Protein 4A0U (pdb70)

InterPro domains:
  IPR005604 Bacteriophage T7 tail fibre protein-like, N-terminal domain [PF03906] (1-131)
  IPR022246 Bacteriophage T7, Gp17, C-terminal [PF12604] (466-542)
  IPR048388 Tail fibre protein gp37, trimerization region [PF20744] (371-464)

Solvent-accessible surface area: 20803 Å² total; per-residue (Å²): 64,108,58,61,82,13,106,11,61,62,68,75,9,11,41,0,13,0,58,2,29,152,90,66,0,0,30,0,0,2,26,58,67,119,61,33,33,0,14,2,34,0,83,55,27,29,0,21,2,15,0,67,110,90,63,0,21,0,69,46,73,3,28,0,17,158,1,15,2,6,48,46,0,8,0,53,7,108,83,0,64,44,88,86,0,13,26,40,0,124,64,31,10,33,23,56,41,78,38,53,55,90,7,36,60,45,83,0,24,51,48,63,55,23,110,3,82,56,52,0,69,8,9,21,0,0,0,38,5,31,85,100,0,29,2,14,4,20,0,0,39,53,21,57,0,14,20,15,0,1,31,33,78,0,34,0,48,0,46,66,95,0,83,3,0,59,0,61,32,35,28,201,0,56,0,51,8,0,20,0,12,49,101,248,49,132,36,71,56,51,101,22,96,6,40,37,75,70,14,6,40,0,11,0,43,3,37,138,93,58,0,0,27,0,0,2,26,58,69,114,60,47,28,0,12,1,35,0,78,55,27,31,0,20,3,16,0,68,111,88,60,0,20,0,68,48,76,3,31,0,17,158,2,16,1,7,44,42,0,8,0,56,8,107,88,0,66,44,90,85,0,19,26,46,0,119,70,32,11,34,22,47,39,78,36,54,54,84,10,29,85,37,84,0,23,54,47,66,55,29,112,5,90,60,52,0,70,10,10,20,0,0,0,36,7,29,86,101,0,30,2,14,3,19,0,0,39,55,20,46,0,13,20,14,0,1,33,32,78,0,34,0,48,0,45,66,97,0,81,3,0,62,0,59,32,35,42,207,0,57,0,47,8,0,16,0,10,47,99,62,88,64,51,79,12,97,10,41,68,47,53,5,11,44,0,12,0,38,53,35,155,186,57,3,0,27,0,0,1,25,55,62,120,58,26,30,0,12,1,33,0,87,80,26,28,0,18,3,17,0,67,111,88,61,0,22,0,69,49,74,3,28,0,17,157,2,14,2,7,47,42,0,8,0,54,7,105,84,0,64,44,88,83,0,17,28,40,0,120,65,29,11,33,23,52,41,79,38,53,55,100,9,32,64,42,83,0,22,54,46,64,55,27,113,7,83,51,52,0,72,9,9,18,0,0,0,36,5,30,86,96,0,28,2,14,3,20,0,0,39,51,20,46,0,14,20,17,0,1,31,32,79,0,36,0,49,0,45,68,95,0,83,2,0,68,0,59,31,34,29,196,0,58,0,52,10,0,21,0,11,46,97

Radius of gyration: 32.68 Å; Cα contacts (8 Å, |Δi|>4): 1724; chains: 3; bounding box: 50×83×84 Å

Foldseek 3Di:
DDDDDDDDPPQAWDKAWDADPNRTAWIWARHGGNAHKTKTAGPVVRWIWIDHDPDIDIPAWDDDPNWIQGPVRWIADVVLVRDIPVVSDVVPDDDPQPDKDWQDFAWAAAFRKDFGNDQQAQWWKWWQWPPRDTFIDGHHWFAWDKDLDPQGIFIWTQDPRRGMIHGNHTHRTITGIMMTGDD/DDDDDDDDDDDDPQAWDWDFDDDPNHTAWIWARHGGNAHKTKTAGPVVRWIWIDHDPDIDTPAWDQDPNWIQGPVRWIADVVLVRDIPVVSDVVPDDDPQPDKDWFFFAWAAAFRKDFTDDQQAQWWKWWQWPDRDTDTDGHHWFDWDKDLHPQGIFIWTQDDRRGMIHGNHTHRTITGIMMTGDD/DDDPDDDDPPQAFDKDWDADVPRTAWIWARHHGNAHKTKTAGPVVRWIWIDHDPDIDIPAWDQDPNWIQGPVRWIADVVLVRDIVVVSPVVPDDDPQPDKDWFDFAWAAAFRKDFTNDQQAQWWKWWQWPDRDTFTDGHHWFAWDKDLDPQGIFIWTQDPRRGMIHGNHGHRTITGIMMTDDD

B-factor: mean 19.67, std 8.83, range [6.81, 65.44]

Organism: Escherichia phage T7 (NCBI:txid10760)

GO terms:
  GO:0098024 virus tail, fiber (C, IDA)
  GO:0019062 virion attachment to host cell (P, IDA)
  GO:0042802 identical protein binding (F, IPI)

Secondary structure (DSSP, 8-state):
-EEEEEEE-TT--EEEEEEETTEEEEEEEE-STT---EEEEETTTTEEEEE-SS-EEESSEEEETTEEE-TTS-EE-GGGTTSBHHHHHHHHB-B----EEEEEES---TT-EEE-SS--TT-EEEEE-GGG-EEEEE--SSEEEEE--TTSEEEEEEETTTTEEEEEEEES----EEEEE--/----EEEEEE--TTS-EEEEEEETTEEEEEEEE-STT---EEEEETTTTEEEEE-SSEEEESS-EEETTEEE-TTS-EE-GGGTTSBHHHHHHHHB-B----EEEEEES---TT-EEE-SS--TT-EEEEE-STT-EEEEE--SSEEEEE--TTSEEEEEEETTTTEEEEEEEES----EEEEE--/-EEEEEEE-TT--EEEEEEETTEEEEEEEE-STT---EEEEETTTTEEEEE-SSEEEESSEEEETTEEE-TTS-EE-GGGTTSBHHHHHHHHB-B----EEEEEES---TT-EEE-SS--TT-EEEEE-GGG-EEEEE--SSEEEEE--TTSEEEEEEETTTTEEEEEEEES----EEEEE--

Structure (mmCIF, N/CA/C/O backbone):
data_4A0U
#
_entry.id   4A0U
#
_cell.length_a   68.320
_cell.length_b   145.560
_cell.length_c   172.050
_cell.angle_alpha   90.00
_cell.angle_beta   90.00
_cell.angle_gamma   90.00
#
_symmetry.space_group_name_H-M   'C 2 2 21'
#
loop_
_entity.id
_entity.type
_entity.pdbx_description
1 polymer 'TAIL FIBER PROTEIN'
2 non-polymer 'CARBONATE ION'
3 water water
#
loop_
_atom_site.group_PDB
_atom_site.id
_atom_site.type_symbol
_atom_site.label_atom_id
_atom_site.label_alt_id
_atom_site.label_comp_id
_atom_site.label_asym_id
_atom_site.label_entity_id
_atom_site.label_seq_id
_atom_site.pdbx_PDB_ins_code
_atom_site.Cartn_x
_atom_site.Cartn_y
_atom_site.Cartn_z
_atom_site.occupancy
_atom_site.B_iso_or_equiv
_atom_site.auth_seq_id
_atom_site.auth_comp_id
_atom_site.auth_asym_id
_atom_site.auth_atom_id
_atom_site.pdbx_PDB_model_num
ATOM 1 N N . GLY A 1 46 ? -17.924 -0.762 54.889 1.00 36.55 371 GLY A N 1
ATOM 2 C CA . GLY A 1 46 ? -17.183 -0.962 53.581 1.00 36.15 371 GLY A CA 1
ATOM 3 C C . GLY A 1 46 ? -16.869 -2.444 53.355 1.00 35.94 371 GLY A C 1
ATOM 4 O O . GLY A 1 46 ? -16.343 -3.087 54.261 1.00 36.21 371 GLY A O 1
ATOM 5 N N . HIS A 1 47 ? -17.192 -2.992 52.168 1.00 34.83 372 HIS A N 1
ATOM 6 C CA . HIS A 1 47 ? -17.055 -4.437 51.903 1.00 34.21 372 HIS A CA 1
ATOM 7 C C . HIS A 1 47 ? -16.591 -4.773 50.488 1.00 32.81 372 HIS A C 1
ATOM 8 O O . HIS A 1 47 ? -16.908 -4.063 49.523 1.00 31.68 372 HIS A O 1
ATOM 15 N N . VAL A 1 48 ? -15.842 -5.873 50.404 1.00 31.17 373 VAL A N 1
ATOM 16 C CA . VAL A 1 48 ? -15.352 -6.435 49.150 1.00 30.58 373 VAL A CA 1
ATOM 17 C C . VAL A 1 48 ? -15.719 -7.929 49.100 1.00 29.56 373 VAL A C 1
ATOM 18 O O . VAL A 1 48 ? -15.464 -8.657 50.058 1.00 29.48 373 VAL A O 1
ATOM 22 N N . LEU A 1 49 ? -16.361 -8.368 48.019 1.00 28.67 374 LEU A N 1
ATOM 23 C CA . LEU A 1 49 ? -16.470 -9.795 47.714 1.00 27.88 374 LEU A CA 1
ATOM 24 C C . LEU A 1 49 ? -15.204 -10.185 46.906 1.00 27.51 374 LEU A C 1
ATOM 25 O O . LEU A 1 49 ? -14.999 -9.717 45.762 1.00 26.18 374 LEU A O 1
ATOM 30 N N . GLN A 1 50 ? -14.364 -11.021 47.520 1.00 26.56 375 GLN A N 1
ATOM 31 C CA . GLN A 1 50 ? -13.066 -11.416 46.979 1.00 26.32 375 GLN A CA 1
ATOM 32 C C . GLN A 1 50 ? -13.149 -12.690 46.167 1.00 25.32 375 GLN A C 1
ATOM 33 O O . GLN A 1 50 ? -13.575 -13.743 46.671 1.00 25.10 375 GLN A O 1
ATOM 39 N N . LEU A 1 51 ? -12.710 -12.602 44.921 1.00 23.36 376 LEU A N 1
ATOM 40 C CA . LEU A 1 51 ? -12.536 -13.777 44.092 1.00 22.69 376 LEU A CA 1
ATOM 41 C C . LEU A 1 51 ? -11.034 -14.016 43.975 1.00 21.97 376 LEU A C 1
ATOM 42 O O . LEU A 1 51 ? -10.260 -13.100 43.664 1.00 20.95 376 LEU A O 1
ATOM 47 N N . GLU A 1 52 ? -10.630 -15.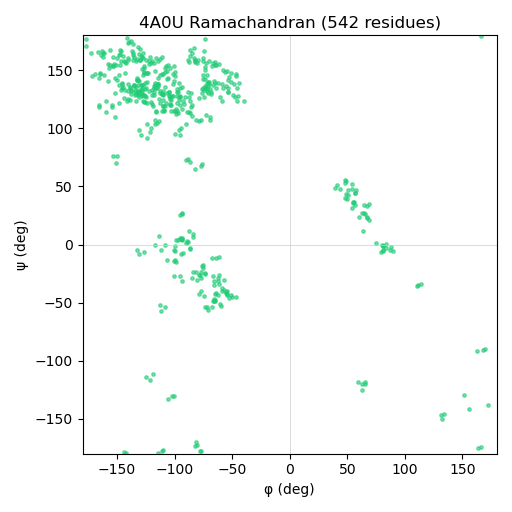248 44.229 1.00 22.06 377 GLU A N 1
ATOM 48 C CA . GLU A 1 52 ? -9.213 -15.611 44.203 1.00 22.59 377 GLU A CA 1
ATOM 49 C C . GLU A 1 52 ? -8.946 -16.818 43.328 1.00 21.46 377 GLU A C 1
ATOM 50 O O . GLU A 1 52 ? -9.633 -17.844 43.422 1.00 21.03 377 GLU A O 1
ATOM 56 N N . SER A 1 53 ? -7.932 -16.673 42.484 1.00 20.84 378 SER A N 1
ATOM 57 C CA . SER A 1 53 ? -7.452 -17.753 41.633 1.00 19.70 378 SER A CA 1
ATOM 58 C C . SER A 1 53 ? -5.917 -17.844 41.745 1.00 19.57 378 SER A C 1
ATOM 59 O O . SER A 1 53 ? -5.261 -16.968 42.297 1.00 18.38 378 SER A O 1
ATOM 62 N N . ALA A 1 54 ? -5.356 -18.907 41.187 1.00 20.09 379 ALA A N 1
ATOM 63 C CA . ALA A 1 54 ? -3.899 -19.004 41.015 1.00 20.77 379 ALA A CA 1
ATOM 64 C C . ALA A 1 54 ? -3.403 -17.923 40.039 1.00 20.91 379 ALA A C 1
ATOM 65 O O . ALA A 1 54 ? -4.173 -17.387 39.210 1.00 19.91 379 ALA A O 1
ATOM 67 N N . SER A 1 55 ? -2.119 -17.598 40.150 1.00 19.86 380 SER A N 1
ATOM 68 C CA . SER A 1 55 ? -1.467 -16.681 39.227 1.00 20.81 380 SER A CA 1
ATOM 69 C C . SER A 1 55 ? -1.819 -17.012 37.778 1.00 19.67 380 SER A C 1
ATOM 70 O O . SER A 1 55 ? -1.788 -18.179 37.387 1.00 20.13 380 SER A O 1
ATOM 73 N N . ASP A 1 56 ? -2.153 -15.990 36.992 1.00 19.36 381 ASP A N 1
ATOM 74 C CA . ASP A 1 56 ? -2.363 -16.147 35.539 1.00 19.56 381 ASP A CA 1
ATOM 75 C C . ASP A 1 56 ? -3.534 -17.063 35.110 1.00 18.75 381 ASP A C 1
ATOM 76 O O . ASP A 1 56 ? -3.623 -17.429 33.930 1.00 19.04 381 ASP A O 1
ATOM 81 N N . LYS A 1 57 ? -4.401 -17.441 36.041 1.00 18.20 382 LYS A N 1
ATOM 82 C CA . LYS A 1 57 ? -5.568 -18.291 35.723 1.00 19.39 382 LYS A CA 1
ATOM 83 C C . LYS A 1 57 ? -6.845 -17.440 35.628 1.00 18.54 382 LYS A C 1
ATOM 84 O O . LYS A 1 57 ? -6.955 -16.423 36.332 1.00 18.22 382 LYS A O 1
ATOM 90 N N . ALA A 1 58 ? -7.768 -17.847 34.746 1.00 17.63 383 ALA A N 1
ATOM 91 C CA . ALA A 1 58 ? -9.048 -17.160 34.548 1.00 17.08 383 ALA A CA 1
ATOM 92 C C . ALA A 1 58 ? -9.820 -17.058 35.867 1.00 17.07 383 ALA A C 1
ATOM 93 O O . ALA A 1 58 ? -9.708 -17.923 36.750 1.00 15.93 383 ALA A O 1
ATOM 95 N N . HIS A 1 59 ? -10.593 -15.985 36.009 1.00 16.49 384 HIS A N 1
ATOM 96 C CA . HIS A 1 59 ? -11.592 -15.920 37.069 1.00 15.33 384 HIS A CA 1
ATOM 97 C C . HIS A 1 59 ? -12.706 -14.969 36.663 1.00 14.92 384 HIS A C 1
ATOM 98 O O . HIS A 1 59 ? -12.481 -13.772 36.415 1.00 13.39 384 HIS A O 1
ATOM 105 N N . TYR A 1 60 ? -13.910 -15.518 36.562 1.00 14.49 385 TYR A N 1
ATOM 106 C CA . TYR A 1 60 ? -15.028 -14.710 36.105 1.00 14.28 385 TYR A CA 1
ATOM 107 C C . TYR A 1 60 ? -16.303 -15.168 36.779 1.00 14.47 385 TYR A C 1
ATOM 108 O O . TYR A 1 60 ? -16.343 -16.236 37.405 1.00 14.56 385 TYR A O 1
ATOM 117 N N . ILE A 1 61 ? -17.332 -14.342 36.643 1.00 14.43 386 ILE A N 1
ATOM 118 C CA . ILE A 1 61 ? -18.646 -14.664 37.133 1.00 14.42 386 ILE A CA 1
ATOM 119 C C . ILE A 1 61 ? -19.477 -15.062 35.919 1.00 14.93 386 ILE A C 1
ATOM 120 O O . ILE A 1 61 ? -19.574 -14.304 34.929 1.00 14.69 386 ILE A O 1
ATOM 125 N N . LEU A 1 62 ? -20.055 -16.256 35.972 1.00 13.68 387 LEU A N 1
ATOM 126 C CA . LEU A 1 62 ? -20.832 -16.735 34.838 1.00 14.58 387 LEU A CA 1
ATOM 127 C C . LEU A 1 62 ? -22.283 -16.951 35.280 1.00 13.84 387 LEU A C 1
ATOM 128 O O . LEU A 1 62 ? -22.521 -17.578 36.312 1.00 14.04 387 LEU A O 1
ATOM 133 N N . SER A 1 63 ? -23.229 -16.430 34.506 1.00 12.93 388 SER A N 1
ATOM 134 C CA . SER A 1 63 ? -24.650 -16.713 34.725 1.00 12.40 388 SER A CA 1
ATOM 135 C C . SER A 1 63 ? -25.174 -17.684 33.683 1.00 13.37 388 SER A C 1
ATOM 136 O O . SER A 1 63 ? -24.971 -17.500 32.477 1.00 12.50 388 SER A O 1
ATOM 139 N N . LYS A 1 64 ? -25.861 -18.713 34.165 1.00 13.97 389 LYS A N 1
ATOM 140 C CA . LYS A 1 64 ? -26.480 -19.715 33.313 1.00 14.82 389 LYS A CA 1
ATOM 141 C C . LYS A 1 64 ? -28.003 -19.703 33.586 1.00 15.21 389 LYS A C 1
ATOM 142 O O . LYS A 1 64 ? -28.422 -19.749 34.754 1.00 14.63 389 LYS A O 1
ATOM 148 N N . ASP A 1 65 ? -28.818 -19.609 32.530 1.00 14.39 390 ASP A N 1
ATOM 149 C CA . ASP A 1 65 ? -30.263 -19.751 32.702 1.00 14.70 390 ASP A CA 1
ATOM 150 C C . ASP A 1 65 ? -30.680 -21.081 32.120 1.00 14.46 390 ASP A C 1
ATOM 151 O O . ASP A 1 65 ? -30.445 -21.332 30.942 1.00 13.88 390 ASP A O 1
ATOM 156 N N . GLY A 1 66 ? -31.250 -21.963 32.952 1.00 14.56 391 GLY A N 1
ATOM 157 C CA . GLY A 1 66 ? -31.586 -23.305 32.502 1.00 14.50 391 GLY A CA 1
ATOM 158 C C . GLY A 1 66 ? -30.279 -24.008 32.176 1.00 15.61 391 GLY A C 1
ATOM 159 O O . GLY A 1 66 ? -29.387 -24.126 33.033 1.00 16.17 391 GLY A O 1
ATOM 160 N N . ASN A 1 67 ? -30.135 -24.437 30.923 1.00 15.79 392 ASN A N 1
ATOM 161 C CA . ASN A 1 67 ? -28.933 -25.174 30.482 1.00 16.08 392 ASN A CA 1
ATOM 162 C C . ASN A 1 67 ? -27.953 -24.257 29.750 1.00 16.17 392 ASN A C 1
ATOM 163 O O . ASN A 1 67 ? -26.866 -24.688 29.347 1.00 16.94 392 ASN A O 1
ATOM 168 N N . ARG A 1 68 ? -28.347 -22.989 29.616 1.00 16.50 393 ARG A N 1
ATOM 169 C CA . ARG A 1 68 ? -27.725 -22.030 28.679 1.00 15.92 393 ARG A CA 1
ATOM 170 C C . ARG A 1 68 ? -26.808 -21.023 29.389 1.00 15.52 393 ARG A C 1
ATOM 171 O O . ARG A 1 68 ? -27.242 -20.269 30.271 1.00 13.91 393 ARG A O 1
ATOM 179 N N . ASN A 1 69 ? -25.533 -21.013 29.001 1.00 14.82 394 ASN A N 1
ATOM 180 C CA . ASN A 1 69 ? -24.647 -19.935 29.424 1.00 14.13 394 ASN A CA 1
ATOM 181 C C . ASN A 1 69 ? -25.205 -18.617 28.901 1.00 14.10 394 ASN A C 1
ATOM 182 O O . ASN A 1 69 ? -25.480 -18.478 27.704 1.00 13.39 394 ASN A O 1
ATOM 187 N N . ASN A 1 70 ? -25.390 -17.647 29.791 1.00 12.86 395 ASN A N 1
ATOM 188 C CA . ASN A 1 70 ? -26.135 -16.478 29.408 1.00 12.88 395 ASN A CA 1
ATOM 189 C C . ASN A 1 70 ? -25.270 -15.215 29.354 1.00 13.04 395 ASN A C 1
ATOM 190 O O . ASN A 1 70 ? -25.290 -14.509 28.356 1.00 12.66 395 ASN A O 1
ATOM 195 N N . TRP A 1 71 ? -24.525 -14.921 30.423 1.00 14.00 396 TRP A N 1
ATOM 196 C CA . TRP A 1 71 ? -23.566 -13.810 30.415 1.00 13.31 396 TRP A CA 1
ATOM 197 C C . TRP A 1 71 ? -22.421 -14.147 31.346 1.00 13.87 396 TRP A C 1
ATOM 198 O O . TRP A 1 71 ? -22.538 -15.015 32.244 1.00 13.88 396 TRP A O 1
ATOM 209 N N . TYR A 1 72 ? -21.306 -13.453 31.159 1.00 13.38 397 TYR A N 1
ATOM 210 C CA . TYR A 1 72 ? -20.259 -13.506 32.149 1.00 13.52 397 TYR A CA 1
ATOM 211 C C . TYR A 1 72 ? -19.558 -12.160 32.284 1.00 14.24 397 TYR A C 1
ATOM 212 O O . TYR A 1 72 ? -19.605 -11.309 31.377 1.00 13.26 397 TYR A O 1
ATOM 221 N N . ILE A 1 73 ? -18.925 -11.961 33.430 1.00 14.11 398 ILE A N 1
ATOM 222 C CA . ILE A 1 73 ? -18.048 -10.812 33.591 1.00 14.44 398 ILE A CA 1
ATOM 223 C C . ILE A 1 73 ? -16.745 -11.229 34.272 1.00 14.05 398 ILE A C 1
ATOM 224 O O . ILE A 1 73 ? -16.735 -12.009 35.221 1.00 14.63 398 ILE A O 1
ATOM 229 N N . GLY A 1 74 ? -15.646 -10.714 33.758 1.00 14.19 399 GLY A N 1
ATOM 230 C CA . GLY A 1 74 ? -14.368 -10.848 34.430 1.00 14.38 399 GLY A CA 1
ATOM 231 C C . GLY A 1 74 ? -13.304 -11.317 33.466 1.00 14.38 399 GLY A C 1
ATOM 232 O O . GLY A 1 74 ? -13.336 -10.988 32.271 1.00 14.58 399 GLY A O 1
ATOM 233 N N . ARG A 1 75 ? -12.371 -12.105 33.984 1.00 14.72 400 ARG A N 1
ATOM 234 C CA . ARG A 1 75 ? -11.151 -12.460 33.248 1.00 14.71 400 ARG A CA 1
ATOM 235 C C . ARG A 1 75 ? -11.422 -13.847 32.688 1.00 15.25 400 ARG A C 1
ATOM 236 O O . ARG A 1 75 ? -11.262 -14.855 33.382 1.00 15.50 400 ARG A O 1
ATOM 244 N N . GLY A 1 76 ? -11.881 -13.891 31.433 1.00 15.70 401 GLY A N 1
ATOM 245 C CA . GLY A 1 76 ? -12.454 -15.106 30.855 1.00 16.51 401 GLY A CA 1
ATOM 246 C C . GLY A 1 76 ? -11.464 -16.196 30.457 1.00 17.78 401 GLY A C 1
ATOM 247 O O . GLY A 1 76 ? -11.867 -17.346 30.350 1.00 17.61 401 GLY A O 1
ATOM 248 N N . SER A 1 77 ? -10.180 -15.842 30.269 1.00 17.53 402 SER A N 1
ATOM 249 C CA . SER A 1 77 ? -9.140 -16.800 29.837 1.00 18.61 402 SER A CA 1
ATOM 250 C C . SER A 1 77 ? -7.889 -16.809 30.726 1.00 18.72 402 SER A C 1
ATOM 251 O O . SER A 1 77 ? -7.529 -15.762 31.301 1.00 18.19 402 SER A O 1
ATOM 254 N N . ASP A 1 78 ? -7.208 -17.970 30.794 1.00 18.74 403 ASP A N 1
ATOM 255 C CA . ASP A 1 78 ? -5.865 -18.070 31.416 1.00 20.11 403 ASP A CA 1
ATOM 256 C C . ASP A 1 78 ? -4.826 -17.273 30.631 1.00 20.33 403 ASP A C 1
ATOM 257 O O . ASP A 1 78 ? -4.995 -17.059 29.428 1.00 20.42 403 ASP A O 1
ATOM 262 N N . ASN A 1 79 ? -3.750 -16.844 31.310 1.00 20.77 404 ASN A N 1
ATOM 263 C CA . ASN A 1 79 ? -2.637 -16.131 30.667 1.00 20.92 404 ASN A CA 1
ATOM 264 C C . ASN A 1 79 ? -3.118 -15.005 29.779 1.00 20.66 404 ASN A C 1
ATOM 265 O O . ASN A 1 79 ? -2.594 -14.768 28.676 1.00 20.49 404 ASN A O 1
ATOM 270 N N . ASN A 1 80 ? -4.127 -14.304 30.272 1.00 19.14 405 ASN A N 1
ATOM 271 C CA . ASN A 1 80 ? -4.722 -13.224 29.525 1.00 17.98 405 ASN A CA 1
ATOM 272 C C . ASN A 1 80 ? -5.454 -12.333 30.528 1.00 17.26 405 ASN A C 1
ATOM 273 O O . ASN A 1 80 ? -6.365 -12.797 31.235 1.00 16.26 405 ASN A O 1
ATOM 278 N N . ASN A 1 81 ? -5.094 -11.050 30.540 1.00 15.91 406 ASN A N 1
ATOM 279 C CA . ASN A 1 81 ? -5.661 -10.126 31.506 1.00 16.03 406 ASN A CA 1
ATOM 280 C C . ASN A 1 81 ? -6.801 -9.265 30.990 1.00 15.36 406 ASN A C 1
ATOM 281 O O . ASN A 1 81 ? -7.283 -8.389 31.712 1.00 15.19 406 ASN A O 1
ATOM 286 N N . ASP A 1 82 ? -7.213 -9.500 29.745 1.00 14.69 407 ASP A N 1
ATOM 287 C CA . ASP A 1 82 ? -8.449 -8.893 29.250 1.00 14.71 407 ASP A CA 1
ATOM 288 C C . ASP A 1 82 ? -9.609 -9.249 30.157 1.00 14.77 407 ASP A C 1
ATOM 289 O O . ASP A 1 82 ? -9.734 -10.394 30.610 1.00 15.15 407 ASP A O 1
ATOM 294 N N . CYS A 1 83 ? -10.426 -8.237 30.444 1.00 14.91 408 CYS A N 1
ATOM 295 C CA . CYS A 1 83 ? -11.600 -8.381 31.267 1.00 15.05 408 CYS A CA 1
ATOM 296 C C . CYS A 1 83 ? -12.789 -8.072 30.378 1.00 14.27 408 CYS A C 1
ATOM 297 O O . CYS A 1 83 ? -12.780 -7.081 29.660 1.00 14.06 408 CYS A O 1
ATOM 300 N N . THR A 1 84 ? -13.818 -8.905 30.460 1.00 13.19 409 THR A N 1
ATOM 301 C CA . THR A 1 84 ? -14.880 -8.893 29.481 1.00 13.36 409 THR A CA 1
ATOM 302 C C . THR A 1 84 ? -16.228 -8.895 30.203 1.00 12.84 409 THR A C 1
ATOM 303 O O . THR A 1 84 ? -16.399 -9.562 31.228 1.00 12.82 409 THR A O 1
ATOM 307 N N . PHE A 1 85 ? -17.175 -8.140 29.661 1.00 13.02 410 PHE A N 1
ATOM 308 C CA . PHE A 1 85 ? -18.572 -8.274 30.053 1.00 12.66 410 PHE A CA 1
ATOM 309 C C . PHE A 1 85 ? -19.275 -8.742 28.789 1.00 12.53 410 PHE A C 1
ATOM 310 O O . PHE A 1 85 ? -19.333 -8.013 27.792 1.00 13.16 410 PHE A O 1
ATOM 318 N N . HIS A 1 86 ? -19.803 -9.959 28.821 1.00 11.47 411 HIS A N 1
ATOM 319 C CA . HIS A 1 86 ? -20.209 -10.623 27.564 1.00 11.29 411 HIS A CA 1
ATOM 320 C C . HIS A 1 86 ? -21.611 -11.206 27.705 1.00 11.83 411 HIS A C 1
ATOM 321 O O . HIS A 1 86 ? -21.893 -11.887 28.702 1.00 10.48 411 HIS A O 1
ATOM 328 N N . SER A 1 87 ? -22.488 -10.881 26.751 1.00 11.92 412 SER A N 1
ATOM 329 C CA . SER A 1 87 ? -23.710 -11.654 26.572 1.00 13.16 412 SER A CA 1
ATOM 330 C C . SER A 1 87 ? -23.494 -12.819 25.593 1.00 13.86 412 SER A C 1
ATOM 331 O O . SER A 1 87 ? -23.247 -12.590 24.389 1.00 13.96 412 SER A O 1
ATOM 334 N N . TYR A 1 88 ? -23.579 -14.060 26.089 1.00 13.86 413 TYR A N 1
ATOM 335 C CA . TYR A 1 88 ? -23.520 -15.227 25.222 1.00 14.71 413 TYR A CA 1
ATOM 336 C C . TYR A 1 88 ? -24.730 -15.260 24.290 1.00 15.01 413 TYR A C 1
ATOM 337 O O . TYR A 1 88 ? -24.615 -15.564 23.092 1.00 15.12 413 TYR A O 1
ATOM 346 N N . VAL A 1 89 ? -25.907 -14.949 24.824 1.00 15.72 414 VAL A N 1
ATOM 347 C CA . VAL A 1 89 ? -27.125 -15.013 23.983 1.00 15.47 414 VAL A CA 1
ATOM 348 C C . VAL A 1 89 ? -27.129 -13.987 22.832 1.00 15.57 414 VAL A C 1
ATOM 349 O O . VAL A 1 89 ? -27.417 -14.335 21.681 1.00 15.10 414 VAL A O 1
ATOM 353 N N . HIS A 1 90 ? -26.812 -12.741 23.153 1.00 14.63 415 HIS A N 1
ATOM 354 C CA . HIS A 1 90 ? -26.806 -11.679 22.166 1.00 14.47 415 HIS A CA 1
ATOM 355 C C . HIS A 1 90 ? -25.521 -11.725 21.311 1.00 14.36 415 HIS A C 1
ATOM 356 O O . HIS A 1 90 ? -25.500 -11.242 20.167 1.00 14.26 415 HIS A O 1
ATOM 363 N N . GLY A 1 91 ? -24.456 -12.271 21.889 1.00 13.42 416 GLY A N 1
ATOM 364 C CA . GLY A 1 91 ? -23.130 -12.243 21.275 1.00 14.16 416 GLY A CA 1
ATOM 365 C C . GLY A 1 91 ? -22.622 -10.813 21.269 1.00 14.54 416 GLY A C 1
ATOM 366 O O . GLY A 1 91 ? -21.979 -10.385 20.315 1.00 15.90 416 GLY A O 1
ATOM 367 N N . THR A 1 92 ? -22.962 -10.050 22.307 1.00 13.55 417 THR A N 1
ATOM 368 C CA . THR A 1 92 ? -22.609 -8.639 22.390 1.00 13.15 417 THR A CA 1
ATOM 369 C C . THR A 1 92 ? -21.659 -8.476 23.584 1.00 13.66 417 THR A C 1
ATOM 370 O O . THR A 1 92 ? -21.925 -9.019 24.662 1.00 12.62 417 THR A O 1
ATOM 374 N N . THR A 1 93 ? -20.570 -7.727 23.393 1.00 13.18 418 THR A N 1
ATOM 375 C CA . THR A 1 93 ? -19.420 -7.821 24.280 1.00 13.72 418 THR A CA 1
ATOM 376 C C . THR A 1 93 ? -18.728 -6.475 24.497 1.00 14.63 418 THR A C 1
ATOM 377 O O . THR A 1 93 ? -18.493 -5.754 23.527 1.00 15.16 418 THR A O 1
ATOM 381 N N . LEU A 1 94 ? -18.383 -6.171 25.757 1.00 13.95 419 LEU A N 1
ATOM 382 C CA . LEU A 1 94 ? -17.439 -5.110 26.100 1.00 14.17 419 LEU A CA 1
ATOM 383 C C . LEU A 1 94 ? -16.161 -5.752 26.631 1.00 14.27 419 LEU A C 1
ATOM 384 O O . LEU A 1 94 ? -16.230 -6.628 27.507 1.00 14.88 419 LEU A O 1
ATOM 389 N N . THR A 1 95 ? -14.994 -5.327 26.135 1.00 13.73 420 THR A N 1
ATOM 390 C CA . THR A 1 95 ? -13.732 -5.866 26.643 1.00 12.98 420 THR A CA 1
ATOM 391 C C . THR A 1 95 ? -12.791 -4.730 27.018 1.00 13.78 420 THR A C 1
ATOM 392 O O . THR A 1 95 ? -12.602 -3.795 26.228 1.00 12.72 420 THR A O 1
ATOM 396 N N . LEU A 1 96 ? -12.179 -4.838 28.199 1.00 13.39 421 LEU A N 1
ATOM 397 C CA . LEU A 1 96 ? -11.105 -3.927 28.605 1.00 13.58 421 LEU A CA 1
ATOM 398 C C . LEU A 1 96 ? -9.801 -4.597 28.220 1.00 14.03 421 LEU A C 1
ATOM 399 O O . LEU A 1 96 ? -9.489 -5.701 28.703 1.00 14.02 421 LEU A O 1
ATOM 404 N N . LYS A 1 97 ? -9.075 -3.950 27.316 1.00 14.42 422 LYS A N 1
ATOM 405 C CA . LYS A 1 97 ? -7.823 -4.504 26.807 1.00 15.09 422 LYS A CA 1
ATOM 406 C C . LYS A 1 97 ? -6.682 -3.615 27.245 1.00 14.29 422 LYS A C 1
ATOM 407 O O . LYS A 1 97 ? -6.894 -2.633 27.958 1.00 13.46 422 LYS A O 1
ATOM 413 N N . GLN A 1 98 ? -5.465 -3.978 26.841 1.00 15.39 423 GLN A N 1
ATOM 414 C CA . GLN A 1 98 ? -4.297 -3.262 27.314 1.00 16.66 423 GLN A CA 1
ATOM 415 C C . GLN A 1 98 ? -4.331 -1.785 26.919 1.00 16.07 423 GLN A C 1
ATOM 416 O O . GLN A 1 98 ? -4.136 -0.913 27.764 1.00 16.65 423 GLN A O 1
ATOM 422 N N . ASP A 1 99 ? -4.560 -1.485 25.643 1.00 16.38 424 ASP A N 1
ATOM 423 C CA . ASP A 1 99 ? -4.442 -0.081 25.211 1.00 16.58 424 ASP A CA 1
ATOM 424 C C . ASP A 1 99 ? -5.749 0.523 24.777 1.00 16.08 424 ASP A C 1
ATOM 425 O O . ASP A 1 99 ? -5.765 1.623 24.266 1.00 16.45 424 ASP A O 1
ATOM 430 N N . TYR A 1 100 ? -6.853 -0.190 24.963 1.00 15.99 425 TYR A N 1
ATOM 431 C CA . TYR A 1 100 ? -8.165 0.364 24.601 1.00 15.45 425 TYR A CA 1
ATOM 432 C C . TYR A 1 100 ? -9.286 -0.478 25.188 1.00 14.69 425 TYR A C 1
ATOM 433 O O . TYR A 1 100 ? -9.045 -1.600 25.622 1.00 15.48 425 TYR A O 1
ATOM 442 N N . ALA A 1 101 ? -10.496 0.072 25.187 1.00 14.19 426 ALA A N 1
ATOM 443 C CA . ALA A 1 101 ? -11.714 -0.683 25.500 1.00 14.34 426 ALA A CA 1
ATOM 444 C C . ALA A 1 101 ? -12.477 -0.863 24.184 1.00 14.27 426 ALA A C 1
ATOM 445 O O . ALA A 1 101 ? -12.351 -0.035 23.273 1.00 14.85 426 ALA A O 1
ATOM 447 N N . VAL A 1 102 ? -13.261 -1.929 24.066 1.00 13.91 427 VAL A N 1
ATOM 448 C CA . VAL A 1 102 ? -13.909 -2.245 22.787 1.00 13.97 427 VAL A CA 1
ATOM 449 C C . VAL A 1 102 ? -15.310 -2.878 22.997 1.00 15.10 427 VAL A C 1
ATOM 450 O O . VAL A 1 102 ? -15.500 -3.735 23.887 1.00 15.07 427 VAL A O 1
ATOM 454 N N . VAL A 1 103 ? -16.274 -2.448 22.186 1.00 13.47 428 VAL A N 1
ATOM 455 C CA . VAL A 1 103 ? -17.521 -3.189 22.020 1.00 12.98 428 VAL A CA 1
ATOM 456 C C . VAL A 1 103 ? -17.518 -3.787 20.605 1.00 13.83 428 VAL A C 1
ATOM 457 O O . VAL A 1 103 ? -16.943 -3.209 19.658 1.00 13.11 428 VAL A O 1
ATOM 461 N N . ASN A 1 104 ? -18.119 -4.960 20.459 1.00 13.98 429 ASN A N 1
ATOM 462 C CA . ASN A 1 104 ? -18.010 -5.683 19.204 1.00 14.79 429 ASN A CA 1
ATOM 463 C C . ASN A 1 104 ? -19.130 -5.320 18.226 1.00 14.90 429 ASN A C 1
ATOM 464 O O . ASN A 1 104 ? -19.182 -5.854 17.124 1.00 15.03 429 ASN A O 1
ATOM 469 N N . LYS A 1 105 ? -20.011 -4.400 18.626 1.00 15.23 430 LYS A N 1
ATOM 470 C CA . LYS A 1 105 ? -21.149 -3.990 17.810 1.00 15.64 430 LYS A CA 1
ATOM 471 C C . LYS A 1 105 ? -21.312 -2.487 17.823 1.00 14.90 430 LYS A C 1
ATOM 472 O O . LYS A 1 105 ? -20.656 -1.822 18.615 1.00 15.25 430 LYS A O 1
ATOM 478 N N . HIS A 1 106 ? -22.217 -1.959 16.990 1.00 14.79 431 HIS A N 1
ATOM 479 C CA . HIS A 1 106 ? -22.581 -0.536 17.056 1.00 14.78 431 HIS A CA 1
ATOM 480 C C . HIS A 1 106 ? -22.842 -0.105 18.508 1.00 14.47 431 HIS A C 1
ATOM 481 O O . HIS A 1 106 ? -23.360 -0.879 19.341 1.00 14.49 431 HIS A O 1
ATOM 488 N N . PHE A 1 107 ? -22.506 1.141 18.795 1.00 13.29 432 PHE A N 1
ATOM 489 C CA . PHE A 1 107 ? -22.527 1.632 20.151 1.00 13.00 432 PHE A CA 1
ATOM 490 C C . PHE A 1 107 ? -23.413 2.848 20.206 1.00 12.87 432 PHE A C 1
ATOM 491 O O . PHE A 1 107 ? -23.177 3.827 19.477 1.00 13.29 432 PHE A O 1
ATOM 499 N N . HIS A 1 108 ? -24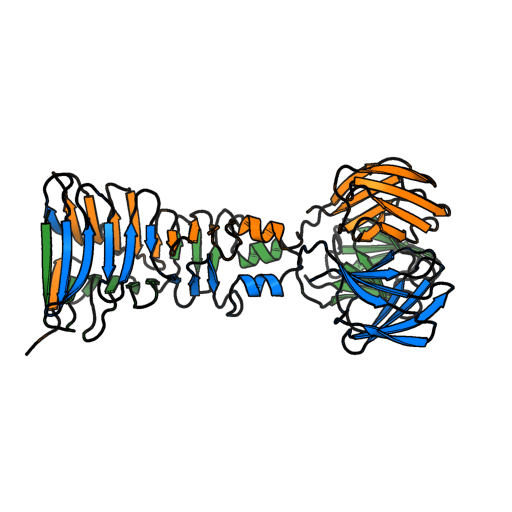.453 2.798 21.037 1.00 12.82 433 HIS A N 1
ATOM 500 C CA . HIS A 1 108 ? -25.355 3.935 21.164 1.00 13.50 433 HIS A CA 1
ATOM 501 C C . HIS A 1 108 ? -25.039 4.754 22.378 1.00 13.77 433 HIS A C 1
ATOM 502 O O . HIS A 1 108 ? -24.654 4.219 23.425 1.00 14.59 433 HIS A O 1
ATOM 509 N N . VAL A 1 109 ? -25.225 6.061 22.230 1.00 14.14 434 VAL A N 1
ATOM 510 C CA . VAL A 1 109 ? -25.006 7.027 23.302 1.00 13.61 434 VAL A CA 1
ATOM 511 C C . VAL A 1 109 ? -26.353 7.743 23.380 1.00 14.64 434 VAL A C 1
ATOM 512 O O . VAL A 1 109 ? -26.665 8.564 22.513 1.00 14.80 434 VAL A O 1
ATOM 516 N N . GLY A 1 110 ? -27.153 7.409 24.402 1.00 15.49 435 GLY A N 1
ATOM 517 C CA . GLY A 1 110 ? -28.588 7.744 24.390 1.00 16.64 435 GLY A CA 1
ATOM 518 C C . GLY A 1 110 ? -29.172 7.062 23.162 1.00 17.44 435 GLY A C 1
ATOM 519 O O . GLY A 1 110 ? -29.062 5.842 23.023 1.00 19.24 435 GLY A O 1
ATOM 520 N N . GLN A 1 111 ? -29.715 7.856 22.236 1.00 17.43 436 GLN A N 1
ATOM 521 C CA . GLN A 1 111 ? -30.215 7.382 20.930 1.00 17.71 436 GLN A CA 1
ATOM 522 C C . GLN A 1 111 ? -29.206 7.613 19.790 1.00 17.22 436 GLN A C 1
ATOM 523 O O . GLN A 1 111 ? -29.373 7.027 18.712 1.00 16.30 436 GLN A O 1
ATOM 529 N N . ALA A 1 112 ? -28.189 8.459 20.017 1.00 15.51 437 ALA A N 1
ATOM 530 C CA . ALA A 1 112 ? -27.089 8.606 19.039 1.00 15.50 437 ALA A CA 1
ATOM 531 C C . ALA A 1 112 ? -26.408 7.263 18.785 1.00 16.25 437 ALA A C 1
ATOM 532 O O . ALA A 1 112 ? -26.391 6.384 19.669 1.00 15.32 437 ALA A O 1
ATOM 534 N N . VAL A 1 113 ? -25.873 7.096 17.564 1.00 15.97 438 VAL A N 1
ATOM 535 C CA . VAL A 1 113 ? -25.202 5.849 17.188 1.00 15.84 438 VAL A CA 1
ATOM 536 C C . VAL A 1 113 ? -23.787 6.124 16.674 1.00 15.81 438 VAL A C 1
ATOM 537 O O . VAL A 1 113 ? -23.597 6.982 15.808 1.00 16.17 438 VAL A O 1
ATOM 541 N N . VAL A 1 114 ? -22.802 5.434 17.248 1.00 14.98 439 VAL A N 1
ATOM 542 C CA . VAL A 1 114 ? -21.468 5.317 16.652 1.00 14.74 439 VAL A CA 1
ATOM 543 C C . VAL A 1 114 ? -21.426 3.908 16.046 1.00 14.80 439 VAL A C 1
ATOM 544 O O . VAL A 1 114 ? -21.530 2.912 16.770 1.00 14.45 439 VAL A O 1
ATOM 548 N N . ALA A 1 115 ? -21.316 3.847 14.718 1.00 14.01 440 ALA A N 1
ATOM 549 C CA . ALA A 1 115 ? -21.397 2.603 13.977 1.00 13.99 440 ALA A CA 1
ATOM 550 C C . ALA A 1 115 ? -20.014 1.983 13.870 1.00 14.08 440 ALA A C 1
ATOM 551 O O . ALA A 1 115 ? -18.988 2.690 13.969 1.00 14.50 440 ALA A O 1
ATOM 553 N N . THR A 1 116 ? -19.981 0.682 13.624 1.00 13.39 441 THR A N 1
ATOM 554 C CA . THR A 1 116 ? -18.738 -0.063 13.441 1.00 13.89 441 THR A CA 1
ATOM 555 C C . THR A 1 116 ? -17.923 0.364 12.205 1.00 14.48 441 THR A C 1
ATOM 556 O O . THR A 1 116 ? -16.755 -0.018 12.066 1.00 14.68 441 THR A O 1
ATOM 560 N N . ASP A 1 117 ? -18.529 1.168 11.330 1.00 14.95 442 ASP A N 1
ATOM 561 C CA . ASP A 1 117 ? -17.786 1.784 10.221 1.00 15.29 442 ASP A CA 1
ATOM 562 C C . ASP A 1 117 ? -17.255 3.189 10.517 1.00 15.02 442 ASP A C 1
ATOM 563 O O . ASP A 1 117 ? -16.698 3.840 9.618 1.00 14.64 442 ASP A O 1
ATOM 568 N N . GLY A 1 118 ? -17.451 3.672 11.749 1.00 14.62 443 GLY A N 1
ATOM 569 C CA . GLY A 1 118 ? -16.968 4.992 12.136 1.00 14.84 443 GLY A CA 1
ATOM 570 C C . GLY A 1 118 ? -17.971 6.103 11.876 1.00 16.08 443 GLY A C 1
ATOM 571 O O . GLY A 1 118 ? -17.746 7.274 12.258 1.00 16.33 443 GLY A O 1
ATOM 572 N N . ASN A 1 119 ? -19.089 5.766 11.228 1.00 15.95 444 ASN A N 1
ATOM 573 C CA . ASN A 1 119 ? -20.159 6.775 11.021 1.00 16.23 444 ASN A CA 1
ATOM 574 C C . ASN A 1 119 ? -20.894 7.065 12.319 1.00 16.36 444 ASN A C 1
ATOM 575 O O . ASN A 1 119 ? -20.915 6.218 13.234 1.00 16.58 444 ASN A O 1
ATOM 580 N N . ILE A 1 120 ? -21.506 8.246 12.397 1.00 15.91 445 ILE A N 1
ATOM 581 C CA . ILE A 1 120 ? -22.212 8.680 13.597 1.00 16.40 445 ILE A CA 1
ATOM 582 C C . ILE A 1 120 ? -23.573 9.213 13.182 1.00 16.58 445 ILE A C 1
ATOM 583 O O . ILE A 1 120 ? -23.677 9.930 12.171 1.00 15.70 445 ILE A O 1
ATOM 588 N N . GLN A 1 121 ? -24.607 8.848 13.940 1.00 15.78 446 GLN A N 1
ATOM 589 C CA . GLN A 1 121 ? -25.931 9.370 13.681 1.00 16.91 446 GLN A CA 1
ATOM 590 C C . GLN A 1 121 ? -26.457 10.031 14.928 1.00 17.37 446 GLN A C 1
ATOM 591 O O . GLN A 1 121 ? -26.273 9.513 16.036 1.00 16.93 446 GLN A O 1
ATOM 597 N N . GLY A 1 122 ? -27.130 11.159 14.757 1.00 17.59 447 GLY A N 1
ATOM 598 C CA . GLY A 1 122 ? -27.715 11.834 15.908 1.00 17.92 447 GLY A CA 1
ATOM 599 C C . GLY A 1 122 ? -28.504 13.060 15.527 1.00 17.58 447 GLY A C 1
ATOM 600 O O . GLY A 1 122 ? -28.448 13.514 14.371 1.00 17.41 447 GLY A O 1
ATOM 601 N N . THR A 1 123 ? -29.218 13.609 16.508 1.00 17.66 448 THR A N 1
ATOM 602 C CA . THR A 1 123 ? -30.059 14.781 16.261 1.00 18.62 448 THR A CA 1
ATOM 603 C C . THR A 1 123 ? -29.227 16.024 15.910 1.00 19.05 448 THR A C 1
ATOM 604 O O . THR A 1 123 ? -29.703 16.903 15.184 1.00 18.85 448 THR A O 1
ATOM 608 N N . LYS A 1 124 ? -27.975 16.092 16.389 1.00 18.53 449 LYS A N 1
ATOM 609 C CA . LYS A 1 124 ? -27.127 17.224 16.061 1.00 17.88 449 LYS A CA 1
ATOM 610 C C . LYS A 1 124 ? -26.894 17.277 14.541 1.00 17.76 449 LYS A C 1
ATOM 611 O O . LYS A 1 124 ? -26.723 18.360 13.973 1.00 17.96 449 LYS A O 1
ATOM 617 N N . TRP A 1 125 ? -26.879 16.111 13.897 1.00 16.81 450 TRP A N 1
ATOM 618 C CA . TRP A 1 125 ? -26.672 16.038 12.453 1.00 17.26 450 TRP A CA 1
ATOM 619 C C . TRP A 1 125 ? -28.027 16.017 11.704 1.00 17.02 450 TRP A C 1
ATOM 620 O O . TRP A 1 125 ? -28.137 15.493 10.593 1.00 17.48 450 TRP A O 1
ATOM 631 N N . GLY A 1 126 ? -29.036 16.599 12.340 1.00 17.73 451 GLY A N 1
ATOM 632 C CA . GLY A 1 126 ? -30.392 16.625 11.796 1.00 18.98 451 GLY A CA 1
ATOM 633 C C . GLY A 1 126 ? -31.013 15.249 11.687 1.00 19.28 451 GLY A C 1
ATOM 634 O O . GLY A 1 126 ? -31.870 15.025 10.837 1.00 19.86 451 GLY A O 1
ATOM 635 N N . GLY A 1 127 ? -30.592 14.307 12.532 1.00 19.48 452 GLY A N 1
ATOM 636 C CA . GLY A 1 127 ? -31.028 12.905 12.364 1.00 19.24 452 GLY A CA 1
ATOM 637 C C . GLY A 1 127 ? -30.346 12.164 11.216 1.00 19.58 452 GLY A C 1
ATOM 638 O O . GLY A 1 127 ? -30.623 11.004 10.974 1.00 19.51 452 GLY A O 1
ATOM 639 N N . LYS A 1 128 ? -29.427 12.805 10.506 1.00 19.45 453 LYS A N 1
ATOM 640 C CA . LYS A 1 128 ? -28.735 12.094 9.427 1.00 19.30 453 LYS A CA 1
ATOM 641 C C . LYS A 1 128 ? -27.544 11.371 10.004 1.00 18.40 453 LYS A C 1
ATOM 642 O O . LYS A 1 128 ? -27.171 11.604 11.161 1.00 18.88 453 LYS A O 1
ATOM 648 N N . TRP A 1 129 ? -26.970 10.481 9.194 1.00 16.73 454 TRP A N 1
ATOM 649 C CA . TRP A 1 129 ? -25.607 10.014 9.390 1.00 16.18 454 TRP A CA 1
ATOM 650 C C . TRP A 1 129 ? -24.645 11.166 9.066 1.00 15.99 454 TRP A C 1
ATOM 651 O O . TRP A 1 129 ? -24.887 11.966 8.134 1.00 15.42 454 TRP A O 1
ATOM 662 N N . LEU A 1 130 ? -23.599 11.288 9.881 1.00 15.19 455 LEU A N 1
ATOM 663 C CA . LEU A 1 130 ? -22.596 12.325 9.706 1.00 14.50 455 LEU A CA 1
ATOM 664 C C . LEU A 1 130 ? -22.118 12.437 8.237 1.00 14.20 455 LEU A C 1
ATOM 665 O O . LEU A 1 130 ? -21.991 13.545 7.717 1.00 15.12 455 LEU A O 1
ATOM 670 N N . ASP A 1 131 ? -21.828 11.316 7.570 1.00 14.16 456 ASP A N 1
ATOM 671 C CA . ASP A 1 131 ? -21.266 11.398 6.217 1.00 13.47 456 ASP A CA 1
ATOM 672 C C . ASP A 1 131 ? -22.227 12.170 5.284 1.00 13.64 456 ASP A C 1
ATOM 673 O O . ASP A 1 131 ? -21.780 12.942 4.412 1.00 12.85 456 ASP A O 1
ATOM 678 N N . ALA A 1 132 ? -23.536 11.962 5.466 1.00 13.80 457 ALA A N 1
ATOM 679 C CA . ALA A 1 132 ? -24.532 12.656 4.639 1.00 13.99 457 ALA A CA 1
ATOM 680 C C . ALA A 1 132 ? -24.709 14.097 5.102 1.00 14.06 457 ALA A C 1
ATOM 681 O O . ALA A 1 132 ? -24.866 15.013 4.278 1.00 14.42 457 ALA A O 1
ATOM 683 N N . TYR A 1 133 ? -24.714 14.321 6.416 1.00 13.51 458 TYR A N 1
ATOM 684 C CA . TYR A 1 133 ? -24.731 15.701 6.926 1.00 13.27 458 TYR A CA 1
ATOM 685 C C . TYR A 1 133 ? -23.552 16.525 6.333 1.00 13.42 458 TYR A C 1
ATOM 686 O O . TYR A 1 133 ? -23.734 17.681 5.946 1.00 13.59 458 TYR A O 1
ATOM 695 N N . LEU A 1 134 ? -22.358 15.931 6.287 1.00 12.54 459 LEU A N 1
ATOM 696 C CA . LEU A 1 134 ? -21.160 16.630 5.763 1.00 13.69 459 LEU A CA 1
ATOM 697 C C . LEU A 1 134 ? -21.302 16.947 4.278 1.00 14.41 459 LEU A C 1
ATOM 698 O O . LEU A 1 134 ? -21.047 18.072 3.852 1.00 13.78 459 LEU A O 1
ATOM 703 N N . ARG A 1 135 ? -21.695 15.931 3.506 1.00 14.90 460 ARG A N 1
ATOM 704 C CA . ARG A 1 135 ? -21.931 16.082 2.069 1.00 16.94 460 ARG A CA 1
ATOM 705 C C . ARG A 1 135 ? -22.921 17.206 1.744 1.00 16.72 460 ARG A C 1
ATOM 706 O O . ARG A 1 135 ? -22.712 17.973 0.788 1.00 16.71 460 ARG A O 1
ATOM 714 N N . ASP A 1 136 ? -23.992 17.278 2.534 1.00 16.78 461 ASP A N 1
ATOM 715 C CA . ASP A 1 136 ? -25.050 18.274 2.352 1.00 17.22 461 ASP A CA 1
ATOM 716 C C . ASP A 1 136 ? -24.684 19.677 2.846 1.00 16.39 461 ASP A C 1
ATOM 717 O O . ASP A 1 136 ? -25.206 20.661 2.337 1.00 16.33 461 ASP A O 1
ATOM 722 N N . SER A 1 137 ? -23.812 19.755 3.846 1.00 15.65 462 SER A N 1
ATOM 723 C CA . SER A 1 137 ? -23.565 21.014 4.540 1.00 15.54 462 SER A CA 1
ATOM 724 C C . SER A 1 137 ? -22.362 21.786 4.010 1.00 15.10 462 SER A C 1
ATOM 725 O O . SER A 1 137 ? -22.311 22.992 4.160 1.00 15.26 462 SER A O 1
ATOM 728 N N . PHE A 1 138 ? -21.384 21.086 3.435 1.00 14.90 463 PHE A N 1
ATOM 729 C CA . PHE A 1 138 ? -20.107 21.711 3.059 1.00 13.71 463 PHE A CA 1
ATOM 730 C C . PHE A 1 138 ? -19.766 21.523 1.593 1.00 13.42 463 PHE A C 1
ATOM 731 O O . PHE A 1 138 ? -20.115 20.516 0.980 1.00 13.18 463 PHE A O 1
ATOM 739 N N . VAL A 1 139 ? -19.086 22.518 1.048 1.00 12.58 464 VAL A N 1
ATOM 740 C CA . VAL A 1 139 ? -18.686 22.511 -0.350 1.00 12.94 464 VAL A CA 1
ATOM 741 C C . VAL A 1 139 ? -17.629 21.436 -0.577 1.00 13.26 464 VAL A C 1
ATOM 742 O O . VAL A 1 139 ? -16.651 21.343 0.181 1.00 14.15 464 VAL A O 1
ATOM 746 N N . ALA A 1 140 ? -17.862 20.608 -1.595 1.00 12.71 465 ALA A N 1
ATOM 747 C CA . ALA A 1 140 ? -16.990 19.500 -1.925 1.00 13.25 465 ALA A CA 1
ATOM 748 C C . ALA A 1 140 ? -15.721 20.026 -2.553 1.00 13.52 465 ALA A C 1
ATOM 749 O O . ALA A 1 140 ? -15.772 20.904 -3.421 1.00 13.59 465 ALA A O 1
ATOM 751 N N . LYS A 1 141 ? -14.585 19.499 -2.112 1.00 13.89 466 LYS A N 1
ATOM 752 C CA . LYS A 1 141 ? -13.299 19.790 -2.753 1.00 14.62 466 LYS A CA 1
ATOM 753 C C . LYS A 1 141 ? -13.065 18.731 -3.852 1.00 14.83 466 LYS A C 1
ATOM 754 O O . LYS A 1 141 ? -12.229 17.825 -3.706 1.00 15.10 466 LYS A O 1
ATOM 760 N N . SER A 1 142 ? -13.817 18.852 -4.945 1.00 14.27 467 SER A N 1
ATOM 761 C CA . SER A 1 142 ? -13.861 17.802 -5.975 1.00 14.54 467 SER A CA 1
ATOM 762 C C . SER A 1 142 ? -12.722 17.931 -6.986 1.00 14.87 467 SER A C 1
ATOM 763 O O . SER A 1 142 ? -12.293 16.931 -7.584 1.00 15.81 467 SER A O 1
ATOM 766 N N . LYS A 1 143 ? -12.261 19.161 -7.195 1.00 14.11 468 LYS A N 1
ATOM 767 C CA . LYS A 1 143 ? -11.280 19.479 -8.226 1.00 14.26 468 LYS A CA 1
ATOM 768 C C . LYS A 1 143 ? -11.591 18.782 -9.550 1.00 13.90 468 LYS A C 1
ATOM 769 O O . LYS A 1 143 ? -10.729 18.178 -10.184 1.00 13.76 468 LYS A O 1
ATOM 775 N N . ALA A 1 144 ? -12.842 18.884 -9.969 1.00 13.54 469 ALA A N 1
ATOM 776 C CA . ALA A 1 144 ? -13.263 18.275 -11.239 1.00 14.55 469 ALA A CA 1
ATOM 777 C C . ALA A 1 144 ? -14.463 19.066 -11.755 1.00 14.91 469 ALA A C 1
ATOM 778 O O . ALA A 1 144 ? -15.172 19.713 -10.970 1.00 13.91 469 ALA A O 1
ATOM 780 N N . TRP A 1 145 ? -14.649 19.045 -13.072 1.00 14.74 470 TRP A N 1
ATOM 781 C CA . TRP A 1 145 ? -15.747 19.770 -13.670 1.00 15.51 470 TRP A CA 1
ATOM 782 C C . TRP A 1 145 ? -16.460 18.907 -14.742 1.00 16.06 470 TRP A C 1
ATOM 783 O O . TRP A 1 145 ? -15.931 17.872 -15.189 1.00 14.85 470 TRP A O 1
ATOM 794 N N . THR A 1 146 ? -17.662 19.339 -15.131 1.00 15.85 471 THR A N 1
ATOM 795 C CA . THR A 1 146 ? -18.513 18.563 -16.024 1.00 16.17 471 THR A CA 1
ATOM 796 C C . THR A 1 146 ? -19.176 19.535 -16.988 1.00 15.76 471 THR A C 1
ATOM 797 O O . THR A 1 146 ? -19.617 20.623 -16.574 1.00 14.65 471 THR A O 1
ATOM 801 N N . GLN A 1 147 ? -19.252 19.164 -18.270 1.00 15.35 472 GLN A N 1
ATOM 802 C CA . GLN A 1 147 ? -19.978 20.014 -19.220 1.00 15.37 472 GLN A CA 1
ATOM 803 C C . GLN A 1 147 ? -21.490 19.877 -19.019 1.00 15.53 472 GLN A C 1
ATOM 804 O O . GLN A 1 147 ? -22.033 18.761 -19.033 1.00 15.77 472 GLN A O 1
ATOM 810 N N . VAL A 1 148 ? -22.177 21.000 -18.846 1.00 15.01 473 VAL A N 1
ATOM 811 C CA . VAL A 1 148 ? -23.634 20.968 -18.660 1.00 15.32 473 VAL A CA 1
ATOM 812 C C . VAL A 1 148 ? -24.440 21.320 -19.913 1.00 15.80 473 VAL A C 1
ATOM 813 O O . VAL A 1 148 ? -25.657 21.102 -19.957 1.00 16.41 473 VAL A O 1
ATOM 817 N N . TRP A 1 149 ? -23.756 21.883 -20.905 1.00 16.82 474 TRP A N 1
ATOM 818 C CA . TRP A 1 149 ? -24.348 22.259 -22.205 1.00 16.51 474 TRP A CA 1
ATOM 819 C C . TRP A 1 149 ? -23.208 22.676 -23.115 1.00 16.98 474 TRP A C 1
ATOM 820 O O . TRP A 1 149 ? -22.182 23.219 -22.658 1.00 16.67 474 TRP A O 1
ATOM 831 N N . SER A 1 150 ? -23.352 22.371 -24.403 1.00 16.76 475 SER A N 1
ATOM 832 C CA . SER A 1 150 ? -22.593 23.033 -25.442 1.00 16.59 475 SER A CA 1
ATOM 833 C C . SER A 1 150 ? -23.485 23.169 -26.672 1.00 17.18 475 SER A C 1
ATOM 834 O O . SER A 1 150 ? -24.518 22.488 -26.782 1.00 17.61 475 SER A O 1
ATOM 837 N N . GLY A 1 151 ? -23.082 24.056 -27.566 1.00 17.58 476 GLY A N 1
ATOM 838 C CA . GLY A 1 151 ? -23.833 24.397 -28.772 1.00 18.38 476 GLY A CA 1
ATOM 839 C C . GLY A 1 151 ? -23.498 25.830 -29.136 1.00 18.83 476 GLY A C 1
ATOM 840 O O . GLY A 1 151 ? -22.331 26.194 -29.190 1.00 17.98 476 GLY A O 1
ATOM 841 N N . SER A 1 152 ? -24.528 26.650 -29.364 1.00 19.62 477 SER A N 1
ATOM 842 C CA . SER A 1 152 ? -24.329 28.085 -29.555 1.00 20.48 477 SER A CA 1
ATOM 843 C C . SER A 1 152 ? -25.581 28.820 -29.093 1.00 20.89 477 SER A C 1
ATOM 844 O O . SER A 1 152 ? -26.702 28.444 -29.447 1.00 21.51 477 SER A O 1
ATOM 847 N N . ALA A 1 153 ? -25.408 29.844 -28.265 1.00 20.21 478 ALA A N 1
ATOM 848 C CA . ALA A 1 153 ? -26.557 30.564 -27.771 1.00 20.21 478 ALA A CA 1
ATOM 849 C C . ALA A 1 153 ? -26.341 32.054 -27.998 1.00 20.51 478 ALA A C 1
ATOM 850 O O . ALA A 1 153 ? -25.684 32.748 -27.194 1.00 20.15 478 ALA A O 1
ATOM 852 N N . GLY A 1 154 ? -26.867 32.522 -29.133 1.00 20.47 479 GLY A N 1
ATOM 853 C CA . GLY A 1 154 ? -26.808 33.925 -29.532 1.00 20.49 479 GLY A CA 1
ATOM 854 C C . GLY A 1 154 ? -27.765 34.769 -28.696 1.00 20.74 479 GLY A C 1
ATOM 855 O O . GLY A 1 154 ? -28.501 34.252 -27.843 1.00 20.15 479 GLY A O 1
ATOM 856 N N . GLY A 1 155 ? -27.740 36.081 -28.933 1.00 21.33 480 GLY A N 1
ATOM 857 C CA . GLY A 1 155 ? -28.570 37.014 -28.164 1.00 21.79 480 GLY A CA 1
ATOM 858 C C . GLY A 1 155 ? -30.019 36.597 -28.192 1.00 21.95 480 GLY A C 1
ATOM 859 O O . GLY A 1 155 ? -30.528 36.226 -29.242 1.00 22.22 480 GLY A O 1
ATOM 860 N N . GLY A 1 156 ? -30.661 36.632 -27.026 1.00 21.88 481 GLY A N 1
ATOM 861 C CA . GLY A 1 156 ? -32.050 36.236 -26.849 1.00 21.94 481 GLY A CA 1
ATOM 862 C C . GLY A 1 156 ? -32.285 34.737 -26.756 1.00 22.13 481 GLY A C 1
ATOM 863 O O . GLY A 1 156 ? -33.401 34.312 -26.475 1.00 21.85 481 GLY A O 1
ATOM 864 N N . VAL A 1 157 ? -31.243 33.923 -26.966 1.00 21.80 482 VAL A N 1
ATOM 865 C CA . VAL A 1 157 ? -31.406 32.460 -26.989 1.00 20.94 482 VAL A CA 1
ATOM 866 C C . VAL A 1 157 ? -31.280 31.830 -25.596 1.00 20.84 482 VAL A C 1
ATOM 867 O O . VAL A 1 157 ? -30.304 32.058 -24.883 1.00 20.83 482 VAL A O 1
ATOM 871 N N . SER A 1 158 ? -32.277 31.048 -25.222 1.00 19.64 483 SER A N 1
ATOM 872 C CA . SER A 1 158 ? -32.251 30.325 -23.974 1.00 20.53 483 SER A CA 1
ATOM 873 C C . SER A 1 158 ? -32.010 28.838 -24.232 1.00 20.37 483 SER A C 1
ATOM 874 O O . SER A 1 158 ? -32.494 28.283 -25.225 1.00 20.06 483 SER A O 1
ATOM 877 N N . VAL A 1 159 ? -31.231 28.199 -23.356 1.00 20.10 484 VAL A N 1
ATOM 878 C CA . VAL A 1 159 ? -30.931 26.773 -23.490 1.00 19.24 484 VAL A CA 1
ATOM 879 C C . VAL A 1 159 ? -31.216 26.042 -22.186 1.00 19.50 484 VAL A C 1
ATOM 880 O O . VAL A 1 159 ? -31.333 26.668 -21.106 1.00 18.80 484 VAL A O 1
ATOM 884 N N . THR A 1 160 ? -31.352 24.729 -22.284 1.00 18.47 485 THR A N 1
ATOM 885 C CA . THR A 1 160 ? -31.472 23.888 -21.100 1.00 19.32 485 THR A CA 1
ATOM 886 C C . THR A 1 160 ? -30.099 23.355 -20.738 1.00 19.10 485 THR A C 1
ATOM 887 O O . THR A 1 160 ? -29.361 22.922 -21.611 1.00 19.25 485 THR A O 1
ATOM 891 N N . VAL A 1 161 ? -29.767 23.414 -19.451 1.00 19.07 486 VAL A N 1
ATOM 892 C CA . VAL A 1 161 ? -28.497 22.860 -18.957 1.00 18.86 486 VAL A CA 1
ATOM 893 C C . VAL A 1 161 ? -28.825 21.668 -18.066 1.00 19.10 486 VAL A C 1
ATOM 894 O O . VAL A 1 161 ? -29.966 21.549 -17.572 1.00 18.47 486 VAL A O 1
ATOM 898 N N . SER A 1 162 ? -27.842 20.783 -17.865 1.00 18.70 487 SER A N 1
ATOM 899 C CA . SER A 1 162 ? -28.134 19.478 -17.298 1.00 19.26 487 SER A CA 1
ATOM 900 C C . SER A 1 162 ? -28.141 19.413 -15.773 1.00 18.97 487 SER A C 1
ATOM 901 O O . SER A 1 162 ? -28.411 18.350 -15.205 1.00 19.76 487 SER A O 1
ATOM 904 N N . GLN A 1 163 ? -27.827 20.524 -15.107 1.00 18.14 488 GLN A N 1
ATOM 905 C CA . GLN A 1 163 ? -27.815 20.571 -13.643 1.00 17.55 488 GLN A CA 1
ATOM 906 C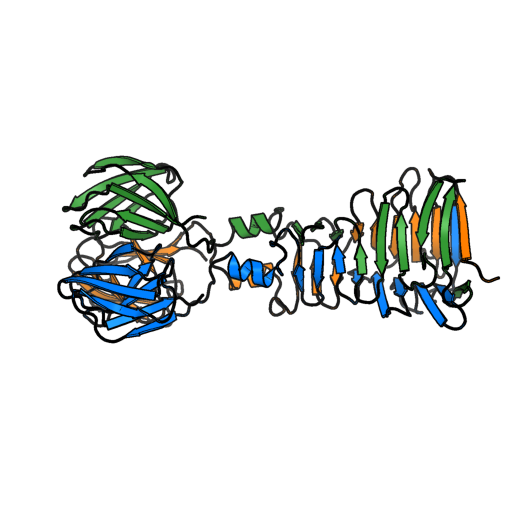 C . GLN A 1 163 ? -28.388 21.905 -13.203 1.00 17.10 488 GLN A C 1
ATOM 907 O O . GLN A 1 163 ? -28.402 22.851 -13.990 1.00 17.85 488 GLN A O 1
ATOM 913 N N . ASP A 1 164 ? -28.822 21.979 -11.952 1.00 16.34 489 ASP A N 1
ATOM 914 C CA . ASP A 1 164 ? -29.250 23.232 -11.324 1.00 16.12 489 ASP A CA 1
ATOM 915 C C . ASP A 1 164 ? -27.989 24.105 -11.130 1.00 16.11 489 ASP A C 1
ATOM 916 O O . ASP A 1 164 ? -27.136 23.810 -10.264 1.00 15.46 489 ASP A O 1
ATOM 921 N N . LEU A 1 165 ? -27.864 25.152 -11.951 1.00 15.28 490 LEU A N 1
ATOM 922 C CA . LEU A 1 165 ? -26.678 26.025 -11.935 1.00 14.81 490 LEU A CA 1
ATOM 923 C C . LEU A 1 165 ? -26.685 27.144 -10.891 1.00 14.58 490 LEU A C 1
ATOM 924 O O . LEU A 1 165 ? -25.833 28.027 -10.932 1.00 14.92 490 LEU A O 1
ATOM 929 N N . ARG A 1 166 ? -27.643 27.129 -9.977 1.00 13.92 491 ARG A N 1
ATOM 930 C CA . ARG A 1 166 ? -27.701 28.135 -8.926 1.00 14.34 491 ARG A CA 1
ATOM 931 C C . ARG A 1 166 ? -26.658 27.859 -7.853 1.00 14.04 491 ARG A C 1
ATOM 932 O O . ARG A 1 166 ? -26.488 26.723 -7.396 1.00 14.05 491 ARG A O 1
ATOM 940 N N . PHE A 1 167 ? -25.954 28.916 -7.463 1.00 13.51 492 PHE A N 1
ATOM 941 C CA . PHE A 1 167 ? -24.851 28.805 -6.502 1.00 12.63 492 PHE A CA 1
ATOM 942 C C . PHE A 1 167 ? -23.888 27.689 -6.882 1.00 11.42 492 PHE A C 1
ATOM 943 O O . PHE A 1 167 ? -23.634 26.769 -6.095 1.00 11.20 492 PHE A O 1
ATOM 951 N N . ARG A 1 168 ? -23.404 27.788 -8.112 1.00 11.52 493 ARG A N 1
ATOM 952 C CA . ARG A 1 168 ? -22.410 26.890 -8.660 1.00 11.49 493 ARG A CA 1
ATOM 953 C C . ARG A 1 168 ? -21.222 27.673 -9.213 1.00 11.51 493 ARG A C 1
ATOM 954 O O . ARG A 1 168 ? -21.362 28.830 -9.600 1.00 11.98 493 ARG A O 1
ATOM 962 N N . ASN A 1 169 ? -20.056 27.023 -9.238 1.00 11.36 494 ASN A N 1
ATOM 963 C CA . ASN A 1 169 ? -18.901 27.527 -9.992 1.00 11.96 494 ASN A CA 1
ATOM 964 C C . ASN A 1 169 ? -19.011 27.037 -11.434 1.00 12.10 494 ASN A C 1
ATOM 965 O O . ASN A 1 169 ? -19.020 25.824 -11.699 1.00 11.51 494 ASN A O 1
ATOM 970 N N . ILE A 1 170 ? -19.112 27.985 -12.359 1.00 12.62 495 ILE A N 1
ATOM 971 C CA . ILE A 1 170 ? -19.220 27.658 -13.770 1.00 12.32 495 ILE A CA 1
ATOM 972 C C . ILE A 1 170 ? -18.138 28.346 -14.557 1.00 12.65 495 ILE A C 1
ATOM 973 O O . ILE A 1 170 ? -17.552 29.330 -14.095 1.00 12.77 495 ILE A O 1
ATOM 978 N N . TRP A 1 171 ? -17.860 27.810 -15.737 1.00 11.51 496 TRP A N 1
ATOM 979 C CA . TRP A 1 171 ? -16.966 28.451 -16.681 1.00 12.58 496 TRP A CA 1
ATOM 980 C C . TRP A 1 171 ? -17.703 28.434 -18.014 1.00 13.36 496 TRP A C 1
ATOM 981 O O . TRP A 1 171 ? -18.253 27.405 -18.419 1.00 13.58 496 TRP A O 1
ATOM 992 N N . ILE A 1 172 ? -17.722 29.597 -18.673 1.00 13.50 497 ILE A N 1
ATOM 993 C CA . ILE A 1 172 ? -18.433 29.769 -19.929 1.00 13.41 497 ILE A CA 1
ATOM 994 C C . ILE A 1 172 ? -17.410 30.025 -21.018 1.00 14.18 497 ILE A C 1
ATOM 995 O O . ILE A 1 172 ? -16.566 30.934 -20.888 1.00 14.37 497 ILE A O 1
ATOM 1000 N N . LYS A 1 173 ? -17.452 29.220 -22.086 1.00 13.92 498 LYS A N 1
ATOM 1001 C CA . LYS A 1 173 ? -16.577 29.473 -23.240 1.00 14.68 498 LYS A CA 1
ATOM 1002 C C . LYS A 1 173 ? -17.343 30.285 -24.283 1.00 15.86 498 LYS A C 1
ATOM 1003 O O . LYS A 1 173 ? -18.461 29.919 -24.686 1.00 16.01 498 LYS A O 1
ATOM 1009 N N . CYS A 1 174 ? -16.738 31.389 -24.711 1.00 16.42 499 CYS A N 1
ATOM 1010 C CA . CYS A 1 174 ? -17.321 32.255 -25.728 1.00 16.89 499 CYS A CA 1
ATOM 1011 C C . CYS A 1 174 ? -16.263 32.376 -26.816 1.00 17.16 499 CYS A C 1
ATOM 1012 O O . CYS A 1 174 ? -15.933 31.370 -27.439 1.00 18.27 499 CYS A O 1
ATOM 1015 N N . ALA A 1 175 ? -15.703 33.566 -27.031 1.00 17.78 500 ALA A N 1
ATOM 1016 C CA . ALA A 1 175 ? -14.729 33.700 -28.110 1.00 18.11 500 ALA A CA 1
ATOM 1017 C C . ALA A 1 175 ? -13.334 33.250 -27.698 1.00 18.76 500 ALA A C 1
ATOM 1018 O O . ALA A 1 175 ? -13.018 33.178 -26.498 1.00 18.32 500 ALA A O 1
ATOM 1020 N N . ASN A 1 176 ? -12.505 32.923 -28.702 1.00 19.11 501 ASN A N 1
ATOM 1021 C CA . ASN A 1 176 ? -11.054 32.734 -28.527 1.00 19.46 501 ASN A CA 1
ATOM 1022 C C . ASN A 1 176 ? -10.689 31.531 -27.674 1.00 19.60 501 ASN A C 1
ATOM 1023 O O . ASN A 1 176 ? -9.589 31.476 -27.077 1.00 19.68 501 ASN A O 1
ATOM 1028 N N . ASN A 1 177 ? -11.623 30.574 -27.615 1.00 18.99 502 ASN A N 1
ATOM 1029 C CA . ASN A 1 177 ? -11.357 29.236 -27.070 1.00 20.04 502 ASN A CA 1
ATOM 1030 C C . ASN A 1 177 ? -10.813 29.261 -25.625 1.00 19.29 502 ASN A C 1
ATOM 1031 O O . ASN A 1 177 ? -9.948 28.452 -25.253 1.00 19.59 502 ASN A O 1
ATOM 1036 N N . SER A 1 178 ? -11.330 30.211 -24.840 1.00 18.08 503 SER A N 1
ATOM 1037 C CA . SER A 1 178 ? -10.949 30.412 -23.445 1.00 17.31 503 SER A CA 1
ATOM 1038 C C . SER A 1 178 ? -12.149 30.200 -22.490 1.00 16.79 503 SER A C 1
ATOM 1039 O O . SER A 1 178 ? -13.336 30.362 -22.886 1.00 16.25 503 SER A O 1
ATOM 1042 N N . TRP A 1 179 ? -11.832 29.877 -21.234 1.00 14.89 504 TRP A N 1
ATOM 1043 C CA . TRP A 1 179 ? -12.861 29.732 -20.211 1.00 13.79 504 TRP A CA 1
ATOM 1044 C C . TRP A 1 179 ? -12.994 31.005 -19.362 1.00 13.45 504 TRP A C 1
ATOM 1045 O O . TRP A 1 179 ? -11.998 31.536 -18.858 1.00 12.84 504 TRP A O 1
ATOM 1056 N N . ASN A 1 180 ? -14.236 31.466 -19.184 1.00 12.79 505 ASN A N 1
ATOM 1057 C CA . ASN A 1 180 ? -14.555 32.633 -18.372 1.00 12.28 505 ASN A CA 1
ATOM 1058 C C . ASN A 1 180 ? -15.256 32.148 -17.107 1.00 12.52 505 ASN A C 1
ATOM 1059 O O . ASN A 1 180 ? -16.370 31.580 -17.181 1.00 12.75 505 ASN A O 1
ATOM 1064 N N . PHE A 1 181 ? -14.616 32.364 -15.958 1.00 11.80 506 PHE A N 1
ATOM 1065 C CA . PHE A 1 181 ? -15.184 31.951 -14.690 1.00 11.73 506 PHE A CA 1
ATOM 1066 C C . PHE A 1 181 ? -16.365 32.843 -14.211 1.00 11.52 506 PHE A C 1
ATOM 1067 O O . PHE A 1 181 ? -16.356 34.090 -14.350 1.00 11.29 506 PHE A O 1
ATOM 1075 N N . PHE A 1 182 ? -17.357 32.201 -13.610 1.00 11.15 507 PHE A N 1
ATOM 1076 C CA . PHE A 1 182 ? -18.407 32.924 -12.904 1.00 10.76 507 PHE A CA 1
ATOM 1077 C C . PHE A 1 182 ? -18.939 32.036 -11.820 1.00 11.40 507 PHE A C 1
ATOM 1078 O O . PHE A 1 182 ? -19.051 30.824 -12.015 1.00 11.36 507 PHE A O 1
ATOM 1086 N N . ARG A 1 183 ? -19.273 32.623 -10.671 1.00 11.24 508 ARG A N 1
ATOM 1087 C CA . ARG A 1 183 ? -20.057 3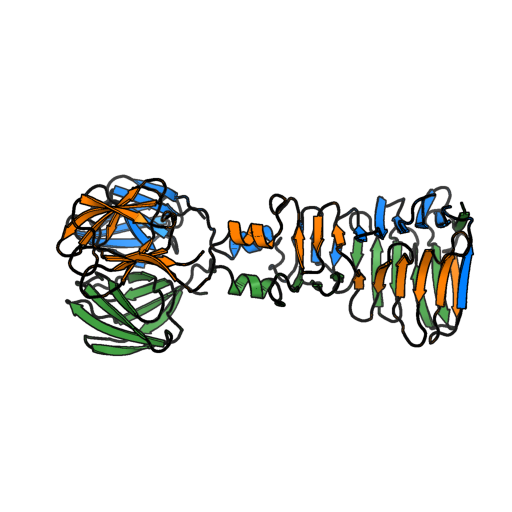1.894 -9.688 1.00 11.20 508 ARG A CA 1
ATOM 1088 C C . ARG A 1 183 ? -21.435 32.522 -9.653 1.00 11.40 508 ARG A C 1
ATOM 1089 O O . ARG A 1 183 ? -21.572 33.741 -9.422 1.00 11.43 508 ARG A O 1
ATOM 1097 N N . THR A 1 184 ? -22.451 31.696 -9.878 1.00 11.13 509 THR A N 1
ATOM 1098 C CA . THR A 1 184 ? -23.824 32.167 -9.879 1.00 11.26 509 THR A CA 1
ATOM 1099 C C . THR A 1 184 ? -24.415 32.245 -8.464 1.00 11.32 509 THR A C 1
ATOM 1100 O O . THR A 1 184 ? -23.922 31.607 -7.546 1.00 12.16 509 THR A O 1
ATOM 1104 N N . GLY A 1 185 ? -25.482 33.025 -8.311 1.00 11.21 510 GLY A N 1
ATOM 1105 C CA . GLY A 1 185 ? -26.304 33.016 -7.102 1.00 12.46 510 GLY A CA 1
ATOM 1106 C C . GLY A 1 185 ? -27.592 32.274 -7.511 1.00 12.94 510 GLY A C 1
ATOM 1107 O O . GLY A 1 185 ? -27.516 31.226 -8.147 1.00 12.71 510 GLY A O 1
ATOM 1108 N N . PRO A 1 186 ? -28.777 32.821 -7.174 1.00 13.70 511 PRO A N 1
ATOM 1109 C CA . PRO A 1 186 ? -30.035 32.156 -7.545 1.00 13.84 511 PRO A CA 1
ATOM 1110 C C . PRO A 1 186 ? -30.429 32.468 -9.002 1.00 13.98 511 PRO A C 1
ATOM 1111 O O . PRO A 1 186 ? -29.617 33.040 -9.772 1.00 12.34 511 PRO A O 1
ATOM 1115 N N . ASP A 1 187 ? -31.650 32.099 -9.400 1.00 14.52 512 ASP A N 1
ATOM 1116 C CA . ASP A 1 187 ? -32.132 32.516 -10.729 1.00 15.11 512 ASP A CA 1
ATOM 1117 C C . ASP A 1 187 ? -31.965 34.028 -10.772 1.00 15.01 512 ASP A C 1
ATOM 1118 O O . ASP A 1 187 ? -32.182 34.702 -9.772 1.00 15.42 512 ASP A O 1
ATOM 1123 N N . GLY A 1 188 ? -31.566 34.574 -11.901 1.00 14.73 513 GLY A N 1
ATOM 1124 C CA . GLY A 1 188 ? -31.324 35.999 -11.927 1.00 15.22 513 GLY A CA 1
ATOM 1125 C C . GLY A 1 188 ? -30.517 36.397 -13.134 1.00 15.49 513 GLY A C 1
ATOM 1126 O O . GLY A 1 188 ? -30.219 35.559 -14.019 1.00 15.35 513 GLY A O 1
ATOM 1127 N N . ILE A 1 189 ? -30.178 37.686 -13.166 1.00 15.62 514 ILE A N 1
ATOM 1128 C CA . ILE A 1 189 ? -29.495 38.295 -14.310 1.00 14.82 514 ILE A CA 1
ATOM 1129 C C . ILE A 1 189 ? -28.063 38.616 -13.872 1.00 14.81 514 ILE A C 1
ATOM 1130 O O . ILE A 1 189 ? -27.828 39.226 -12.815 1.00 14.27 514 ILE A O 1
ATOM 1135 N N . TYR A 1 190 ? -27.123 38.150 -14.690 1.00 14.55 515 TYR A N 1
ATOM 1136 C CA . TYR A 1 190 ? -25.691 38.235 -14.389 1.00 14.12 515 TYR A CA 1
ATOM 1137 C C . TYR A 1 190 ? -24.945 38.813 -15.577 1.00 14.38 515 TYR A C 1
ATOM 1138 O O . TYR A 1 190 ? -25.430 38.761 -16.724 1.00 13.92 515 TYR A O 1
ATOM 1147 N N . PHE A 1 191 ? -23.757 39.354 -15.307 1.00 14.31 516 PHE A N 1
ATOM 1148 C CA . PHE A 1 191 ? -22.954 39.947 -16.363 1.00 14.18 516 PHE A CA 1
ATOM 1149 C C . PHE A 1 191 ? -21.515 39.463 -16.225 1.00 14.27 516 PHE A C 1
ATOM 1150 O O . PHE A 1 191 ? -20.971 39.441 -15.099 1.00 13.74 516 PHE A O 1
ATOM 1158 N N . ILE A 1 192 ? -20.908 39.087 -17.357 1.00 14.22 517 ILE A N 1
ATOM 1159 C CA . ILE A 1 192 ? -19.464 38.759 -17.400 1.00 14.02 517 ILE A CA 1
ATOM 1160 C C . ILE A 1 192 ? -18.781 39.431 -18.600 1.00 14.69 517 ILE A C 1
ATOM 1161 O O . ILE A 1 192 ? -19.251 39.309 -19.739 1.00 14.15 517 ILE A O 1
ATOM 1166 N N . ALA A 1 193 ? -17.666 40.126 -18.353 1.00 14.36 518 ALA A N 1
ATOM 1167 C CA . ALA A 1 193 ? -16.863 40.649 -19.462 1.00 15.00 518 ALA A CA 1
ATOM 1168 C C . ALA A 1 193 ? -16.014 39.510 -20.103 1.00 15.11 518 ALA A C 1
ATOM 1169 O O . ALA A 1 193 ? -14.768 39.478 -20.037 1.00 15.22 518 ALA A O 1
ATOM 1171 N N . SER A 1 194 ? -16.729 38.583 -20.727 1.00 15.16 519 SER A N 1
ATOM 1172 C CA . SER A 1 194 ? -16.155 37.370 -21.300 1.00 15.86 519 SER A CA 1
ATOM 1173 C C . SER A 1 194 ? -15.364 37.647 -22.596 1.00 16.61 519 SER A C 1
ATOM 1174 O O . SER A 1 194 ? -15.669 38.591 -23.355 1.00 15.42 519 SER A O 1
ATOM 1177 N N . ASP A 1 195 ? -14.361 36.808 -22.820 1.00 16.38 520 ASP A N 1
ATOM 1178 C CA . ASP A 1 195 ? -13.481 36.895 -23.959 1.00 17.30 520 ASP A CA 1
ATOM 1179 C C . ASP A 1 195 ? -14.306 37.147 -25.239 1.00 18.64 520 ASP A C 1
ATOM 1180 O O . ASP A 1 195 ? -15.281 36.427 -25.517 1.00 18.27 520 ASP A O 1
ATOM 1185 N N . GLY A 1 196 ? -13.910 38.190 -25.977 1.00 19.01 521 GLY A N 1
ATOM 1186 C CA . GLY A 1 196 ? -14.632 38.652 -27.141 1.00 19.46 521 GLY A CA 1
ATOM 1187 C C . GLY A 1 196 ? -15.287 40.003 -26.877 1.00 19.76 521 GLY A C 1
ATOM 1188 O O . GLY A 1 196 ? -15.376 40.818 -27.777 1.00 20.13 521 GLY A O 1
ATOM 1189 N N . GLY A 1 197 ? -15.769 40.240 -25.658 1.00 18.72 522 GLY A N 1
ATOM 1190 C CA . GLY A 1 197 ? -16.419 41.505 -25.351 1.00 18.40 522 GLY A CA 1
ATOM 1191 C C . GLY A 1 197 ? -17.122 41.376 -24.021 1.00 18.25 522 GLY A C 1
ATOM 1192 O O . GLY A 1 197 ? -16.525 41.619 -22.956 1.00 17.32 522 GLY A O 1
ATOM 1193 N N . TRP A 1 198 ? -18.389 40.970 -24.077 1.00 17.44 523 TRP A N 1
ATOM 1194 C CA . TRP A 1 198 ? -19.142 40.721 -22.858 1.00 17.15 523 TRP A CA 1
ATOM 1195 C C . TRP A 1 198 ? -20.397 39.917 -23.140 1.00 16.89 523 TRP A C 1
ATOM 1196 O O . TRP A 1 198 ? -20.843 39.796 -24.297 1.00 16.79 523 TRP A O 1
ATOM 1207 N N . LEU A 1 199 ? -20.931 39.367 -22.062 1.00 15.85 524 LEU A N 1
ATOM 1208 C CA . LEU A 1 199 ? -22.145 38.579 -22.072 1.00 16.42 524 LEU A CA 1
ATOM 1209 C C . LEU A 1 199 ? -22.995 38.933 -20.854 1.00 16.75 524 LEU A C 1
ATOM 1210 O O . LEU A 1 199 ? -22.527 38.867 -19.699 1.00 16.39 524 LEU A O 1
ATOM 1215 N N . ARG A 1 200 ? -24.240 39.320 -21.107 1.00 16.40 525 ARG A N 1
ATOM 1216 C CA . ARG A 1 200 ? -25.223 39.439 -20.037 1.00 16.10 525 ARG A CA 1
ATOM 1217 C C . ARG A 1 200 ? -26.135 38.206 -20.124 1.00 16.42 525 ARG A C 1
ATOM 1218 O O . ARG A 1 200 ? -26.759 37.950 -21.158 1.00 16.68 525 ARG A O 1
ATOM 1226 N N . PHE A 1 201 ? -26.182 37.416 -19.066 1.00 15.18 526 PHE A N 1
ATOM 1227 C CA . PHE A 1 201 ? -26.881 36.158 -19.158 1.00 15.30 526 PHE A CA 1
ATOM 1228 C C . PHE A 1 201 ? -27.861 36.015 -18.017 1.00 15.72 526 PHE A C 1
ATOM 1229 O O . PHE A 1 201 ? -27.773 36.736 -17.014 1.00 16.17 526 PHE A O 1
ATOM 1237 N N . GLN A 1 202 ? -28.810 35.099 -18.185 1.00 16.05 527 GLN A N 1
ATOM 1238 C CA . GLN A 1 202 ? -29.804 34.850 -17.162 1.00 16.28 527 GLN A CA 1
ATOM 1239 C C . GLN A 1 202 ? -29.822 33.379 -16.772 1.00 15.97 527 GLN A C 1
ATOM 1240 O O . GLN A 1 202 ? -29.810 32.488 -17.624 1.00 14.97 527 GLN A O 1
ATOM 1246 N N . ILE A 1 203 ? -29.863 33.149 -15.466 1.00 15.78 528 ILE A N 1
ATOM 1247 C CA . ILE A 1 203 ? -30.105 31.812 -14.951 1.00 15.87 528 ILE A CA 1
ATOM 1248 C C . ILE A 1 203 ? -31.580 31.812 -14.623 1.00 15.98 528 ILE A C 1
ATOM 1249 O O . ILE A 1 203 ? -32.043 32.715 -13.925 1.00 16.23 528 ILE A O 1
ATOM 1254 N N . HIS A 1 204 ? -32.320 30.829 -15.133 1.00 16.26 529 HIS A N 1
ATOM 1255 C CA . HIS A 1 204 ? -33.765 30.763 -14.866 1.00 17.46 529 HIS A CA 1
ATOM 1256 C C . HIS A 1 204 ? -34.242 29.332 -14.723 1.00 17.95 529 HIS A C 1
ATOM 1257 O O . HIS A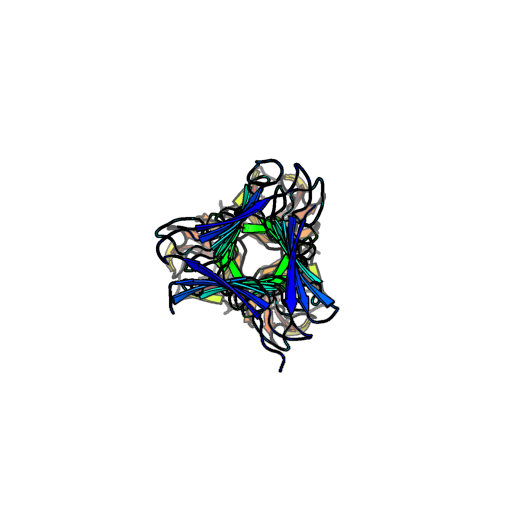 1 204 ? -33.437 28.394 -14.759 1.00 17.58 529 HIS A O 1
ATOM 1264 N N . SER A 1 205 ? -35.550 29.172 -14.511 1.00 18.23 530 SER A N 1
ATOM 1265 C CA . SER A 1 205 ? -36.171 27.834 -14.382 1.00 18.53 530 SER A CA 1
ATOM 1266 C C . SER A 1 205 ? -35.490 26.987 -13.308 1.00 18.54 530 SER A C 1
ATOM 1267 O O . SER A 1 205 ? -35.163 25.822 -13.549 1.00 17.36 530 SER A O 1
ATOM 1270 N N . ASN A 1 206 ? -35.280 27.590 -12.128 1.00 18.79 531 ASN A N 1
ATOM 1271 C CA . ASN A 1 206 ? -34.676 26.880 -11.001 1.00 18.82 531 ASN A CA 1
ATOM 1272 C C . ASN A 1 206 ? -33.331 26.303 -11.381 1.00 17.84 531 ASN A C 1
ATOM 1273 O O . ASN A 1 206 ? -33.009 25.136 -11.074 1.00 17.23 531 ASN A O 1
ATOM 1278 N N . GLY A 1 207 ? -32.563 27.149 -12.063 1.00 16.86 532 GLY A N 1
ATOM 1279 C CA . GLY A 1 207 ? -31.175 26.865 -12.375 1.00 17.53 532 GLY A CA 1
ATOM 1280 C C . GLY A 1 207 ? -30.985 26.005 -13.611 1.00 17.25 532 GLY A C 1
ATOM 1281 O O . GLY A 1 207 ? -29.860 25.697 -13.949 1.00 15.75 532 GLY A O 1
ATOM 1282 N N . LEU A 1 208 ? -32.086 25.624 -14.277 1.00 17.83 533 LEU A N 1
ATOM 1283 C CA . LEU A 1 208 ? -32.032 24.644 -15.403 1.00 18.34 533 LEU A CA 1
ATOM 1284 C C . LEU A 1 208 ? -32.087 25.334 -16.764 1.00 18.55 533 LEU A C 1
ATOM 1285 O O . LEU A 1 208 ? -31.946 24.694 -17.815 1.00 19.74 533 LEU A O 1
ATOM 1290 N N . GLY A 1 209 ? -32.268 26.647 -16.744 1.00 18.33 534 GLY A N 1
ATOM 1291 C CA . GLY A 1 209 ? -32.255 27.452 -17.968 1.00 17.93 534 GLY A CA 1
ATOM 1292 C C . GLY A 1 209 ? -31.103 28.447 -17.930 1.00 17.97 534 GLY A C 1
ATOM 1293 O O . GLY A 1 209 ? -30.816 29.088 -16.887 1.00 17.35 534 GLY A O 1
ATOM 1294 N N . PHE A 1 210 ? -30.438 28.566 -19.068 1.00 17.43 535 PHE A N 1
ATOM 1295 C CA . PHE A 1 210 ? -29.362 29.534 -19.251 1.00 18.18 535 PHE A CA 1
ATOM 1296 C C . PHE A 1 210 ? -29.693 30.309 -20.497 1.00 17.65 535 PHE A C 1
ATOM 1297 O O . PHE A 1 210 ? -29.868 29.734 -21.570 1.00 17.96 535 PHE A O 1
ATOM 1305 N N . LYS A 1 211 ? -29.776 31.624 -20.364 1.00 17.87 536 LYS A N 1
ATOM 1306 C CA . LYS A 1 211 ? -30.154 32.462 -21.503 1.00 17.10 536 LYS A CA 1
ATOM 1307 C C . LYS A 1 211 ? -29.135 33.544 -21.740 1.00 17.68 536 LYS A C 1
ATOM 1308 O O . LYS A 1 211 ? -28.704 34.224 -20.790 1.00 17.38 536 LYS A O 1
ATOM 1314 N N . ASN A 1 212 ? -28.754 33.714 -23.001 1.00 17.54 537 ASN A N 1
ATOM 1315 C CA . ASN A 1 212 ? -27.964 34.868 -23.421 1.00 18.22 537 ASN A CA 1
ATOM 1316 C C . ASN A 1 212 ? -28.948 36.028 -23.603 1.00 19.55 537 ASN A C 1
ATOM 1317 O O . ASN A 1 212 ? -29.751 36.016 -24.551 1.00 19.54 537 ASN A O 1
ATOM 1322 N N . ILE A 1 213 ? -28.932 36.995 -22.676 1.00 19.61 538 ILE A N 1
ATOM 1323 C CA . ILE A 1 213 ? -29.806 38.168 -22.793 1.00 19.76 538 ILE A CA 1
ATOM 1324 C C . ILE A 1 213 ? -29.258 39.039 -23.920 1.00 20.13 538 ILE A C 1
ATOM 1325 O O . ILE A 1 213 ? -29.986 39.379 -24.862 1.00 20.25 538 ILE A O 1
ATOM 1330 N N . ALA A 1 214 ? -27.974 39.387 -23.825 1.00 19.33 539 ALA A N 1
ATOM 1331 C CA . ALA A 1 214 ? -27.284 40.147 -24.873 1.00 19.56 539 ALA A CA 1
ATOM 1332 C C . ALA A 1 214 ? -25.793 39.861 -24.735 1.00 20.30 539 ALA A C 1
ATOM 1333 O O . ALA A 1 214 ? -25.305 39.546 -23.641 1.00 19.55 539 ALA A O 1
ATOM 1335 N N . ASP A 1 215 ? -25.070 39.939 -25.842 1.00 19.85 540 ASP A N 1
ATOM 1336 C CA . ASP A 1 215 ? -23.627 39.863 -25.782 1.00 20.41 540 ASP A CA 1
ATOM 1337 C C . ASP A 1 215 ? -23.026 40.841 -26.771 1.00 20.96 540 ASP A C 1
ATOM 1338 O O . ASP A 1 215 ? -23.685 41.263 -27.721 1.00 21.79 540 ASP A O 1
ATOM 1343 N N . SER A 1 216 ? -21.784 41.210 -26.546 1.00 21.06 541 SER A N 1
ATOM 1344 C CA . SER A 1 216 ? -21.012 41.858 -27.587 1.00 21.81 541 SER A CA 1
ATOM 1345 C C . SER A 1 216 ? -19.859 40.946 -28.004 1.00 22.07 541 SER A C 1
ATOM 1346 O O . SER A 1 216 ? -18.870 40.777 -27.260 1.00 21.30 541 SER A O 1
ATOM 1349 N N . ARG A 1 217 ? -19.995 40.356 -29.190 1.00 21.40 542 ARG A N 1
ATOM 1350 C CA . ARG A 1 217 ? -18.933 39.555 -29.792 1.00 22.33 542 ARG A CA 1
ATOM 1351 C C . ARG A 1 217 ? -18.462 38.434 -28.850 1.00 21.00 542 ARG A C 1
ATOM 1352 O O . ARG A 1 217 ? -17.275 38.104 -28.799 1.00 20.90 542 ARG A O 1
ATOM 1360 N N . SER A 1 218 ? -19.398 37.857 -28.109 1.00 20.38 543 SER A N 1
ATOM 1361 C CA . SER A 1 218 ? -19.044 36.897 -27.068 1.00 19.48 543 SER A CA 1
ATOM 1362 C C . SER A 1 218 ? -20.220 35.951 -26.871 1.00 19.15 543 SER A C 1
ATOM 1363 O O . SER A 1 218 ? -20.985 36.070 -25.895 1.00 18.65 543 SER A O 1
ATOM 1366 N N . VAL A 1 219 ? -20.352 35.013 -27.820 1.00 18.55 544 VAL A N 1
ATOM 1367 C CA . VAL A 1 219 ? -21.443 34.055 -27.852 1.00 18.73 544 VAL A CA 1
ATOM 1368 C C . VAL A 1 219 ? -21.049 32.772 -27.111 1.00 17.92 544 VAL A C 1
ATOM 1369 O O . VAL A 1 219 ? -20.068 32.105 -27.462 1.00 18.21 544 VAL A O 1
ATOM 1373 N N . PRO A 1 220 ? -21.814 32.420 -26.078 1.00 17.90 545 PRO A N 1
ATOM 1374 C CA . PRO A 1 220 ? -21.461 31.215 -25.363 1.00 17.62 545 PRO A CA 1
ATOM 1375 C C . PRO A 1 220 ? -21.648 29.973 -26.231 1.00 18.00 545 PRO A C 1
ATOM 1376 O O . PRO A 1 220 ? -22.644 29.843 -26.952 1.00 17.90 545 PRO A O 1
ATOM 1380 N N . ASN A 1 221 ? -20.679 29.071 -26.160 1.00 17.32 546 ASN A N 1
ATOM 1381 C CA . ASN A 1 221 ? -20.754 27.811 -26.889 1.00 17.56 546 ASN A CA 1
ATOM 1382 C C . ASN A 1 221 ? -20.544 26.565 -26.011 1.00 17.43 546 ASN A C 1
ATOM 1383 O O . ASN A 1 221 ? -20.743 25.419 -26.476 1.00 16.75 546 ASN A O 1
ATOM 1388 N N . ALA A 1 222 ? -20.192 26.786 -24.736 1.00 16.37 547 ALA A N 1
ATOM 1389 C CA . ALA A 1 222 ? -20.044 25.673 -23.778 1.00 15.69 547 ALA A CA 1
ATOM 1390 C C . ALA A 1 222 ? -20.005 26.200 -22.351 1.00 16.00 547 ALA A C 1
ATOM 1391 O O . ALA A 1 222 ? -19.489 27.312 -22.093 1.00 15.73 547 ALA A O 1
ATOM 1393 N N . ILE A 1 223 ? -20.543 25.388 -21.443 1.00 15.23 548 ILE A N 1
ATOM 1394 C CA . ILE A 1 223 ? -20.563 25.706 -20.019 1.00 15.21 548 ILE A CA 1
ATOM 1395 C C . ILE A 1 223 ? -20.104 24.471 -19.200 1.00 15.53 548 ILE A C 1
ATOM 1396 O O . ILE A 1 223 ? -20.696 23.382 -19.318 1.00 15.30 548 ILE A O 1
ATOM 1401 N N . MET A 1 224 ? -19.053 24.658 -18.383 1.00 14.74 549 MET A N 1
ATOM 1402 C CA . MET A 1 224 ? -18.677 23.640 -17.397 1.00 13.97 549 MET A CA 1
ATOM 1403 C C . MET A 1 224 ? -19.192 24.054 -16.039 1.00 13.87 549 MET A C 1
ATOM 1404 O O . MET A 1 224 ? -19.353 25.254 -15.755 1.00 13.96 549 MET A O 1
ATOM 1409 N N . VAL A 1 225 ? -19.423 23.066 -15.189 1.00 12.84 550 VAL A N 1
ATOM 1410 C CA . VAL A 1 225 ? -19.731 23.337 -13.793 1.00 12.37 550 VAL A CA 1
ATOM 1411 C C . VAL A 1 225 ? -18.784 22.510 -12.917 1.00 12.94 550 VAL A C 1
ATOM 1412 O O . VAL A 1 225 ? -18.379 21.384 -13.314 1.00 11.86 550 VAL A O 1
ATOM 1416 N N . GLU A 1 226 ? -18.394 23.061 -11.763 1.00 12.40 551 GLU A N 1
ATOM 1417 C CA . GLU A 1 226 ? -17.548 22.319 -10.847 1.00 12.62 551 GLU A CA 1
ATOM 1418 C C . GLU A 1 226 ? -18.374 21.222 -10.168 1.00 13.35 551 GLU A C 1
ATOM 1419 O O . GLU A 1 226 ? -19.505 21.481 -9.695 1.00 13.61 551 GLU A O 1
ATOM 1425 N N . ASN A 1 227 ? -17.808 20.010 -10.087 1.00 13.74 552 ASN A N 1
ATOM 1426 C CA . ASN A 1 227 ? -18.543 18.878 -9.511 1.00 14.56 552 ASN A CA 1
ATOM 1427 C C . ASN A 1 227 ? -18.833 19.118 -8.044 1.00 14.98 552 ASN A C 1
ATOM 1428 O O . ASN A 1 227 ? -17.960 19.620 -7.331 1.00 13.55 552 ASN A O 1
ATOM 1433 N N . GLU A 1 228 ? -20.055 18.751 -7.622 1.00 14.96 553 GLU A N 1
ATOM 1434 C CA . GLU A 1 228 ? -20.444 18.715 -6.223 1.00 15.80 553 GLU A CA 1
ATOM 1435 C C . GLU A 1 228 ? -20.267 17.325 -5.595 1.00 17.13 553 GLU A C 1
ATOM 1436 O O . GLU A 1 228 ? -20.600 17.103 -4.414 1.00 16.91 553 GLU A O 1
ATOM 1443 N N . LYS B 1 43 ? -43.135 -22.312 39.743 1.00 31.46 368 LYS B N 1
ATOM 1444 C CA . LYS B 1 43 ? -42.387 -21.874 40.985 1.00 31.99 368 LYS B CA 1
ATOM 1445 C C . LYS B 1 43 ? -41.103 -21.044 40.721 1.00 30.08 368 LYS B C 1
ATOM 1446 O O . LYS B 1 43 ? -40.536 -20.488 41.682 1.00 29.80 368 LYS B O 1
ATOM 1452 N N . ALA B 1 44 ? -40.638 -20.978 39.457 1.00 27.37 369 ALA B N 1
ATOM 1453 C CA . ALA B 1 44 ? -39.315 -20.361 39.158 1.00 24.17 369 ALA B CA 1
ATOM 1454 C C . ALA B 1 44 ? -39.350 -18.853 39.350 1.00 21.45 369 ALA B C 1
ATOM 1455 O O . ALA B 1 44 ? -40.303 -18.199 38.961 1.00 20.82 369 ALA B O 1
ATOM 1457 N N . MET B 1 45 ? -38.294 -18.314 39.951 1.00 18.95 370 MET B N 1
ATOM 1458 C CA . MET B 1 45 ? -38.204 -16.903 40.251 1.00 17.06 370 MET B CA 1
ATOM 1459 C C . MET B 1 45 ? -36.975 -16.275 39.594 1.00 16.26 370 MET B C 1
ATOM 1460 O O . MET B 1 45 ? -36.018 -16.981 39.260 1.00 16.67 370 MET B O 1
ATOM 1465 N N . GLY B 1 46 ? -37.012 -14.958 39.412 1.00 15.33 371 GLY B N 1
ATOM 1466 C CA . GLY B 1 46 ? -35.782 -14.160 39.239 1.00 14.44 371 GLY B CA 1
ATOM 1467 C C . GLY B 1 46 ? -34.831 -14.451 40.405 1.00 14.44 371 GLY B C 1
ATOM 1468 O O . GLY B 1 46 ? -35.283 -14.667 41.556 1.00 14.09 371 GLY B O 1
ATOM 1469 N N . HIS B 1 47 ? -33.522 -14.476 40.133 1.00 13.91 372 HIS B N 1
ATOM 1470 C CA . HIS B 1 47 ? -32.529 -14.681 41.186 1.00 13.42 372 HIS B CA 1
ATOM 1471 C C . HIS B 1 47 ? -31.662 -13.436 41.361 1.00 14.26 372 HIS B C 1
ATOM 1472 O O . HIS B 1 47 ? -31.321 -12.777 40.381 1.00 13.13 372 HIS B O 1
ATOM 1479 N N . VAL B 1 48 ? -31.297 -13.128 42.617 1.00 14.45 373 VAL B N 1
ATOM 1480 C CA . VAL B 1 48 ? -30.432 -12.000 42.923 1.00 14.71 373 VAL B CA 1
ATOM 1481 C C . VAL B 1 48 ? -29.392 -12.444 43.897 1.00 14.69 373 VAL B C 1
ATOM 1482 O O . VAL B 1 48 ? -29.720 -13.035 44.928 1.00 13.17 373 VAL B O 1
ATOM 1486 N N . LEU B 1 49 ? -28.136 -12.160 43.569 1.00 14.32 374 LEU B N 1
ATOM 1487 C CA . LEU B 1 49 ? -27.061 -12.283 44.521 1.00 14.53 374 LEU B CA 1
ATOM 1488 C C . LEU B 1 49 ? -27.000 -10.915 45.185 1.00 14.77 374 LEU B C 1
ATOM 1489 O O . LEU B 1 49 ? -26.565 -9.923 44.571 1.00 14.47 374 LEU B O 1
ATOM 1494 N N . GLN B 1 50 ? -27.526 -10.833 46.409 1.00 15.01 375 GLN B N 1
ATOM 1495 C CA . GLN B 1 50 ? -27.604 -9.536 47.084 1.00 16.28 375 GLN B CA 1
ATOM 1496 C C . GLN B 1 50 ? -26.340 -9.317 47.901 1.00 16.84 375 GLN B C 1
ATOM 1497 O O . GLN B 1 50 ? -25.957 -10.172 48.699 1.00 16.36 375 GLN B O 1
ATOM 1503 N N . LEU B 1 51 ? -25.694 -8.181 47.675 1.00 16.60 376 LEU B N 1
ATOM 1504 C CA . LEU B 1 51 ? -24.558 -7.763 48.483 1.00 18.65 376 LEU B CA 1
ATOM 1505 C C . LEU B 1 51 ? -24.985 -6.556 49.319 1.00 18.95 376 LEU B C 1
ATOM 1506 O O . LEU B 1 51 ? -25.387 -5.510 48.793 1.00 18.23 376 LEU B O 1
ATOM 1511 N N . GLU B 1 52 ? -24.924 -6.731 50.631 1.00 19.80 377 GLU B N 1
ATOM 1512 C CA . GLU B 1 52 ? -25.463 -5.749 51.563 1.00 21.64 377 GLU B CA 1
ATOM 1513 C C . GLU B 1 52 ? -24.286 -4.967 52.176 1.00 22.44 377 GLU B C 1
ATOM 1514 O O . GLU B 1 52 ? -23.376 -5.572 52.739 1.00 20.71 377 GLU B O 1
ATOM 1520 N N . SER B 1 53 ? -24.327 -3.633 52.071 1.00 24.05 378 SER B N 1
ATOM 1521 C CA . SER B 1 53 ? -23.252 -2.775 52.594 1.00 26.35 378 SER B CA 1
ATOM 1522 C C . SER B 1 53 ? -23.683 -1.327 52.697 1.00 27.00 378 SER B C 1
ATOM 1523 O O . SER B 1 53 ? -24.493 -0.854 51.881 1.00 27.04 378 SER B O 1
ATOM 1526 N N . ALA B 1 54 ? -23.144 -0.638 53.716 1.00 27.43 379 ALA B N 1
ATOM 1527 C CA . ALA B 1 54 ? -23.301 0.813 53.879 1.00 28.12 379 ALA B CA 1
ATOM 1528 C C . ALA B 1 54 ? -23.216 1.530 52.536 1.00 28.73 379 ALA B C 1
ATOM 1529 O O . ALA B 1 54 ? -22.221 1.391 51.815 1.00 28.87 379 ALA B O 1
ATOM 1531 N N . SER B 1 55 ? -24.262 2.292 52.204 1.00 30.18 380 SER B N 1
ATOM 1532 C CA . SER B 1 55 ? -24.348 3.025 50.920 1.00 31.52 380 SER B CA 1
ATOM 1533 C C . SER B 1 55 ? -23.242 4.057 50.720 1.00 31.49 380 SER B C 1
ATOM 1534 O O . SER B 1 55 ? -22.890 4.392 49.577 1.00 32.13 380 SER B O 1
ATOM 1537 N N . ASP B 1 56 ? -22.708 4.569 51.825 1.00 30.87 381 ASP B N 1
ATOM 1538 C CA . ASP B 1 56 ? -21.745 5.659 51.774 1.00 30.46 381 ASP B CA 1
ATOM 1539 C C . ASP B 1 56 ? -20.306 5.133 51.843 1.00 29.46 381 ASP B C 1
ATOM 1540 O O . ASP B 1 56 ? -19.343 5.914 51.890 1.00 29.55 381 ASP B O 1
ATOM 1545 N N . LYS B 1 57 ? -20.169 3.808 51.853 1.00 28.08 382 LYS B N 1
ATOM 1546 C CA . LYS B 1 57 ? -18.853 3.163 51.765 1.00 27.49 382 LYS B CA 1
ATOM 1547 C C . LYS B 1 57 ? -18.682 2.290 50.507 1.00 26.06 382 LYS B C 1
ATOM 1548 O O . LYS B 1 57 ? -19.642 1.717 50.000 1.00 25.53 382 LYS B O 1
ATOM 1554 N N . ALA B 1 58 ? -17.445 2.206 50.020 1.00 25.25 383 ALA B N 1
ATOM 1555 C CA . ALA B 1 58 ? -17.087 1.317 48.895 1.00 23.93 383 ALA B CA 1
ATOM 1556 C C . ALA B 1 58 ? -17.701 -0.080 49.030 1.00 22.91 383 ALA B C 1
ATOM 1557 O O . ALA B 1 58 ? -17.727 -0.696 50.117 1.00 23.66 383 ALA B O 1
ATOM 1559 N N . HIS B 1 59 ? -18.176 -0.593 47.915 1.00 21.07 384 HIS B N 1
ATOM 1560 C CA . HIS B 1 59 ? -18.747 -1.922 47.886 1.00 19.55 384 HIS B CA 1
ATOM 1561 C C . HIS B 1 59 ? -18.581 -2.532 46.495 1.00 18.47 384 HIS B C 1
ATOM 1562 O O . HIS B 1 59 ? -19.238 -2.081 45.535 1.00 16.73 384 HIS B O 1
ATOM 1569 N N . TYR B 1 60 ? -17.715 -3.538 46.393 1.00 17.18 385 TYR B N 1
ATOM 1570 C CA . TYR B 1 60 ? -17.313 -4.046 45.073 1.00 17.37 385 TYR B CA 1
ATOM 1571 C C . TYR B 1 60 ? -16.815 -5.493 45.099 1.00 16.47 385 TYR B C 1
ATOM 1572 O O . TYR B 1 60 ? -16.564 -6.059 46.158 1.00 17.46 385 TYR B O 1
ATOM 1581 N N . ILE B 1 61 ? -16.692 -6.082 43.923 1.00 15.16 386 ILE B N 1
ATOM 1582 C CA . ILE B 1 61 ? -16.207 -7.444 43.768 1.00 14.89 386 ILE B CA 1
ATOM 1583 C C . ILE B 1 61 ? -14.776 -7.301 43.272 1.00 14.93 386 ILE B C 1
ATOM 1584 O O . ILE B 1 61 ? -14.527 -6.594 42.303 1.00 15.28 386 ILE B O 1
ATOM 1589 N N . LEU B 1 62 ? -13.841 -7.952 43.939 1.00 15.23 387 LEU B N 1
ATOM 1590 C CA . LEU B 1 62 ? -12.425 -7.874 43.575 1.00 14.95 387 LEU B CA 1
ATOM 1591 C C . LEU B 1 62 ? -11.932 -9.246 43.177 1.00 14.72 387 LEU B C 1
ATOM 1592 O O . LEU B 1 62 ? -12.081 -10.207 43.938 1.00 15.26 387 LEU B O 1
ATOM 1597 N N . SER B 1 63 ? -11.301 -9.323 42.009 1.00 14.37 388 SER B N 1
ATOM 1598 C CA . SER B 1 63 ? -10.617 -10.544 41.566 1.00 14.16 388 SER B CA 1
ATOM 1599 C C . SER B 1 63 ? -9.082 -10.397 41.706 1.00 15.05 388 SER B C 1
ATOM 1600 O O . SER B 1 63 ? -8.494 -9.414 41.227 1.00 14.26 388 SER B O 1
ATOM 1603 N N . LYS B 1 64 ? -8.470 -11.361 42.392 1.00 14.97 389 LYS B N 1
ATOM 1604 C CA . LYS B 1 64 ? -7.009 -11.426 42.508 1.00 17.60 389 LYS B CA 1
ATOM 1605 C C . LYS B 1 64 ? -6.517 -12.729 41.907 1.00 17.01 389 LYS B C 1
ATOM 1606 O O . LYS B 1 64 ? -7.091 -13.796 42.188 1.00 17.64 389 LYS B O 1
ATOM 1612 N N . ASP B 1 65 ? -5.474 -12.645 41.077 1.00 16.90 390 ASP B N 1
ATOM 1613 C CA . ASP B 1 65 ? -4.812 -13.848 40.559 1.00 16.55 390 ASP B CA 1
ATOM 1614 C C . ASP B 1 65 ? -3.452 -13.919 41.258 1.00 16.68 390 ASP B C 1
ATOM 1615 O O . ASP B 1 65 ? -2.642 -12.992 41.145 1.00 17.05 390 ASP B O 1
ATOM 1620 N N A GLY B 1 66 ? -3.174 -14.980 42.004 0.50 16.87 391 GLY B N 1
ATOM 1621 N N B GLY B 1 66 ? -3.269 -15.023 41.976 0.50 17.01 391 GLY B N 1
ATOM 1622 C CA A GLY B 1 66 ? -1.865 -15.087 42.695 0.50 16.61 391 GLY B CA 1
ATOM 1623 C CA B GLY B 1 66 ? -2.262 -15.131 43.023 0.50 16.98 391 GLY B CA 1
ATOM 1624 C C A GLY B 1 66 ? -1.482 -13.859 43.524 0.50 15.98 391 GLY B C 1
ATOM 1625 C C B GLY B 1 66 ? -2.660 -14.133 44.095 0.50 16.47 391 GLY B C 1
ATOM 1626 O O A GLY B 1 66 ? -0.369 -13.335 43.410 0.50 15.96 391 GLY B O 1
ATOM 1627 O O B GLY B 1 66 ? -3.773 -14.181 44.636 0.50 15.86 391 GLY B O 1
ATOM 1628 N N A ASN B 1 67 ? -2.424 -13.380 44.333 0.50 15.92 392 ASN B N 1
ATOM 1629 N N B ASN B 1 67 ? -1.757 -13.208 44.371 0.50 16.03 392 ASN B N 1
ATOM 1630 C CA A ASN B 1 67 ? -2.206 -12.228 45.221 0.50 15.86 392 ASN B CA 1
ATOM 1631 C CA B ASN B 1 67 ? -2.034 -12.115 45.285 0.50 15.89 392 ASN B CA 1
ATOM 1632 C C A ASN B 1 67 ? -2.165 -10.861 44.541 0.50 15.61 392 ASN B C 1
ATOM 1633 C C B ASN B 1 67 ? -2.127 -10.794 44.541 0.50 15.62 392 ASN B C 1
ATOM 1634 O O A ASN B 1 67 ? -2.073 -9.820 45.209 0.50 15.84 392 ASN B O 1
ATOM 1635 O O B ASN B 1 67 ? -2.096 -9.717 45.159 0.50 15.77 392 ASN B O 1
ATOM 1644 N N . ARG B 1 68 ? -2.246 -10.864 43.218 1.00 15.30 393 ARG B N 1
ATOM 1645 C CA . ARG B 1 68 ? -2.229 -9.624 42.425 1.00 15.41 393 ARG B CA 1
ATOM 1646 C C . ARG B 1 68 ? -3.647 -9.134 42.143 1.00 15.09 393 ARG B C 1
ATOM 1647 O O . ARG B 1 68 ? -4.453 -9.883 41.563 1.00 14.57 393 ARG B O 1
ATOM 1655 N N . ASN B 1 69 ? -3.943 -7.891 42.525 1.00 14.92 394 ASN B N 1
ATOM 1656 C CA . ASN B 1 69 ? -5.232 -7.291 42.170 1.00 15.44 394 ASN B CA 1
ATOM 1657 C C . ASN B 1 69 ? -5.359 -7.287 40.657 1.00 15.62 394 ASN B C 1
ATOM 1658 O O . ASN B 1 69 ? -4.488 -6.749 39.936 1.00 15.59 394 ASN B O 1
ATOM 1663 N N . ASN B 1 70 ? -6.429 -7.903 40.161 1.00 14.87 395 ASN B N 1
ATOM 1664 C CA . ASN B 1 70 ? -6.531 -8.126 38.716 1.00 14.53 395 ASN B CA 1
ATOM 1665 C C . ASN B 1 70 ? -7.643 -7.291 38.069 1.00 14.02 395 ASN B C 1
ATOM 1666 O O . ASN B 1 70 ? -7.383 -6.527 37.134 1.00 14.38 395 ASN B O 1
ATOM 1671 N N . TRP B 1 71 ? -8.872 -7.452 38.555 1.00 13.40 396 TRP B N 1
ATOM 1672 C CA . TRP B 1 71 ? -9.986 -6.601 38.119 1.00 13.98 396 TRP B CA 1
ATOM 1673 C C . TRP B 1 71 ? -10.971 -6.419 39.260 1.00 14.20 396 TRP B C 1
ATOM 1674 O O . TRP B 1 71 ? -10.947 -7.174 40.260 1.00 14.81 396 TRP B O 1
ATOM 1685 N N . TYR B 1 72 ? -11.828 -5.411 39.121 1.00 14.20 397 TYR B N 1
ATOM 1686 C CA . TYR B 1 72 ? -12.935 -5.266 40.049 1.00 14.57 397 TYR B CA 1
ATOM 1687 C C . TYR B 1 72 ? -14.148 -4.690 39.349 1.00 14.57 397 TYR B C 1
ATOM 1688 O O . TYR B 1 72 ? -14.033 -4.091 38.266 1.00 13.86 397 TYR B O 1
ATOM 1697 N N . ILE B 1 73 ? -15.307 -4.934 39.935 1.00 13.92 398 ILE B N 1
ATOM 1698 C CA . ILE B 1 73 ? -16.527 -4.264 39.493 1.00 14.66 398 ILE B CA 1
ATOM 1699 C C . ILE B 1 73 ? -17.322 -3.783 40.702 1.00 14.21 398 ILE B C 1
ATOM 1700 O O . ILE B 1 73 ? -17.432 -4.504 41.715 1.00 13.44 398 ILE B O 1
ATOM 1705 N N . GLY B 1 74 ? -17.844 -2.561 40.602 1.00 14.24 399 GLY B N 1
ATOM 1706 C CA . GLY B 1 74 ? -18.721 -2.030 41.623 1.00 14.48 399 GLY B CA 1
ATOM 1707 C C . GLY B 1 74 ? -18.352 -0.628 42.058 1.00 15.60 399 GLY B C 1
ATOM 1708 O O . GLY B 1 74 ? -17.831 0.189 41.270 1.00 14.71 399 GLY B O 1
ATOM 1709 N N . ARG B 1 75 ? -18.651 -0.338 43.318 1.00 16.03 400 ARG B N 1
ATOM 1710 C CA . ARG B 1 75 ? -18.506 1.011 43.852 1.00 17.65 400 ARG B CA 1
ATOM 1711 C C . ARG B 1 75 ? -17.140 1.043 44.547 1.00 18.69 400 ARG B C 1
ATOM 1712 O O . ARG B 1 75 ? -16.995 0.561 45.696 1.00 18.57 400 ARG B O 1
ATOM 1720 N N . GLY B 1 76 ? -16.142 1.574 43.841 1.00 20.06 401 GLY B N 1
ATOM 1721 C CA . GLY B 1 76 ? -14.735 1.481 44.267 1.00 21.58 401 GLY B CA 1
ATOM 1722 C C . GLY B 1 76 ? -14.267 2.340 45.442 1.00 23.64 401 GLY B C 1
ATOM 1723 O O . GLY B 1 76 ? -13.294 1.966 46.108 1.00 24.14 401 GLY B O 1
ATOM 1724 N N . SER B 1 77 ? -14.946 3.472 45.698 1.00 24.78 402 SER B N 1
ATOM 1725 C CA . SER B 1 77 ? -14.556 4.435 46.744 1.00 25.70 402 SER B CA 1
ATOM 1726 C C . SER B 1 77 ? -15.705 4.745 47.690 1.00 26.24 402 SER B C 1
ATOM 1727 O O . SER B 1 77 ? -16.880 4.754 47.270 1.00 25.54 402 SER B O 1
ATOM 1730 N N . ASP B 1 78 ? -15.358 5.031 48.954 1.00 27.21 403 ASP B N 1
ATOM 1731 C CA . ASP B 1 78 ? -16.293 5.598 49.957 1.00 27.45 403 ASP B CA 1
ATOM 1732 C C . ASP B 1 78 ? -16.800 6.950 49.496 1.00 27.02 403 ASP B C 1
ATOM 1733 O O . ASP B 1 78 ? -16.112 7.650 48.725 1.00 26.30 403 ASP B O 1
ATOM 1738 N N . ASN B 1 79 ? -17.978 7.332 49.993 1.00 26.78 404 ASN B N 1
ATOM 1739 C CA . ASN B 1 79 ? -18.528 8.677 49.758 1.00 27.62 404 ASN B CA 1
ATOM 1740 C C . ASN B 1 79 ? -18.471 9.074 48.274 1.00 26.90 404 ASN B C 1
ATOM 1741 O O . ASN B 1 79 ? -18.084 10.193 47.911 1.00 27.20 404 ASN B O 1
ATOM 1746 N N . ASN B 1 80 ? -18.834 8.123 47.416 1.00 25.26 405 ASN B N 1
ATOM 1747 C CA . ASN B 1 80 ? -18.693 8.292 45.984 1.00 23.21 405 ASN B CA 1
ATOM 1748 C C . ASN B 1 80 ? -19.537 7.185 45.386 1.00 21.32 405 ASN B C 1
ATOM 1749 O O . ASN B 1 80 ? -19.307 5.998 45.665 1.00 20.21 405 ASN B O 1
ATOM 1754 N N . ASN B 1 81 ? -20.537 7.569 44.601 1.00 19.85 406 ASN B N 1
ATOM 1755 C CA . ASN B 1 81 ? -21.454 6.584 43.994 1.00 19.07 406 ASN B CA 1
ATOM 1756 C C . ASN B 1 81 ? -21.086 6.103 42.590 1.00 18.14 406 ASN B C 1
ATOM 1757 O O . ASN B 1 81 ? -21.829 5.315 41.973 1.00 17.48 406 ASN B O 1
ATOM 1762 N N . ASP B 1 82 ? -19.925 6.539 42.103 1.00 16.62 407 ASP B N 1
ATOM 1763 C CA . ASP B 1 82 ? -19.415 6.037 40.830 1.00 16.02 407 ASP B CA 1
ATOM 1764 C C . ASP B 1 82 ? -19.241 4.519 40.870 1.00 15.60 407 ASP B C 1
ATOM 1765 O O . ASP B 1 82 ? -18.774 3.958 41.859 1.00 15.27 407 ASP B O 1
ATOM 1770 N N . CYS B 1 83 ? -19.626 3.870 39.775 1.00 15.39 408 CYS B N 1
ATOM 1771 C CA . CYS B 1 83 ? -19.517 2.424 39.642 1.00 15.48 408 CYS B CA 1
ATOM 1772 C C . CYS B 1 83 ? -18.589 2.139 38.491 1.00 15.31 408 CYS B C 1
ATOM 1773 O O . CYS B 1 83 ? -18.723 2.754 37.412 1.00 14.64 408 CYS B O 1
ATOM 1776 N N . THR B 1 84 ? -17.671 1.205 38.726 1.00 14.07 409 THR B N 1
ATOM 1777 C CA . THR B 1 84 ? -16.516 1.009 37.883 1.00 13.90 409 THR B CA 1
ATOM 1778 C C . THR B 1 84 ? -16.320 -0.446 37.522 1.00 13.58 409 THR B C 1
ATOM 1779 O O . THR B 1 84 ? -16.508 -1.325 38.357 1.00 13.38 409 THR B O 1
ATOM 1783 N N . PHE B 1 85 ? -15.915 -0.673 36.272 1.00 12.13 410 PHE B N 1
ATOM 1784 C CA . PHE B 1 85 ? -15.404 -1.956 35.833 1.00 12.45 410 PHE B CA 1
ATOM 1785 C C . PHE B 1 85 ? -13.939 -1.688 35.438 1.00 12.10 410 PHE B C 1
ATOM 1786 O O . PHE B 1 85 ? -13.702 -0.947 34.484 1.00 12.68 410 PHE B O 1
ATOM 1794 N N . HIS B 1 86 ? -12.979 -2.261 36.169 1.00 12.75 411 HIS B N 1
ATOM 1795 C CA . HIS B 1 86 ? -11.575 -1.847 36.074 1.00 14.24 411 HIS B CA 1
ATOM 1796 C C . HIS B 1 86 ? -10.639 -3.036 35.981 1.00 14.77 411 HIS B C 1
ATOM 1797 O O . HIS B 1 86 ? -10.750 -3.972 36.768 1.00 14.48 411 HIS B O 1
ATOM 1804 N N . SER B 1 87 ? -9.701 -2.980 35.032 1.00 14.34 412 SER B N 1
ATOM 1805 C CA . SER B 1 87 ? -8.589 -3.924 35.004 1.00 14.07 412 SER B CA 1
ATOM 1806 C C . SER B 1 87 ? -7.398 -3.235 35.642 1.00 14.53 412 SER B C 1
ATOM 1807 O O . SER B 1 87 ? -6.928 -2.231 35.118 1.00 14.67 412 SER B O 1
ATOM 1810 N N . TYR B 1 88 ? -6.948 -3.746 36.788 1.00 15.21 413 TYR B N 1
ATOM 1811 C CA . TYR B 1 88 ? -5.720 -3.263 37.442 1.00 16.13 413 TYR B CA 1
ATOM 1812 C C . TYR B 1 88 ? -4.501 -3.536 36.573 1.00 16.88 413 TYR B C 1
ATOM 1813 O O . TYR B 1 88 ? -3.607 -2.710 36.478 1.00 16.94 413 TYR B O 1
ATOM 1822 N N . VAL B 1 89 ? -4.460 -4.716 35.961 1.00 16.94 414 VAL B N 1
ATOM 1823 C CA . VAL B 1 89 ? -3.299 -5.086 35.182 1.00 17.00 414 VAL B CA 1
ATOM 1824 C C . VAL B 1 89 ? -3.148 -4.178 33.936 1.00 17.65 414 VAL B C 1
ATOM 1825 O O . VAL B 1 89 ? -2.036 -3.669 33.663 1.00 17.30 414 VAL B O 1
ATOM 1829 N N . HIS B 1 90 ? -4.248 -3.978 33.203 1.00 15.90 415 HIS B N 1
ATOM 1830 C CA . HIS B 1 90 ? -4.219 -3.174 31.981 1.00 15.85 415 HIS B CA 1
ATOM 1831 C C . HIS B 1 90 ? -4.288 -1.683 32.278 1.00 15.76 415 HIS B C 1
ATOM 1832 O O . HIS B 1 90 ? -3.869 -0.866 31.442 1.00 16.03 415 HIS B O 1
ATOM 1839 N N . GLY B 1 91 ? -4.833 -1.335 33.444 1.00 15.43 416 GLY B N 1
ATOM 1840 C CA . GLY B 1 91 ? -5.093 0.061 33.797 1.00 14.83 416 GLY B CA 1
ATOM 1841 C C . GLY B 1 91 ? -6.182 0.621 32.883 1.00 15.19 416 GLY B C 1
ATOM 1842 O O . GLY B 1 91 ? -6.182 1.830 32.557 1.00 15.64 416 GLY B O 1
ATOM 1843 N N . THR B 1 92 ? -7.123 -0.237 32.481 1.00 14.26 417 THR B N 1
ATOM 1844 C CA . THR B 1 92 ? -8.169 0.167 31.526 1.00 14.09 417 THR B CA 1
ATOM 1845 C C . THR B 1 92 ? -9.517 0.054 32.241 1.00 14.34 417 THR B C 1
ATOM 1846 O O . THR B 1 92 ? -9.756 -0.921 32.959 1.00 14.31 417 THR B O 1
ATOM 1850 N N . THR B 1 93 ? -10.370 1.063 32.058 1.00 14.32 418 THR B N 1
ATOM 1851 C CA . THR B 1 93 ? -11.449 1.325 33.004 1.00 14.34 418 THR B CA 1
ATOM 1852 C C . THR B 1 93 ? -12.704 1.864 32.337 1.00 14.44 418 THR B C 1
ATOM 1853 O O . THR B 1 93 ? -12.624 2.781 31.510 1.00 14.33 418 THR B O 1
ATOM 1857 N N . LEU B 1 94 ? -13.854 1.288 32.710 1.00 14.00 419 LEU B N 1
ATOM 1858 C CA . LEU B 1 94 ? -15.162 1.897 32.426 1.00 13.36 419 LEU B CA 1
ATOM 1859 C C . LEU B 1 94 ? -15.802 2.375 33.730 1.00 14.10 419 LEU B C 1
ATOM 1860 O O . LEU B 1 94 ? -15.881 1.613 34.706 1.00 13.96 419 LEU B O 1
ATOM 1865 N N . THR B 1 95 ? -16.252 3.635 33.755 1.00 14.39 420 THR B N 1
ATOM 1866 C CA . THR B 1 95 ? -16.927 4.169 34.942 1.00 13.96 420 THR B CA 1
ATOM 1867 C C . THR B 1 95 ? -18.251 4.793 34.608 1.00 14.17 420 THR B C 1
ATOM 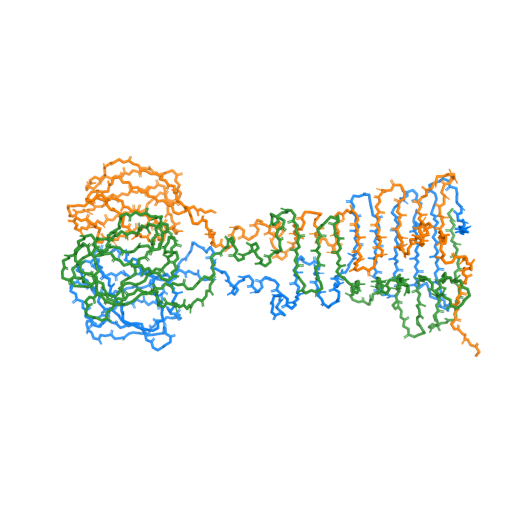1868 O O . THR B 1 95 ? -18.391 5.509 33.600 1.00 13.67 420 THR B O 1
ATOM 1872 N N . LEU B 1 96 ? -19.222 4.498 35.462 1.00 13.91 421 LEU B N 1
ATOM 1873 C CA . LEU B 1 96 ? -20.531 5.121 35.415 1.00 14.81 421 LEU B CA 1
ATOM 1874 C C . LEU B 1 96 ? -20.535 6.252 36.424 1.00 15.94 421 LEU B C 1
ATOM 1875 O O . LEU B 1 96 ? -20.441 6.022 37.645 1.00 16.50 421 LEU B O 1
ATOM 1880 N N . LYS B 1 97 ? -20.627 7.473 35.919 1.00 16.77 422 LYS B N 1
ATOM 1881 C CA . LYS B 1 97 ? -20.661 8.636 36.793 1.00 17.16 422 LYS B CA 1
ATOM 1882 C C . LYS B 1 97 ? -22.054 9.252 36.765 1.00 17.57 422 LYS B C 1
ATOM 1883 O O . LYS B 1 97 ? -22.991 8.716 36.123 1.00 16.75 422 LYS B O 1
ATOM 1889 N N . GLN B 1 98 ? -22.213 10.363 37.475 1.00 18.21 423 GLN B N 1
ATOM 1890 C CA . GLN B 1 98 ? -23.537 10.965 37.610 1.00 18.76 423 GLN B CA 1
ATOM 1891 C C . GLN B 1 98 ? -24.158 11.356 36.257 1.00 18.49 423 GLN B C 1
ATOM 1892 O O . GLN B 1 98 ? -25.297 10.967 35.951 1.00 17.64 423 GLN B O 1
ATOM 1898 N N . ASP B 1 99 ? -23.406 12.128 35.464 1.00 17.96 424 ASP B N 1
ATOM 1899 C CA . ASP B 1 99 ? -23.929 12.673 34.204 1.00 18.09 424 ASP B CA 1
ATOM 1900 C C . ASP B 1 99 ? -23.358 12.061 32.934 1.00 17.28 424 ASP B C 1
ATOM 1901 O O . ASP B 1 99 ? -23.749 12.463 31.830 1.00 16.99 424 ASP B O 1
ATOM 1906 N N . TYR B 1 100 ? -22.443 11.109 33.074 1.00 15.84 425 TYR B N 1
ATOM 1907 C CA . TYR B 1 100 ? -21.902 10.461 31.883 1.00 16.01 425 TYR B CA 1
ATOM 1908 C C . TYR B 1 100 ? -21.253 9.141 32.227 1.00 15.12 425 TYR B C 1
ATOM 1909 O O . TYR B 1 100 ? -21.026 8.859 33.411 1.00 15.23 425 TYR B O 1
ATOM 1918 N N . ALA B 1 101 ? -21.003 8.311 31.203 1.00 15.14 426 ALA B N 1
ATOM 1919 C CA . ALA B 1 101 ? -20.153 7.132 31.385 1.00 14.32 426 ALA B CA 1
ATOM 1920 C C . ALA B 1 101 ? -18.837 7.421 30.671 1.00 14.69 426 ALA B C 1
ATOM 1921 O O . ALA B 1 101 ? -18.792 8.201 29.695 1.00 14.21 426 ALA B O 1
ATOM 1923 N N . VAL B 1 102 ? -17.764 6.794 31.124 1.00 14.62 427 VAL B N 1
ATOM 1924 C CA . VAL B 1 102 ? -16.455 7.203 30.625 1.00 15.17 427 VAL B CA 1
ATOM 1925 C C . VAL B 1 102 ? -15.562 5.979 30.538 1.00 15.22 427 VAL B C 1
ATOM 1926 O O . VAL B 1 102 ? -15.565 5.141 31.461 1.00 15.20 427 VAL B O 1
ATOM 1930 N N . VAL B 1 103 ? -14.840 5.852 29.420 1.00 14.56 428 VAL B N 1
ATOM 1931 C CA . VAL B 1 103 ? -13.661 4.963 29.382 1.00 13.73 428 VAL B CA 1
ATOM 1932 C C . VAL B 1 103 ? -12.373 5.807 29.380 1.00 14.03 428 VAL B C 1
ATOM 1933 O O . VAL B 1 103 ? -12.345 6.935 28.847 1.00 13.71 428 VAL B O 1
ATOM 1937 N N . ASN B 1 104 ? -11.312 5.268 29.960 1.00 14.30 429 ASN B N 1
ATOM 1938 C CA . ASN B 1 104 ? -10.097 6.066 30.155 1.00 15.54 429 ASN B CA 1
ATOM 1939 C C . ASN B 1 104 ? -9.046 5.919 29.030 1.00 16.52 429 ASN B C 1
ATOM 1940 O O . ASN B 1 104 ? -7.934 6.477 29.120 1.00 17.36 429 ASN B O 1
ATOM 1945 N N . LYS B 1 105 ? -9.386 5.173 27.980 1.00 15.70 430 LYS B N 1
ATOM 1946 C CA . LYS B 1 105 ? -8.474 4.957 26.843 1.00 15.85 430 LYS B CA 1
ATOM 1947 C C . LYS B 1 105 ? -9.333 4.995 25.571 1.00 15.41 430 LYS B C 1
ATOM 1948 O O . LYS B 1 105 ? -10.579 5.067 25.680 1.00 14.88 430 LYS B O 1
ATOM 1954 N N . HIS B 1 106 ? -8.681 4.959 24.401 1.00 14.30 431 HIS B N 1
ATOM 1955 C CA . HIS B 1 106 ? -9.366 4.883 23.093 1.00 14.57 431 HIS B CA 1
ATOM 1956 C C . HIS B 1 106 ? -10.449 3.799 23.147 1.00 14.94 431 HIS B C 1
ATOM 1957 O O . HIS B 1 106 ? -10.262 2.749 23.766 1.00 14.90 431 HIS B O 1
ATOM 1964 N N . PHE B 1 107 ? -11.547 4.049 22.458 1.00 14.20 432 PHE B N 1
ATOM 1965 C CA . PHE B 1 107 ? -12.694 3.154 22.480 1.00 14.07 432 PHE B CA 1
ATOM 1966 C C . PHE B 1 107 ? -12.990 2.632 21.075 1.00 14.16 432 PHE B C 1
ATOM 1967 O O . PHE B 1 107 ? -13.266 3.415 20.165 1.00 15.35 432 PHE B O 1
ATOM 1975 N N . HIS B 1 108 ? -12.949 1.323 20.894 1.00 14.10 433 HIS B N 1
ATOM 1976 C CA . HIS B 1 108 ? -13.229 0.750 19.585 1.00 14.12 433 HIS B CA 1
ATOM 1977 C C . HIS B 1 108 ? -14.688 0.315 19.495 1.00 14.52 433 HIS B C 1
ATOM 1978 O O . HIS B 1 108 ? -15.247 -0.227 20.471 1.00 14.55 433 HIS B O 1
ATOM 1985 N N . VAL B 1 109 ? -15.307 0.577 18.340 1.00 13.75 434 VAL B N 1
ATOM 1986 C CA . VAL B 1 109 ? -16.641 0.079 18.040 1.00 13.66 434 VAL B CA 1
ATOM 1987 C C . VAL B 1 109 ? -16.429 -0.819 16.836 1.00 14.35 434 VAL B C 1
ATOM 1988 O O . VAL B 1 109 ? -16.238 -0.329 15.728 1.00 14.36 434 VAL B O 1
ATOM 1992 N N . GLY B 1 110 ? -16.445 -2.130 17.057 1.00 15.23 435 GLY B N 1
ATOM 1993 C CA . GLY B 1 110 ? -16.022 -3.104 16.065 1.00 16.22 435 GLY B CA 1
ATOM 1994 C C . GLY B 1 110 ? -14.541 -2.827 15.891 1.00 17.11 435 GLY B C 1
ATOM 1995 O O . GLY B 1 110 ? -13.789 -2.865 16.869 1.00 18.45 435 GLY B O 1
ATOM 1996 N N . GLN B 1 111 ? -14.152 -2.454 14.672 1.00 17.00 436 GLN B N 1
ATOM 1997 C CA . GLN B 1 111 ? -12.790 -2.013 14.362 1.00 17.03 436 GLN B CA 1
ATOM 1998 C C . GLN B 1 111 ? -12.689 -0.496 14.301 1.00 16.49 436 GLN B C 1
ATOM 1999 O O . GLN B 1 111 ? -11.574 0.038 14.254 1.00 15.75 436 GLN B O 1
ATOM 2005 N N . ALA B 1 112 ? -13.818 0.214 14.262 1.00 14.57 437 ALA B N 1
ATOM 2006 C CA . ALA B 1 112 ? -13.734 1.690 14.265 1.00 14.73 437 ALA B CA 1
ATOM 2007 C C . ALA B 1 112 ? -13.128 2.140 15.584 1.00 14.88 437 ALA B C 1
ATOM 2008 O O . ALA B 1 112 ? -13.198 1.403 16.586 1.00 14.63 437 ALA B O 1
ATOM 2010 N N . VAL B 1 113 ? -12.504 3.313 15.586 1.00 14.08 438 VAL B N 1
ATOM 2011 C CA . VAL B 1 113 ? -11.870 3.810 16.807 1.00 14.40 438 VAL B CA 1
ATOM 2012 C C . VAL B 1 113 ? -12.364 5.226 17.112 1.00 14.58 438 VAL B C 1
ATOM 2013 O O . VAL B 1 113 ? -12.345 6.102 16.247 1.00 15.06 438 VAL B O 1
ATOM 2017 N N . VAL B 1 114 ? -12.825 5.434 18.342 1.00 14.40 439 VAL B N 1
ATOM 2018 C CA . VAL B 1 114 ? -13.017 6.788 18.864 1.00 14.96 439 VAL B CA 1
ATOM 2019 C C . VAL B 1 114 ? -11.804 7.046 19.755 1.00 15.22 439 VAL B C 1
ATOM 2020 O O . VAL B 1 114 ? -11.649 6.392 20.793 1.00 14.21 439 VAL B O 1
ATOM 2024 N N . ALA B 1 115 ? -10.966 8.018 19.366 1.00 15.45 440 ALA B N 1
ATOM 2025 C CA . ALA B 1 115 ? -9.740 8.300 20.113 1.00 15.18 440 ALA B CA 1
ATOM 2026 C C . ALA B 1 115 ? -9.991 9.302 21.251 1.00 15.40 440 ALA B C 1
ATOM 2027 O O . ALA B 1 115 ? -10.942 10.122 21.206 1.00 15.27 440 ALA B O 1
ATOM 2029 N N . THR B 1 116 ? -9.119 9.270 22.259 1.00 15.38 441 THR B N 1
ATOM 2030 C CA . THR B 1 116 ? -9.218 10.220 23.405 1.00 15.19 441 THR B CA 1
ATOM 2031 C C . THR B 1 116 ? -9.071 11.702 23.006 1.00 15.67 441 THR B C 1
ATOM 2032 O O . THR B 1 116 ? -9.317 12.603 23.822 1.00 15.60 441 THR B O 1
ATOM 2036 N N . ASP B 1 117 ? -8.659 11.967 21.761 1.00 15.48 442 ASP B N 1
ATOM 2037 C CA . ASP B 1 117 ? -8.636 13.346 21.281 1.00 15.94 442 ASP B CA 1
ATOM 2038 C C . ASP B 1 117 ? -9.922 13.726 20.490 1.00 15.60 442 ASP B C 1
ATOM 2039 O O . ASP B 1 117 ? -10.017 14.832 19.957 1.00 15.92 442 ASP B O 1
ATOM 2044 N N . GLY B 1 118 ? -10.906 12.831 20.447 1.00 14.74 443 GLY B N 1
ATOM 2045 C CA . GLY B 1 118 ? -12.163 13.097 19.737 1.00 14.31 443 GLY B CA 1
ATOM 2046 C C . GLY B 1 118 ? -12.120 12.729 18.247 1.00 15.00 443 GLY B C 1
ATOM 2047 O O . GLY B 1 118 ? -13.140 12.847 17.529 1.00 14.49 443 GLY B O 1
ATOM 2048 N N . ASN B 1 119 ? -10.946 12.309 17.766 1.00 15.13 444 ASN B N 1
ATOM 2049 C CA . ASN B 1 119 ? -10.833 11.840 16.377 1.00 15.81 444 ASN B CA 1
ATOM 2050 C C . ASN B 1 119 ? -11.557 10.510 16.216 1.00 15.69 444 ASN B C 1
ATOM 2051 O O . ASN B 1 119 ? -11.786 9.790 17.206 1.00 16.04 444 ASN B O 1
ATOM 2056 N N . ILE B 1 120 ? -11.932 10.185 14.981 1.00 15.88 445 ILE B N 1
ATOM 2057 C CA . ILE B 1 120 ? -12.626 8.921 14.681 1.00 16.04 445 ILE B CA 1
ATOM 2058 C C . ILE B 1 120 ? -12.022 8.260 13.448 1.00 16.40 445 ILE B C 1
ATOM 2059 O O . ILE B 1 120 ? -11.789 8.906 12.431 1.00 16.05 445 ILE B O 1
ATOM 2064 N N . GLN B 1 121 ? -11.728 6.967 13.561 1.00 16.69 446 GLN B N 1
ATOM 2065 C CA . GLN B 1 121 ? -11.206 6.234 12.438 1.00 16.27 446 GLN B CA 1
ATOM 2066 C C . GLN B 1 121 ? -12.220 5.186 12.064 1.00 16.47 446 GLN B C 1
ATOM 2067 O O . GLN B 1 121 ? -12.797 4.527 12.950 1.00 15.91 446 GLN B O 1
ATOM 2073 N N . GLY B 1 122 ? -12.436 5.009 10.756 1.00 15.74 447 GLY B N 1
ATOM 2074 C CA . GLY B 1 122 ? -13.218 3.880 10.311 1.00 15.50 447 GLY B CA 1
ATOM 2075 C C . GLY B 1 122 ? -13.306 3.770 8.812 1.00 16.37 447 GLY B C 1
ATOM 2076 O O . GLY B 1 122 ? -12.820 4.640 8.084 1.00 15.45 447 GLY B O 1
ATOM 2077 N N . THR B 1 123 ? -13.961 2.702 8.365 1.00 16.58 448 THR B N 1
ATOM 2078 C CA . THR B 1 123 ? -14.097 2.420 6.933 1.00 17.44 448 THR B CA 1
ATOM 2079 C C . THR B 1 123 ? -14.930 3.456 6.214 1.00 17.92 448 THR B C 1
ATOM 2080 O O . THR B 1 123 ? -14.657 3.740 5.046 1.00 19.22 448 THR B O 1
ATOM 2084 N N . LYS B 1 124 ? -15.909 4.056 6.896 1.00 17.36 449 LYS B N 1
ATOM 2085 C CA . LYS B 1 124 ? -16.745 5.082 6.263 1.00 17.87 449 LYS B CA 1
ATOM 2086 C C . LYS B 1 124 ? -15.913 6.298 5.823 1.00 17.86 449 LYS B C 1
ATOM 2087 O O . LYS B 1 124 ? -16.268 6.988 4.876 1.00 17.48 449 LYS B O 1
ATOM 2093 N N . TRP B 1 125 ? -14.818 6.550 6.536 1.00 17.73 450 TRP B N 1
ATOM 2094 C CA . TRP B 1 125 ? -13.915 7.658 6.225 1.00 17.84 450 TRP B CA 1
ATOM 2095 C C . TRP B 1 125 ? -12.768 7.184 5.358 1.00 18.13 450 TRP B C 1
ATOM 2096 O O . TRP B 1 125 ? -11.688 7.768 5.386 1.00 18.30 450 TRP B O 1
ATOM 2107 N N . GLY B 1 126 ? -13.000 6.098 4.618 1.00 19.43 451 GLY B N 1
ATOM 2108 C CA . GLY B 1 126 ? -11.987 5.519 3.738 1.00 19.31 451 GLY B CA 1
ATOM 2109 C C . GLY B 1 126 ? -10.829 4.897 4.488 1.00 20.00 451 GLY B C 1
ATOM 2110 O O . GLY B 1 126 ? -9.720 4.750 3.947 1.00 19.09 451 GLY B O 1
ATOM 2111 N N . GLY B 1 127 ? -11.054 4.561 5.754 1.00 19.75 452 GLY B N 1
ATOM 2112 C CA . GLY B 1 127 ? -9.969 4.026 6.579 1.00 20.32 452 GLY B CA 1
ATOM 2113 C C . GLY B 1 127 ? -9.076 5.135 7.111 1.00 20.62 452 GLY B C 1
ATOM 2114 O O . GLY B 1 127 ? -8.122 4.881 7.829 1.00 21.33 452 GLY B O 1
ATOM 2115 N N . LYS B 1 128 ? -9.377 6.380 6.761 1.00 20.57 453 LYS B N 1
ATOM 2116 C CA . LYS B 1 128 ? -8.647 7.519 7.313 1.00 20.36 453 LYS B CA 1
ATOM 2117 C C . LYS B 1 128 ? -9.219 7.911 8.673 1.00 19.69 453 LYS B C 1
ATOM 2118 O O . LYS B 1 128 ? -10.306 7.472 9.065 1.00 19.86 453 LYS B O 1
ATOM 2124 N N . TRP B 1 129 ? -8.502 8.784 9.368 1.00 17.99 454 TRP B N 1
ATOM 2125 C CA . TRP B 1 129 ? -9.089 9.486 10.488 1.00 16.47 454 TRP B CA 1
ATOM 2126 C C . TRP B 1 129 ? -10.015 10.580 9.942 1.00 16.39 454 TRP B C 1
ATOM 2127 O O . TRP B 1 129 ? -9.720 11.204 8.910 1.00 14.29 454 TRP B O 1
ATOM 2138 N N . LEU B 1 130 ? -11.108 10.822 10.670 1.00 15.60 455 LEU B N 1
ATOM 2139 C CA . LEU B 1 130 ? -12.077 11.825 10.273 1.00 15.19 455 LEU B CA 1
ATOM 2140 C C . LEU B 1 130 ? -11.433 13.185 9.957 1.00 14.47 455 LEU B C 1
ATOM 2141 O O . LEU B 1 130 ? -11.790 13.802 8.956 1.00 14.38 455 LEU B O 1
ATOM 2146 N N . ASP B 1 131 ? -10.482 13.632 10.781 1.00 14.30 456 ASP B N 1
ATOM 2147 C CA . ASP B 1 131 ? -9.868 14.946 10.543 1.00 14.02 456 ASP B CA 1
ATOM 2148 C C . ASP B 1 131 ? -9.321 15.032 9.131 1.00 13.92 456 ASP B C 1
ATOM 2149 O O . ASP B 1 131 ? -9.490 16.066 8.471 1.00 13.45 456 ASP B O 1
ATOM 2154 N N . ALA B 1 132 ? -8.717 13.937 8.656 1.00 13.97 457 ALA B N 1
ATOM 2155 C CA . ALA B 1 132 ? -8.110 13.879 7.315 1.00 14.19 457 ALA B CA 1
ATOM 2156 C C . ALA B 1 132 ? -9.142 13.689 6.208 1.00 14.01 457 ALA B C 1
ATOM 2157 O O . ALA B 1 132 ? -9.035 14.322 5.126 1.00 14.19 457 ALA B O 1
ATOM 2159 N N . TYR B 1 133 ? -10.121 12.805 6.442 1.00 13.18 458 TYR B N 1
ATOM 2160 C CA . TYR B 1 133 ? -11.270 12.714 5.540 1.00 13.28 458 TYR B CA 1
ATOM 2161 C C . TYR B 1 133 ? -11.906 14.108 5.274 1.00 13.90 458 TYR B C 1
ATOM 2162 O O . TYR B 1 133 ? -12.228 14.448 4.135 1.00 14.80 458 TYR B O 1
ATOM 2171 N N . LEU B 1 134 ? -12.088 14.904 6.327 1.00 14.00 459 LEU B N 1
ATOM 2172 C CA . LEU B 1 134 ? -12.719 16.220 6.216 1.00 14.34 459 LEU B CA 1
ATOM 2173 C C . LEU B 1 134 ? -11.833 17.160 5.403 1.00 14.18 459 LEU B C 1
ATOM 2174 O O . LEU B 1 134 ? -12.286 17.826 4.458 1.00 13.24 459 LEU B O 1
ATOM 2179 N N . ARG B 1 135 ? -10.555 17.192 5.770 1.00 14.21 460 ARG B N 1
ATOM 2180 C CA . ARG B 1 135 ? -9.584 18.060 5.092 1.00 16.08 460 ARG B CA 1
ATOM 2181 C C . ARG B 1 135 ? -9.505 17.748 3.603 1.00 15.62 460 ARG B C 1
ATOM 2182 O O . ARG B 1 135 ? -9.412 18.667 2.747 1.00 15.39 460 ARG B O 1
ATOM 2190 N N . ASP B 1 136 ? -9.561 16.461 3.289 1.00 15.09 461 ASP B N 1
ATOM 2191 C CA . ASP B 1 136 ? -9.469 16.014 1.901 1.00 15.78 461 ASP B CA 1
ATOM 2192 C C . ASP B 1 136 ? -10.759 16.192 1.087 1.00 15.63 461 ASP B C 1
ATOM 2193 O O . ASP B 1 136 ? -10.701 16.303 -0.135 1.00 15.60 461 ASP B O 1
ATOM 2198 N N . SER B 1 137 ? -11.909 16.192 1.769 1.00 15.09 462 SER B N 1
ATOM 2199 C CA . SER B 1 137 ? -13.214 16.196 1.112 1.00 14.34 462 SER B CA 1
ATOM 2200 C C . SER B 1 137 ? -13.867 17.576 0.874 1.00 14.44 462 SER B C 1
ATOM 2201 O O . SER B 1 137 ? -14.638 17.739 -0.079 1.00 14.24 462 SER B O 1
ATOM 2204 N N . PHE B 1 138 ? -13.594 18.533 1.761 1.00 13.33 463 PHE B N 1
ATOM 2205 C CA . PHE B 1 138 ? -14.328 19.794 1.800 1.00 13.01 463 PHE B CA 1
ATOM 2206 C C . PHE B 1 138 ? -13.387 20.981 1.664 1.00 13.38 463 PHE B C 1
ATOM 2207 O O . PHE B 1 138 ? -12.227 20.929 2.095 1.00 12.93 463 PHE B O 1
ATOM 2215 N N . VAL B 1 139 ? -13.887 22.035 1.031 1.00 12.21 464 VAL B N 1
ATOM 2216 C CA . VAL B 1 139 ? -13.098 23.227 0.833 1.00 12.48 464 VAL B CA 1
ATOM 2217 C C . VAL B 1 139 ? -12.918 23.926 2.181 1.00 12.19 464 VAL B C 1
ATOM 2218 O O . VAL B 1 139 ? -13.892 24.120 2.917 1.00 12.03 464 VAL B O 1
ATOM 2222 N N . ALA B 1 140 ? -11.665 24.275 2.496 1.00 11.49 465 ALA B N 1
ATOM 2223 C CA . ALA B 1 140 ? -11.308 24.934 3.759 1.00 10.84 465 ALA B CA 1
ATOM 2224 C C . ALA B 1 140 ? -11.797 26.370 3.764 1.00 12.05 465 ALA B C 1
ATOM 2225 O O . ALA B 1 140 ? -11.584 27.117 2.793 1.00 12.58 465 ALA B O 1
ATOM 2227 N N . LYS B 1 141 ? -12.422 26.755 4.870 1.00 11.79 466 LYS B N 1
ATOM 2228 C CA . LYS B 1 141 ? -12.721 28.128 5.127 1.00 12.14 466 LYS B CA 1
ATOM 2229 C C . LYS B 1 141 ? -11.515 28.769 5.852 1.00 12.84 466 LYS B C 1
ATOM 2230 O O . LYS B 1 141 ? -11.551 29.080 7.061 1.00 12.61 466 LYS B O 1
ATOM 2236 N N . SER B 1 142 ? -10.447 28.990 5.086 1.00 12.84 467 SER B N 1
ATOM 2237 C CA . SER B 1 142 ? -9.170 29.436 5.660 1.00 12.75 467 SER B CA 1
ATOM 2238 C C . SER B 1 142 ? -9.136 30.964 5.849 1.00 13.10 467 SER B C 1
ATOM 2239 O O . SER B 1 142 ? -8.378 31.471 6.680 1.00 13.81 467 SER B O 1
ATOM 2242 N N . LYS B 1 143 ? -9.951 31.687 5.082 1.00 12.87 468 LYS B N 1
ATOM 2243 C CA . LYS B 1 143 ? -9.911 33.160 5.057 1.00 13.62 468 LYS B CA 1
ATOM 2244 C C . LYS B 1 143 ? -8.464 33.676 5.125 1.00 13.58 468 LYS B C 1
ATOM 2245 O O . LYS B 1 143 ? -8.140 34.597 5.895 1.00 13.58 468 LYS B O 1
ATOM 2251 N N . ALA B 1 144 ? -7.622 33.098 4.272 1.00 13.33 469 ALA B N 1
ATOM 2252 C CA . ALA B 1 144 ? -6.226 33.499 4.179 1.00 13.18 469 ALA B CA 1
ATOM 2253 C C . ALA B 1 144 ? -5.690 33.186 2.778 1.00 13.70 469 ALA B C 1
ATOM 2254 O O . ALA B 1 144 ? -6.163 32.248 2.102 1.00 14.19 469 ALA B O 1
ATOM 2256 N N . TRP B 1 145 ? -4.678 33.937 2.362 1.00 12.71 470 TRP B N 1
ATOM 2257 C CA . TRP B 1 145 ? -4.099 33.723 1.077 1.00 13.27 470 TRP B CA 1
ATOM 2258 C C . TRP B 1 145 ? -2.551 33.788 1.142 1.00 13.69 470 TRP B C 1
ATOM 2259 O O . TRP B 1 145 ? -1.962 34.246 2.139 1.00 13.27 470 TRP B O 1
ATOM 2270 N N . THR B 1 146 ? -1.922 33.334 0.072 1.00 13.61 471 THR B N 1
ATOM 2271 C CA . THR B 1 146 ? -0.472 33.171 0.024 1.00 13.32 471 THR B CA 1
ATOM 2272 C C . THR B 1 146 ? -0.033 33.550 -1.383 1.00 13.11 471 THR B C 1
ATOM 2273 O O . THR B 1 146 ? -0.650 33.108 -2.363 1.00 12.67 471 THR B O 1
ATOM 2277 N N . GLN B 1 147 ? 1.006 34.367 -1.499 1.00 12.39 472 GLN B N 1
ATOM 2278 C CA . GLN B 1 147 ? 1.544 34.660 -2.832 1.00 13.47 472 GLN B CA 1
ATOM 2279 C C . GLN B 1 147 ? 2.356 33.482 -3.313 1.00 14.26 472 GLN B C 1
ATOM 2280 O O . GLN B 1 147 ? 3.222 32.961 -2.581 1.00 14.02 472 GLN B O 1
ATOM 2286 N N . VAL B 1 148 ? 2.068 33.050 -4.537 1.00 14.96 473 VAL B N 1
ATOM 2287 C CA . VAL B 1 148 ? 2.785 31.937 -5.152 1.00 16.53 473 VAL B CA 1
ATOM 2288 C C . VAL B 1 148 ? 3.667 32.353 -6.334 1.00 17.33 473 VAL B C 1
ATOM 2289 O O . VAL B 1 148 ? 4.360 31.508 -6.909 1.00 17.91 473 VAL B O 1
ATOM 2293 N N . TRP B 1 149 ? 3.623 33.631 -6.726 1.00 17.64 474 TRP B N 1
ATOM 2294 C CA . TRP B 1 149 ? 4.492 34.111 -7.797 1.00 17.37 474 TRP B CA 1
ATOM 2295 C C . TRP B 1 149 ? 4.499 35.606 -7.787 1.00 18.37 474 TRP B C 1
ATOM 2296 O O . TRP B 1 149 ? 3.460 36.242 -7.521 1.00 18.75 474 TRP B O 1
ATOM 2307 N N . SER B 1 150 ? 5.683 36.162 -8.080 1.00 18.17 475 SER B N 1
ATOM 2308 C CA . SER B 1 150 ? 5.886 37.594 -8.237 1.00 18.07 475 SER B CA 1
ATOM 2309 C C . SER B 1 150 ? 6.852 37.743 -9.416 1.00 19.14 475 SER B C 1
ATOM 2310 O O . SER B 1 150 ? 7.875 37.049 -9.466 1.00 18.53 475 SER B O 1
ATOM 2313 N N . GLY B 1 151 ? 6.534 38.624 -10.359 1.00 19.56 476 GLY B N 1
ATOM 2314 C CA . GLY B 1 151 ? 7.456 38.887 -11.455 1.00 20.79 476 GLY B CA 1
ATOM 2315 C C . GLY B 1 151 ? 6.768 39.765 -12.455 1.00 21.32 476 GLY B C 1
ATOM 2316 O O . GLY B 1 151 ? 6.068 40.702 -12.082 1.00 21.64 476 GLY B O 1
ATOM 2317 N N . SER B 1 152 ? 6.955 39.472 -13.728 1.00 22.01 477 SER B N 1
ATOM 2318 C CA . SER B 1 152 ? 6.280 40.241 -14.770 1.00 23.16 477 SER B CA 1
ATOM 2319 C C . SER B 1 152 ? 6.292 39.375 -16.015 1.00 23.44 477 SER B C 1
ATOM 2320 O O . SER B 1 152 ? 7.368 39.055 -16.551 1.00 24.35 477 SER B O 1
ATOM 2323 N N . ALA B 1 153 ? 5.105 38.948 -16.444 1.00 22.55 478 ALA B N 1
ATOM 2324 C CA . ALA B 1 153 ? 4.990 38.004 -17.534 1.00 22.15 478 ALA B CA 1
ATOM 2325 C C . ALA B 1 153 ? 4.162 38.629 -18.640 1.00 22.40 478 ALA B C 1
ATOM 2326 O O . ALA B 1 153 ? 2.924 38.647 -18.574 1.00 21.38 478 ALA B O 1
ATOM 2328 N N . GLY B 1 154 ? 4.860 39.195 -19.628 1.00 22.25 479 GLY B N 1
ATOM 2329 C CA . GLY B 1 154 ? 4.231 39.774 -20.811 1.00 22.31 479 GLY B CA 1
ATOM 2330 C C . GLY B 1 154 ? 3.798 38.670 -21.782 1.00 23.26 479 GLY B C 1
ATOM 2331 O O . GLY B 1 154 ? 3.945 37.452 -21.484 1.00 22.11 479 GLY B O 1
ATOM 2332 N N . GLY B 1 155 ? 3.244 39.089 -22.933 1.00 23.17 480 GLY B N 1
ATOM 2333 C CA . GLY B 1 155 ? 2.687 38.160 -23.919 1.00 23.69 480 GLY B CA 1
ATOM 2334 C C . GLY B 1 155 ? 3.644 37.028 -24.244 1.00 24.28 480 GLY B C 1
ATOM 2335 O O . GLY B 1 155 ? 4.821 37.270 -24.523 1.00 25.05 480 GLY B O 1
ATOM 2336 N N . GLY B 1 156 ? 3.153 35.793 -24.168 1.00 23.85 481 GLY B N 1
ATOM 2337 C CA . GLY B 1 156 ? 3.938 34.615 -24.486 1.00 22.96 481 GLY B CA 1
ATOM 2338 C C . GLY B 1 156 ? 4.856 34.134 -23.379 1.00 23.13 481 GLY B C 1
ATOM 2339 O O . GLY B 1 156 ? 5.496 33.100 -23.514 1.00 23.07 481 GLY B O 1
ATOM 2340 N N . VAL B 1 157 ? 4.944 34.874 -22.275 1.00 23.24 482 VAL B N 1
ATOM 2341 C CA . VAL B 1 157 ? 5.831 34.476 -21.183 1.00 22.74 482 VAL B CA 1
ATOM 2342 C C . VAL B 1 157 ? 5.138 33.477 -20.231 1.00 22.81 482 VAL B C 1
ATOM 2343 O O . VAL B 1 157 ? 4.013 33.694 -19.775 1.00 22.24 482 VAL B O 1
ATOM 2347 N N . SER B 1 158 ? 5.835 32.390 -19.945 1.00 22.30 483 SER B N 1
ATOM 2348 C CA . SER B 1 158 ? 5.399 31.404 -18.986 1.00 22.65 483 SER B CA 1
ATOM 2349 C C . SER B 1 158 ? 6.286 31.406 -17.718 1.00 22.45 483 SER B C 1
ATOM 2350 O O . SER B 1 158 ? 7.512 31.672 -17.777 1.00 22.21 483 SER B O 1
ATOM 2353 N N . VAL B 1 159 ? 5.664 31.117 -16.574 1.00 21.24 484 VAL B N 1
ATOM 2354 C CA . VAL B 1 159 ? 6.389 31.078 -15.303 1.00 20.81 484 VAL B CA 1
ATOM 2355 C C . VAL B 1 159 ? 5.982 29.859 -14.501 1.00 21.81 484 VAL B C 1
ATOM 2356 O O . VAL B 1 159 ? 4.922 29.268 -14.741 1.00 21.82 484 VAL B O 1
ATOM 2360 N N . THR B 1 160 ? 6.819 29.502 -13.529 1.00 22.40 485 THR B N 1
ATOM 2361 C CA . THR B 1 160 ? 6.536 28.390 -12.645 1.00 23.52 485 THR B CA 1
ATOM 2362 C C . THR B 1 160 ? 6.045 28.974 -11.345 1.00 24.26 485 THR B C 1
ATOM 2363 O O . THR B 1 160 ? 6.606 29.951 -10.854 1.00 25.01 485 THR B O 1
ATOM 2367 N N . VAL B 1 161 ? 5.008 28.361 -10.773 1.00 24.18 486 VAL B N 1
ATOM 2368 C CA . VAL B 1 161 ? 4.459 28.799 -9.491 1.00 23.05 486 VAL B CA 1
ATOM 2369 C C . VAL B 1 161 ? 4.667 27.663 -8.525 1.00 22.95 486 VAL B C 1
ATOM 2370 O O . VAL B 1 161 ? 4.876 26.499 -8.932 1.00 23.64 486 VAL B O 1
ATOM 2374 N N . SER B 1 162 ? 4.618 27.995 -7.242 1.00 22.31 487 SER B N 1
ATOM 2375 C CA . SER B 1 162 ? 5.021 27.066 -6.197 1.00 21.81 487 SER B CA 1
ATOM 2376 C C . SER B 1 162 ? 3.910 26.133 -5.731 1.00 20.33 487 SER B C 1
ATOM 2377 O O . SER B 1 162 ? 4.161 25.253 -4.896 1.00 21.14 487 SER B O 1
ATOM 2380 N N . GLN B 1 163 ? 2.692 26.308 -6.251 1.00 18.16 488 GLN B N 1
ATOM 2381 C CA . GLN B 1 163 ? 1.581 25.426 -5.865 1.00 16.60 488 GLN B CA 1
ATOM 2382 C C . GLN B 1 163 ? 0.808 25.039 -7.118 1.00 15.75 488 GLN B C 1
ATOM 2383 O O . GLN B 1 163 ? 0.850 25.747 -8.108 1.00 16.04 488 GLN B O 1
ATOM 2389 N N . ASP B 1 164 ? 0.073 23.947 -7.042 1.00 14.70 489 ASP B N 1
ATOM 2390 C CA . ASP B 1 164 ? -0.784 23.509 -8.138 1.00 14.79 489 ASP B CA 1
ATOM 2391 C C . ASP B 1 164 ? -2.000 24.464 -8.215 1.00 14.38 489 ASP B C 1
ATOM 2392 O O . ASP B 1 164 ? -2.848 24.485 -7.312 1.00 14.97 489 ASP B O 1
ATOM 2397 N N . LEU B 1 165 ? -2.072 25.260 -9.276 1.00 13.62 490 LEU B N 1
ATOM 2398 C CA . LEU B 1 165 ? -3.123 26.278 -9.392 1.00 13.72 490 LEU B CA 1
ATOM 2399 C C . LEU B 1 165 ? -4.461 25.789 -9.945 1.00 13.67 490 LEU B C 1
ATOM 2400 O O . LEU B 1 165 ? -5.347 26.597 -10.176 1.00 14.07 490 LEU B O 1
ATOM 2405 N N . ARG B 1 166 ? -4.619 24.482 -10.155 1.00 13.52 491 ARG B N 1
ATOM 2406 C CA . ARG B 1 166 ? -5.895 23.948 -10.639 1.00 13.40 491 ARG B CA 1
ATOM 2407 C C . ARG B 1 166 ? -7.007 23.933 -9.588 1.00 13.20 491 ARG B C 1
ATOM 2408 O O . ARG B 1 166 ? -6.794 23.530 -8.437 1.00 12.38 491 ARG B O 1
ATOM 2416 N N . PHE B 1 167 ? -8.208 24.348 -10.003 1.00 12.79 492 PHE B N 1
ATOM 2417 C CA . PHE B 1 167 ? -9.342 24.436 -9.075 1.00 12.90 492 PHE B CA 1
ATOM 2418 C C . PHE B 1 167 ? -8.955 25.154 -7.790 1.00 12.68 492 PHE B C 1
ATOM 2419 O O . PHE B 1 167 ? -9.127 24.626 -6.688 1.00 13.11 492 PHE B O 1
ATOM 2427 N N . ARG B 1 168 ? -8.445 26.372 -7.955 1.00 11.38 493 ARG B N 1
ATOM 2428 C CA . ARG B 1 168 ? -8.026 27.203 -6.832 1.00 10.35 493 ARG B CA 1
ATOM 2429 C C . ARG B 1 168 ? -8.723 28.538 -6.977 1.00 10.40 493 ARG B C 1
ATOM 2430 O O . ARG B 1 168 ? -9.033 28.946 -8.090 1.00 10.44 493 ARG B O 1
ATOM 2438 N N . ASN B 1 169 ? -8.956 29.217 -5.855 1.00 10.81 494 ASN B N 1
ATOM 2439 C CA . ASN B 1 169 ? -9.331 30.620 -5.873 1.00 11.58 494 ASN B CA 1
ATOM 2440 C C . ASN B 1 169 ? -8.054 31.441 -5.944 1.00 12.12 494 ASN B C 1
ATOM 2441 O O . ASN B 1 169 ? -7.185 31.335 -5.063 1.00 13.14 494 ASN B O 1
ATOM 2446 N N . ILE B 1 170 ? -7.921 32.238 -6.996 1.00 12.39 495 ILE B N 1
ATOM 2447 C CA . ILE B 1 170 ? -6.692 32.985 -7.198 1.00 11.97 495 ILE B CA 1
ATOM 2448 C C . ILE B 1 170 ? -7.016 34.451 -7.453 1.00 12.87 495 ILE B C 1
ATOM 2449 O O . ILE B 1 170 ? -8.144 34.794 -7.826 1.00 12.16 495 ILE B O 1
ATOM 2454 N N . TRP B 1 171 ? -6.024 35.308 -7.221 1.00 12.16 496 TRP B N 1
ATOM 2455 C CA . TRP B 1 171 ? -6.127 36.686 -7.561 1.00 13.28 496 TRP B CA 1
ATOM 2456 C C . TRP B 1 171 ? -4.846 37.040 -8.303 1.00 13.73 496 TRP B C 1
ATOM 2457 O O . TRP B 1 171 ? -3.736 36.719 -7.846 1.00 13.63 496 TRP B O 1
ATOM 2468 N N . ILE B 1 172 ? -5.032 37.688 -9.448 1.00 13.93 497 ILE B N 1
ATOM 2469 C CA . ILE B 1 172 ? -3.931 38.130 -10.305 1.00 14.13 497 ILE B CA 1
ATOM 2470 C C . ILE B 1 172 ? -3.885 39.625 -10.251 1.00 14.39 497 ILE B C 1
ATOM 2471 O O . ILE B 1 172 ? -4.910 40.305 -10.457 1.00 15.01 497 ILE B O 1
ATOM 2476 N N . LYS B 1 173 ? -2.699 40.151 -9.982 1.00 14.94 498 LYS B N 1
ATOM 2477 C CA . LYS B 1 173 ? -2.480 41.596 -10.079 1.00 15.24 498 LYS B CA 1
ATOM 2478 C C . LYS B 1 173 ? -1.885 41.922 -11.441 1.00 15.72 498 LYS B C 1
ATOM 2479 O O . LYS B 1 173 ? -0.858 41.338 -11.838 1.00 15.38 498 LYS B O 1
ATOM 2485 N N . CYS B 1 174 ? -2.521 42.853 -12.145 1.00 16.41 499 CYS B N 1
ATOM 2486 C CA . CYS B 1 174 ? -1.989 43.340 -13.436 1.00 17.78 499 CYS B CA 1
ATOM 2487 C C . CYS B 1 174 ? -1.705 44.841 -13.322 1.00 18.63 499 CYS B C 1
ATOM 2488 O O . CYS B 1 174 ? -0.782 45.211 -12.574 1.00 19.50 499 CYS B O 1
ATOM 2491 N N . ALA B 1 175 ? -2.472 45.686 -14.018 1.00 18.18 500 ALA B N 1
ATOM 2492 C CA . ALA B 1 175 ? -2.324 47.149 -13.913 1.00 18.53 500 ALA B CA 1
ATOM 2493 C C . ALA B 1 175 ? -3.014 47.734 -12.679 1.00 18.84 500 ALA B C 1
ATOM 2494 O O . ALA B 1 175 ? -3.948 47.122 -12.130 1.00 18.25 500 ALA B O 1
ATOM 2496 N N . ASN B 1 176 ? -2.539 48.911 -12.250 1.00 17.96 501 ASN B N 1
ATOM 2497 C CA . ASN B 1 176 ? -3.237 49.757 -11.264 1.00 18.12 501 ASN B CA 1
ATOM 2498 C C . ASN B 1 176 ? -3.320 49.168 -9.867 1.00 18.02 501 ASN B C 1
ATOM 2499 O O . ASN B 1 176 ? -4.205 49.527 -9.066 1.00 18.06 501 ASN B O 1
ATOM 2504 N N . ASN B 1 177 ? -2.379 48.272 -9.572 1.00 17.25 502 ASN B N 1
ATOM 2505 C CA . ASN B 1 177 ? -2.195 47.761 -8.217 1.00 17.23 502 ASN B CA 1
ATOM 2506 C C . ASN B 1 177 ? -3.454 47.151 -7.567 1.00 17.06 502 ASN B C 1
ATOM 2507 O O . ASN B 1 177 ? -3.682 47.295 -6.352 1.00 16.82 502 ASN B O 1
ATOM 2512 N N . SER B 1 178 ? -4.267 46.482 -8.390 1.00 16.37 503 SER B N 1
ATOM 2513 C CA . SER B 1 178 ? -5.495 45.853 -7.920 1.00 15.29 503 SER B CA 1
ATOM 2514 C C . SER B 1 178 ? -5.489 44.341 -8.170 1.00 15.18 503 SER B C 1
ATOM 2515 O O . SER B 1 178 ? -4.788 43.830 -9.073 1.00 14.99 503 SER B O 1
ATOM 2518 N N . TRP B 1 179 ? -6.293 43.634 -7.376 1.00 13.51 504 TRP B N 1
ATOM 2519 C CA . TRP B 1 179 ? -6.418 42.204 -7.497 1.00 13.48 504 TRP B CA 1
ATOM 2520 C C . TRP B 1 179 ? -7.631 41.861 -8.312 1.00 13.08 504 TRP B C 1
ATOM 2521 O O . TRP B 1 179 ? -8.731 42.393 -8.078 1.00 12.30 504 TRP B O 1
ATOM 2532 N N . ASN B 1 180 ? -7.419 40.980 -9.284 1.00 13.34 505 ASN B N 1
ATOM 2533 C CA . ASN B 1 180 ? -8.496 40.471 -10.149 1.00 13.19 505 ASN B CA 1
ATOM 2534 C C . ASN B 1 180 ? -8.741 39.011 -9.765 1.00 12.99 505 ASN B C 1
ATOM 2535 O O . ASN B 1 180 ? -7.842 38.178 -9.944 1.00 13.78 505 ASN B O 1
ATOM 2540 N N . PHE B 1 181 ? -9.927 38.706 -9.235 1.00 12.38 506 PHE B N 1
ATOM 2541 C CA . PHE B 1 181 ? -10.285 37.340 -8.868 1.00 11.56 506 PHE B CA 1
ATOM 2542 C C . PHE B 1 181 ? -10.517 36.419 -10.072 1.00 11.60 506 PHE B C 1
ATOM 2543 O O . PHE B 1 181 ? -11.116 36.810 -11.078 1.00 12.16 506 PHE B O 1
ATOM 2551 N N . PHE B 1 182 ? -10.050 35.190 -9.954 1.00 11.27 507 PHE B N 1
ATOM 2552 C CA . PHE B 1 182 ? -10.411 34.159 -10.914 1.00 11.61 507 PHE B CA 1
ATOM 2553 C C . PHE B 1 182 ? -10.432 32.860 -10.141 1.00 11.60 507 PHE B C 1
ATOM 2554 O O . PHE B 1 182 ? -9.624 32.679 -9.219 1.00 11.38 507 PHE B O 1
ATOM 2562 N N . ARG B 1 183 ? -11.341 31.961 -10.528 1.00 11.16 508 ARG B N 1
ATOM 2563 C CA . ARG B 1 183 ? -11.237 30.579 -10.079 1.00 11.74 508 ARG B CA 1
ATOM 2564 C C . ARG B 1 183 ? -10.928 29.705 -11.285 1.00 11.73 508 ARG B C 1
ATOM 2565 O O . ARG B 1 183 ? -11.715 29.657 -12.240 1.00 11.08 508 ARG B O 1
ATOM 2573 N N . THR B 1 184 ? -9.812 28.987 -11.210 1.00 10.03 509 THR B N 1
ATOM 2574 C CA . THR B 1 184 ? -9.376 28.116 -12.294 1.00 10.65 509 THR B CA 1
ATOM 2575 C C . THR B 1 184 ? -10.096 26.761 -12.226 1.00 10.72 509 THR B C 1
ATOM 2576 O O . THR B 1 184 ? -10.585 26.346 -11.156 1.00 9.70 509 THR B O 1
ATOM 2580 N N . GLY B 1 185 ? -10.143 26.083 -13.377 1.00 11.02 510 GLY B N 1
ATOM 2581 C CA . GLY B 1 185 ? -10.498 24.670 -13.436 1.00 12.03 510 GLY B CA 1
ATOM 2582 C C . GLY B 1 185 ? -9.200 23.884 -13.573 1.00 12.80 510 GLY B C 1
ATOM 2583 O O . GLY B 1 185 ? -8.261 24.113 -12.826 1.00 13.17 510 GLY B O 1
ATOM 2584 N N . PRO B 1 186 ? -9.134 22.956 -14.544 1.00 14.00 511 PRO B N 1
ATOM 2585 C CA . PRO B 1 186 ? -7.909 22.181 -14.798 1.00 14.02 511 PRO B CA 1
ATOM 2586 C C . PRO B 1 186 ? -6.881 22.966 -15.629 1.00 14.55 511 PRO B C 1
ATOM 2587 O O . PRO B 1 186 ? -7.062 24.181 -15.873 1.00 14.45 511 PRO B O 1
ATOM 2591 N N . ASP B 1 187 ? -5.795 22.313 -16.053 1.00 15.01 512 ASP B N 1
ATOM 2592 C CA . ASP B 1 187 ? -4.919 22.928 -17.050 1.00 15.25 512 ASP B CA 1
ATOM 2593 C C . ASP B 1 187 ? -5.821 23.371 -18.200 1.00 15.21 512 ASP B C 1
ATOM 2594 O O . ASP B 1 187 ? -6.752 22.652 -18.569 1.00 14.47 512 ASP B O 1
ATOM 2599 N N . GLY B 1 188 ? -5.564 24.535 -18.778 1.00 15.32 513 GLY B N 1
ATOM 2600 C CA . GLY B 1 188 ? -6.495 25.081 -19.778 1.00 14.73 513 GLY B CA 1
ATOM 2601 C C . GLY B 1 188 ? -6.208 26.540 -20.061 1.00 14.56 513 GLY B C 1
ATOM 2602 O O . GLY B 1 188 ? -5.260 27.103 -19.499 1.00 14.04 513 GLY B O 1
ATOM 2603 N N . ILE B 1 189 ? -7.004 27.113 -20.966 1.00 14.79 514 ILE B N 1
ATOM 2604 C CA . ILE B 1 189 ? -6.904 28.494 -21.405 1.00 15.56 514 ILE B CA 1
ATOM 2605 C C . ILE B 1 189 ? -8.049 29.264 -20.756 1.00 15.22 514 ILE B C 1
ATOM 2606 O O . ILE B 1 189 ? -9.213 28.859 -20.868 1.00 15.33 514 ILE B O 1
ATOM 2611 N N . TYR B 1 190 ? -7.709 30.367 -20.095 1.00 14.79 515 TYR B N 1
ATOM 2612 C CA . TYR B 1 190 ? -8.679 31.192 -19.366 1.00 15.01 515 TYR B CA 1
ATOM 2613 C C . TYR B 1 190 ? -8.572 32.640 -19.797 1.00 15.34 515 TYR B C 1
ATOM 2614 O O . TYR B 1 190 ? -7.560 33.047 -20.375 1.00 16.02 515 TYR B O 1
ATOM 2623 N N . PHE B 1 191 ? -9.626 33.402 -19.535 1.00 14.22 516 PHE B N 1
ATOM 2624 C CA . PHE B 1 191 ? -9.634 34.804 -19.852 1.00 14.49 516 PHE B CA 1
ATOM 2625 C C . PHE B 1 191 ? -10.204 35.635 -18.702 1.00 14.25 516 PHE B C 1
ATOM 2626 O O . PHE B 1 191 ? -11.258 35.296 -18.118 1.00 13.64 516 PHE B O 1
ATOM 2634 N N . ILE B 1 192 ? -9.537 36.747 -18.403 1.00 13.44 517 ILE B N 1
ATOM 2635 C CA . ILE B 1 192 ? -10.069 37.673 -17.428 1.00 13.05 517 ILE B CA 1
ATOM 2636 C C . ILE B 1 192 ? -9.875 39.091 -17.954 1.00 14.21 517 ILE B C 1
ATOM 2637 O O . ILE B 1 192 ? -8.783 39.430 -18.433 1.00 14.44 517 ILE B O 1
ATOM 2642 N N . ALA B 1 193 ? -10.933 39.907 -17.882 1.00 13.27 518 ALA B N 1
ATOM 2643 C CA . ALA B 1 193 ? -10.855 41.291 -18.304 1.00 14.27 518 ALA B CA 1
ATOM 2644 C C . ALA B 1 193 ? -10.238 42.059 -17.108 1.00 14.76 518 ALA B C 1
ATOM 2645 O O . ALA B 1 193 ? -10.899 42.881 -16.445 1.00 14.59 518 ALA B O 1
ATOM 2647 N N . SER B 1 194 ? -8.975 41.717 -16.817 1.00 14.68 519 SER B N 1
ATOM 2648 C CA . SER B 1 194 ? -8.229 42.234 -15.663 1.00 15.35 519 SER B CA 1
ATOM 2649 C C . SER B 1 194 ? -7.945 43.724 -15.788 1.00 16.55 519 SER B C 1
ATOM 2650 O O . SER B 1 194 ? -7.954 44.283 -16.913 1.00 16.41 519 SER B O 1
ATOM 2653 N N . ASP B 1 195 ? -7.727 44.374 -14.634 1.00 16.75 520 ASP B N 1
ATOM 2654 C CA . ASP B 1 195 ? -7.421 45.820 -14.576 1.00 17.69 520 ASP B CA 1
ATOM 2655 C C . ASP B 1 195 ? -6.332 46.191 -15.585 1.00 18.14 520 ASP B C 1
ATOM 2656 O O . ASP B 1 195 ? -5.245 45.565 -15.624 1.00 17.61 520 ASP B O 1
ATOM 2661 N N . GLY B 1 196 ? -6.645 47.191 -16.418 1.00 19.03 521 GLY B N 1
ATOM 2662 C CA . GLY B 1 196 ? -5.777 47.562 -17.537 1.00 18.53 521 GLY B CA 1
ATOM 2663 C C . GLY B 1 196 ? -6.372 47.244 -18.900 1.00 19.34 521 GLY B C 1
ATOM 2664 O O . GLY B 1 196 ? -6.147 47.982 -19.867 1.00 18.93 521 GLY B O 1
ATOM 2665 N N . GLY B 1 197 ? -7.122 46.146 -18.996 1.00 18.64 522 GLY B N 1
ATOM 2666 C CA . GLY B 1 197 ? -7.709 45.744 -20.274 1.00 18.11 522 GLY B CA 1
ATOM 2667 C C . GLY B 1 197 ? -8.124 44.294 -20.196 1.00 17.52 522 GLY B C 1
ATOM 2668 O O . GLY B 1 197 ? -9.242 43.982 -19.782 1.00 17.07 522 GLY B O 1
ATOM 2669 N N . TRP B 1 198 ? -7.230 43.394 -20.577 1.00 16.89 523 TRP B N 1
ATOM 2670 C CA . TRP B 1 198 ? -7.560 41.976 -20.454 1.00 16.57 523 TRP B CA 1
ATOM 2671 C C . TRP B 1 198 ? -6.331 41.089 -20.512 1.00 16.79 523 TRP B C 1
ATOM 2672 O O . TRP B 1 198 ? -5.273 41.506 -20.975 1.00 15.82 523 TRP B O 1
ATOM 2683 N N . LEU B 1 199 ? -6.490 39.861 -20.034 1.00 16.07 524 LEU B N 1
ATOM 2684 C CA . LEU B 1 199 ? -5.421 38.894 -20.007 1.00 15.55 524 LEU B CA 1
ATOM 2685 C C . LEU B 1 199 ? -5.994 37.528 -20.357 1.00 15.77 524 LEU B C 1
ATOM 2686 O O . LEU B 1 199 ? -6.948 37.064 -19.713 1.00 15.02 524 LEU B O 1
ATOM 2691 N N . ARG B 1 200 ? -5.432 36.896 -21.390 1.00 15.10 525 ARG B N 1
ATOM 2692 C CA . ARG B 1 200 ? -5.782 35.541 -21.716 1.00 15.83 525 ARG B CA 1
ATOM 2693 C C . ARG B 1 200 ? -4.589 34.722 -21.214 1.00 15.99 525 ARG B C 1
ATOM 2694 O O . ARG B 1 200 ? -3.437 34.959 -21.622 1.00 15.92 525 ARG B O 1
ATOM 2702 N N . PHE B 1 201 ? -4.850 33.802 -20.284 1.00 15.73 526 PHE B N 1
ATOM 2703 C CA . PHE B 1 201 ? -3.776 33.040 -19.652 1.00 15.46 526 PHE B CA 1
ATOM 2704 C C . PHE B 1 201 ? -4.003 31.532 -19.716 1.00 16.72 526 PHE B C 1
ATOM 2705 O O . PHE B 1 201 ? -5.120 31.057 -20.032 1.00 17.32 526 PHE B O 1
ATOM 2713 N N . GLN B 1 202 ? -2.928 30.801 -19.440 1.00 16.25 527 GLN B N 1
ATOM 2714 C CA . GLN B 1 202 ? -2.921 29.362 -19.510 1.00 17.46 527 GLN B CA 1
ATOM 2715 C C . GLN B 1 202 ? -2.369 28.799 -18.210 1.00 17.03 527 GLN B C 1
ATOM 2716 O O . GLN B 1 202 ? -1.315 29.233 -17.732 1.00 17.14 527 GLN B O 1
ATOM 2722 N N . ILE B 1 203 ? -3.108 27.862 -17.639 1.00 16.21 528 ILE B N 1
ATOM 2723 C CA . ILE B 1 203 ? -2.620 27.019 -16.553 1.00 16.05 528 ILE B CA 1
ATOM 2724 C C . ILE B 1 203 ? -2.135 25.728 -17.236 1.00 16.75 528 ILE B C 1
ATOM 2725 O O . ILE B 1 203 ? -2.884 25.105 -18.009 1.00 16.82 528 ILE B O 1
ATOM 2730 N N . HIS B 1 204 ? -0.879 25.359 -17.007 1.00 16.90 529 HIS B N 1
ATOM 2731 C CA . HIS B 1 204 ? -0.331 24.175 -17.663 1.00 17.80 529 HIS B CA 1
ATOM 2732 C C . HIS B 1 204 ? 0.574 23.427 -16.682 1.00 17.83 529 HIS B C 1
ATOM 2733 O O . HIS B 1 204 ? 0.761 23.865 -15.535 1.00 17.44 529 HIS B O 1
ATOM 2740 N N . SER B 1 205 ? 1.115 22.291 -17.120 1.00 17.71 530 SER B N 1
ATOM 2741 C CA . SER B 1 205 ? 2.075 21.517 -16.317 1.00 18.75 530 SER B CA 1
ATOM 2742 C C . SER B 1 205 ? 1.476 21.118 -14.981 1.00 18.34 530 SER B C 1
ATOM 2743 O O . SER B 1 205 ? 2.097 21.288 -13.925 1.00 17.47 530 SER B O 1
ATOM 2746 N N . ASN B 1 206 ? 0.250 20.599 -15.046 1.00 18.22 531 ASN B N 1
ATOM 2747 C CA . ASN B 1 206 ? -0.425 20.105 -13.887 1.00 18.65 531 ASN B CA 1
ATOM 2748 C C . ASN B 1 206 ? -0.520 21.197 -12.844 1.00 17.09 531 ASN B C 1
ATOM 2749 O O . ASN B 1 206 ? -0.244 20.967 -11.660 1.00 16.96 531 ASN B O 1
ATOM 2754 N N . GLY B 1 207 ? -0.883 22.381 -13.314 1.00 16.55 532 GLY B N 1
ATOM 2755 C CA . GLY B 1 207 ? -1.163 23.504 -12.456 1.00 15.50 532 GLY B CA 1
ATOM 2756 C C . GLY B 1 207 ? 0.064 24.250 -11.966 1.00 15.89 532 GLY B C 1
ATOM 2757 O O . GLY B 1 207 ? -0.076 25.247 -11.239 1.00 14.27 532 GLY B O 1
ATOM 2758 N N . LEU B 1 208 ? 1.260 23.785 -12.357 1.00 15.60 533 LEU B N 1
ATOM 2759 C CA . LEU B 1 208 ? 2.507 24.416 -11.908 1.00 16.55 533 LEU B CA 1
ATOM 2760 C C . LEU B 1 208 ? 3.040 25.492 -12.866 1.00 17.07 533 LEU B C 1
ATOM 2761 O O . LEU B 1 208 ? 4.003 26.210 -12.538 1.00 17.22 533 LEU B O 1
ATOM 2766 N N . GLY B 1 209 ? 2.417 25.618 -14.040 1.00 17.13 534 GLY B N 1
ATOM 2767 C CA . GLY B 1 209 ? 2.828 26.614 -15.014 1.00 16.92 534 GLY B CA 1
ATOM 2768 C C . GLY B 1 209 ? 1.756 27.650 -15.218 1.00 17.99 534 GLY B C 1
ATOM 2769 O O . GLY B 1 209 ? 0.569 27.320 -15.330 1.00 18.41 534 GLY B O 1
ATOM 2770 N N . PHE B 1 210 ? 2.167 28.908 -15.303 1.00 17.64 535 PHE B N 1
ATOM 2771 C CA . PHE B 1 210 ? 1.236 29.970 -15.599 1.00 17.91 535 PHE B CA 1
ATOM 2772 C C . PHE B 1 210 ? 1.793 30.732 -16.780 1.00 17.84 535 PHE B C 1
ATOM 2773 O O . PHE B 1 210 ? 2.925 31.235 -16.727 1.00 17.33 535 PHE B O 1
ATOM 2781 N N . LYS B 1 211 ? 1.012 30.818 -17.848 1.00 17.69 536 LYS B N 1
ATOM 2782 C CA . LYS B 1 211 ? 1.473 31.520 -19.041 1.00 18.74 536 LYS B CA 1
ATOM 2783 C C . LYS B 1 211 ? 0.561 32.665 -19.459 1.00 19.19 536 LYS B C 1
ATOM 2784 O O . LYS B 1 211 ? -0.653 32.496 -19.512 1.00 17.96 536 LYS B O 1
ATOM 2790 N N . ASN B 1 212 ? 1.152 33.834 -19.737 1.00 19.30 537 ASN B N 1
ATOM 2791 C CA . ASN B 1 212 ? 0.421 34.905 -20.378 1.00 19.93 537 ASN B CA 1
ATOM 2792 C C . ASN B 1 212 ? 0.343 34.586 -21.883 1.00 21.22 537 ASN B C 1
ATOM 2793 O O . ASN B 1 212 ? 1.359 34.668 -22.587 1.00 21.69 537 ASN B O 1
ATOM 2798 N N . ILE B 1 213 ? -0.831 34.176 -22.359 1.00 21.42 538 ILE B N 1
ATOM 2799 C CA . ILE B 1 213 ? -1.007 33.924 -23.792 1.00 21.96 538 ILE B CA 1
ATOM 2800 C C . ILE B 1 213 ? -0.984 35.274 -24.506 1.00 22.47 538 ILE B C 1
ATOM 2801 O O . ILE B 1 213 ? -0.172 35.492 -25.391 1.00 23.16 538 ILE B O 1
ATOM 2806 N N . ALA B 1 214 ? -1.871 36.179 -24.106 1.00 21.42 539 ALA B N 1
ATOM 2807 C CA . ALA B 1 214 ? -1.899 37.509 -24.668 1.00 21.49 539 ALA B CA 1
ATOM 2808 C C . ALA B 1 214 ? -2.589 38.404 -23.655 1.00 21.17 539 ALA B C 1
ATOM 2809 O O . ALA B 1 214 ? -3.361 37.931 -22.809 1.00 20.57 539 ALA B O 1
ATOM 2811 N N . ASP B 1 215 ? -2.283 39.687 -23.719 1.00 21.35 540 ASP B N 1
ATOM 2812 C CA . ASP B 1 215 ? -2.905 40.672 -22.854 1.00 21.30 540 ASP B CA 1
ATOM 2813 C C . ASP B 1 215 ? -3.007 41.975 -23.603 1.00 21.71 540 ASP B C 1
ATOM 2814 O O . ASP B 1 215 ? -2.242 42.204 -24.531 1.00 22.20 540 ASP B O 1
ATOM 2819 N N . SER B 1 216 ? -3.964 42.799 -23.208 1.00 21.70 541 SER B N 1
ATOM 2820 C CA . SER B 1 216 ? -4.051 44.178 -23.654 1.00 21.96 541 SER B CA 1
ATOM 2821 C C . SER B 1 216 ? -3.880 45.026 -22.417 1.00 21.79 541 SER B C 1
ATOM 2822 O O . SER B 1 216 ? -4.769 45.078 -21.550 1.00 21.60 541 SER B O 1
ATOM 2825 N N . ARG B 1 217 ? -2.702 45.644 -22.335 1.00 21.84 542 ARG B N 1
ATOM 2826 C CA . ARG B 1 217 ? -2.310 46.574 -21.264 1.00 22.34 542 ARG B CA 1
ATOM 2827 C C . ARG B 1 217 ? -2.561 46.023 -19.846 1.00 20.90 542 ARG B C 1
ATOM 2828 O O . ARG B 1 217 ? -2.971 46.750 -18.941 1.00 20.87 542 ARG B O 1
ATOM 2836 N N . SER B 1 218 ? -2.303 44.734 -19.665 1.00 18.90 543 SER B N 1
ATOM 2837 C CA . SER B 1 218 ? -2.673 44.088 -18.417 1.00 18.51 543 SER B CA 1
ATOM 2838 C C . SER B 1 218 ? -1.693 42.961 -18.178 1.00 18.06 543 SER B C 1
ATOM 2839 O O . SER B 1 218 ? -2.054 41.807 -18.317 1.00 18.71 543 SER B O 1
ATOM 2842 N N . VAL B 1 219 ? -0.441 43.313 -17.856 1.00 17.56 544 VAL B N 1
ATOM 2843 C CA . VAL B 1 219 ? 0.642 42.347 -17.664 1.00 16.96 544 VAL B CA 1
ATOM 2844 C C . VAL B 1 219 ? 0.620 41.855 -16.201 1.00 17.02 544 VAL B C 1
ATOM 2845 O O . VAL B 1 219 ? 0.681 42.643 -15.275 1.00 17.24 544 VAL B O 1
ATOM 2849 N N . PRO B 1 220 ? 0.516 40.544 -15.999 1.00 16.48 545 PRO B N 1
ATOM 2850 C CA . PRO B 1 220 ? 0.438 40.016 -14.639 1.00 16.44 545 PRO B CA 1
ATOM 2851 C C . PRO B 1 220 ? 1.791 40.131 -13.935 1.00 16.58 545 PRO B C 1
ATOM 2852 O O . PRO B 1 220 ? 2.838 39.890 -14.573 1.00 16.90 545 PRO B O 1
ATOM 2856 N N . ASN B 1 221 ? 1.763 40.509 -12.654 1.00 15.57 546 ASN B N 1
ATOM 2857 C CA . ASN B 1 221 ? 2.992 40.634 -11.856 1.00 15.07 546 ASN B CA 1
ATOM 2858 C C . ASN B 1 221 ? 2.919 39.972 -10.489 1.00 14.44 546 ASN B C 1
ATOM 2859 O O . ASN B 1 221 ? 3.922 39.938 -9.766 1.00 13.84 546 ASN B O 1
ATOM 2864 N N . ALA B 1 222 ? 1.740 39.450 -10.120 1.00 13.56 547 ALA B N 1
ATOM 2865 C CA . ALA B 1 222 ? 1.582 38.741 -8.832 1.00 13.16 547 ALA B CA 1
ATOM 2866 C C . ALA B 1 222 ? 0.371 37.813 -8.885 1.00 13.59 547 ALA B C 1
ATOM 2867 O O . ALA B 1 222 ? -0.652 38.169 -9.486 1.00 13.11 547 ALA B O 1
ATOM 2869 N N . ILE B 1 223 ? 0.509 36.628 -8.294 1.00 13.20 548 ILE B N 1
ATOM 2870 C CA . ILE B 1 223 ? -0.617 35.696 -8.122 1.00 13.12 548 ILE B CA 1
ATOM 2871 C C . ILE B 1 223 ? -0.738 35.316 -6.642 1.00 13.81 548 ILE B C 1
ATOM 2872 O O . ILE B 1 223 ? 0.219 34.807 -6.061 1.00 13.97 548 ILE B O 1
ATOM 2877 N N . MET B 1 224 ? -1.913 35.567 -6.055 1.00 13.07 549 MET B N 1
ATOM 2878 C CA . MET B 1 224 ? -2.269 35.048 -4.737 1.00 13.27 549 MET B CA 1
ATOM 2879 C C . MET B 1 224 ? -3.138 33.833 -4.929 1.00 13.09 549 MET B C 1
ATOM 2880 O O . MET B 1 224 ? -3.929 33.759 -5.878 1.00 11.99 549 MET B O 1
ATOM 2885 N N . VAL B 1 225 ? -3.034 32.901 -3.994 1.00 12.86 550 VAL B N 1
ATOM 2886 C CA . VAL B 1 225 ? -3.920 31.747 -3.974 1.00 13.39 550 VAL B CA 1
ATOM 2887 C C . VAL B 1 225 ? -4.575 31.679 -2.581 1.00 12.68 550 VAL B C 1
ATOM 2888 O O . VAL B 1 225 ? -3.915 31.955 -1.567 1.00 12.37 550 VAL B O 1
ATOM 2892 N N . GLU B 1 226 ? -5.871 31.359 -2.518 1.00 11.64 551 GLU B N 1
ATOM 2893 C CA . GLU B 1 226 ? -6.512 31.138 -1.239 1.00 11.50 551 GLU B CA 1
ATOM 2894 C C . GLU B 1 226 ? -5.983 29.848 -0.610 1.00 11.22 551 GLU B C 1
ATOM 2895 O O . GLU B 1 226 ? -5.922 28.817 -1.285 1.00 11.88 551 GLU B O 1
ATOM 2901 N N . ASN B 1 227 ? -5.648 29.894 0.678 1.00 10.61 552 ASN B N 1
ATOM 2902 C CA . ASN B 1 227 ? -5.027 28.742 1.349 1.00 11.93 552 ASN B CA 1
ATOM 2903 C C . ASN B 1 227 ? -5.984 27.580 1.421 1.00 12.42 552 ASN B C 1
ATOM 2904 O O . ASN B 1 227 ? -7.175 27.794 1.706 1.00 12.27 552 ASN B O 1
ATOM 2909 N N . GLU B 1 228 ? -5.446 26.376 1.214 1.00 12.75 553 GLU B N 1
ATOM 2910 C CA . GLU B 1 228 ? -6.189 25.133 1.422 1.00 13.75 553 GLU B CA 1
ATOM 2911 C C . GLU B 1 228 ? -5.904 24.541 2.800 1.00 14.54 553 GLU B C 1
ATOM 2912 O O . GLU B 1 228 ? -6.431 23.443 3.115 1.00 13.82 553 GLU B O 1
ATOM 2919 N N . GLY C 1 46 ? -8.021 -21.936 37.451 1.00 38.63 371 GLY C N 1
ATOM 2920 C CA . GLY C 1 46 ? -9.043 -21.154 36.682 1.00 37.92 371 GLY C CA 1
ATOM 2921 C C . GLY C 1 46 ? -10.397 -21.335 37.366 1.00 37.93 371 GLY C C 1
ATOM 2922 O O . GLY C 1 46 ? -10.890 -22.478 37.497 1.00 38.70 371 GLY C O 1
ATOM 2923 N N . HIS C 1 47 ? -11.003 -20.238 37.827 1.00 35.95 372 HIS C N 1
ATOM 2924 C CA . HIS C 1 47 ? -12.231 -20.351 38.620 1.00 34.00 372 HIS C CA 1
ATOM 2925 C C . HIS C 1 47 ? -13.428 -19.606 38.003 1.00 31.89 372 HIS C C 1
ATOM 2926 O O . HIS C 1 47 ? -13.277 -18.705 37.166 1.00 30.40 372 HIS C O 1
ATOM 2933 N N . VAL C 1 48 ? -14.620 -19.995 38.449 1.00 29.19 373 VAL C N 1
ATOM 2934 C CA . VAL C 1 48 ? -15.873 -19.415 37.991 1.00 26.78 373 VAL C CA 1
ATOM 2935 C C . VAL C 1 48 ? -16.775 -19.294 39.201 1.00 25.72 373 VAL C C 1
ATOM 2936 O O . VAL C 1 48 ? -17.009 -20.290 39.894 1.00 26.25 373 VAL C O 1
ATOM 2940 N N . LEU C 1 49 ? -17.277 -18.096 39.475 1.00 23.89 374 LEU C N 1
ATOM 2941 C CA . LEU C 1 49 ? -18.421 -17.988 40.376 1.00 22.44 374 LEU C CA 1
ATOM 2942 C C . LEU C 1 49 ? -19.664 -18.217 39.502 1.00 21.78 374 LEU C C 1
ATOM 2943 O O . LEU C 1 49 ? -19.974 -17.385 38.629 1.00 19.79 374 LEU C O 1
ATOM 2948 N N . GLN C 1 50 ? -20.336 -19.355 39.705 1.00 20.97 375 GLN C N 1
ATOM 2949 C CA . GLN C 1 50 ? -21.433 -19.747 38.824 1.00 22.04 375 GLN C CA 1
ATOM 2950 C C . GLN C 1 50 ? -22.787 -19.379 39.396 1.00 20.92 375 GLN C C 1
ATOM 2951 O O . GLN C 1 50 ? -23.139 -19.797 40.496 1.00 21.81 375 GLN C O 1
ATOM 2957 N N . LEU C 1 51 ? -23.530 -18.578 38.639 1.00 18.91 376 LEU C N 1
ATOM 2958 C CA . LEU C 1 51 ? -24.861 -18.141 39.012 1.00 17.49 376 LEU C CA 1
ATOM 2959 C C . LEU C 1 51 ? -25.829 -18.947 38.163 1.00 17.35 376 LEU C C 1
ATOM 2960 O O . LEU C 1 51 ? -25.651 -19.029 36.943 1.00 15.94 376 LEU C O 1
ATOM 2965 N N . GLU C 1 52 ? -26.844 -19.530 38.807 1.00 16.43 377 GLU C N 1
ATOM 2966 C CA . GLU C 1 52 ? -27.801 -20.376 38.090 1.00 17.10 377 GLU C CA 1
ATOM 2967 C C . GLU C 1 52 ? -29.218 -19.933 38.362 1.00 15.58 377 GLU C C 1
ATOM 2968 O O . GLU C 1 52 ? -29.541 -19.588 39.490 1.00 15.70 377 GLU C O 1
ATOM 2974 N N . SER C 1 53 ? -30.031 -19.909 37.312 1.00 13.57 378 SER C N 1
ATOM 2975 C CA . SER C 1 53 ? -31.440 -19.631 37.414 1.00 13.26 378 SER C CA 1
ATOM 2976 C C . SER C 1 53 ? -32.145 -20.578 36.456 1.00 13.78 378 SER C C 1
ATOM 2977 O O . SER C 1 53 ? -31.486 -21.310 35.700 1.00 13.26 378 SER C O 1
ATOM 2980 N N . ALA C 1 54 ? -33.482 -20.568 36.487 1.00 14.18 379 ALA C N 1
ATOM 2981 C CA . ALA C 1 54 ? -34.244 -21.319 35.515 1.00 14.47 379 ALA C CA 1
ATOM 2982 C C . ALA C 1 54 ? -34.161 -20.568 34.202 1.00 14.96 379 ALA C C 1
ATOM 2983 O O . ALA C 1 54 ? -33.767 -19.389 34.147 1.00 13.91 379 ALA C O 1
ATOM 2985 N N . SER C 1 55 ? -34.571 -21.259 33.146 1.00 15.35 380 SER C N 1
ATOM 2986 C CA . SER C 1 55 ? -34.572 -20.713 31.806 1.00 15.81 380 SER C CA 1
ATOM 2987 C C . SER C 1 55 ? -35.327 -19.382 31.763 1.00 15.15 380 SER C C 1
ATOM 2988 O O . SER C 1 55 ? -36.404 -19.277 32.340 1.00 14.61 380 SER C O 1
ATOM 2991 N N . ASP C 1 56 ? -34.734 -18.342 31.150 1.00 14.96 381 ASP C N 1
ATOM 2992 C CA . ASP C 1 56 ? -35.435 -17.045 30.947 1.00 15.01 381 ASP C CA 1
ATOM 2993 C C . ASP C 1 56 ? -35.904 -16.321 32.200 1.00 14.68 381 ASP C C 1
ATOM 2994 O O . ASP C 1 56 ? -36.834 -15.509 32.151 1.00 14.12 381 ASP C O 1
ATOM 2999 N N . LYS C 1 57 ? -35.255 -16.614 33.323 1.00 13.73 382 LYS C N 1
ATOM 3000 C CA . LYS C 1 57 ? -35.487 -15.848 34.558 1.00 13.86 382 LYS C CA 1
ATOM 3001 C C . LYS C 1 57 ? -34.284 -14.936 34.778 1.00 12.69 382 LYS C C 1
ATOM 3002 O O . LYS C 1 57 ? -33.169 -15.338 34.492 1.00 12.18 382 LYS C O 1
ATOM 3008 N N . ALA C 1 58 ? -34.530 -13.725 35.277 1.00 12.37 383 ALA C N 1
ATOM 3009 C CA . ALA C 1 58 ? -33.472 -12.776 35.611 1.00 12.21 383 ALA C CA 1
ATOM 3010 C C . ALA C 1 58 ? -32.432 -13.376 36.559 1.00 11.90 383 ALA C C 1
ATOM 3011 O O . ALA C 1 58 ? -32.746 -14.199 37.432 1.00 11.16 383 ALA C O 1
ATOM 3013 N N . HIS C 1 59 ? -31.193 -12.912 36.437 1.00 11.95 384 HIS C N 1
ATOM 3014 C CA . HIS C 1 59 ? -30.187 -13.211 37.452 1.00 11.71 384 HIS C CA 1
ATOM 3015 C C . HIS C 1 59 ? -29.160 -12.097 37.399 1.00 12.70 384 HIS C C 1
ATOM 3016 O O . HIS C 1 59 ? -28.506 -11.855 36.358 1.00 12.08 384 HIS C O 1
ATOM 3023 N N . TYR C 1 60 ? -29.021 -11.409 38.521 1.00 12.72 385 TYR C N 1
ATOM 3024 C CA . TYR C 1 60 ? -28.102 -10.282 38.618 1.00 12.67 385 TYR C CA 1
ATOM 3025 C C . TYR C 1 60 ? -27.515 -10.219 40.024 1.00 13.25 385 TYR C C 1
ATOM 3026 O O . TYR C 1 60 ? -27.978 -10.888 40.944 1.00 12.80 385 TYR C O 1
ATOM 3035 N N . ILE C 1 61 ? -26.466 -9.427 40.170 1.00 13.27 386 ILE C N 1
ATOM 3036 C CA . ILE C 1 61 ? -25.853 -9.191 41.441 1.00 13.80 386 ILE C CA 1
ATOM 3037 C C . ILE C 1 61 ? -26.238 -7.763 41.780 1.00 14.03 386 ILE C C 1
ATOM 3038 O O . ILE C 1 61 ? -26.146 -6.866 40.939 1.00 14.09 386 ILE C O 1
ATOM 3043 N N . LEU C 1 62 ? -26.648 -7.544 43.027 1.00 14.22 387 LEU C N 1
ATOM 3044 C CA . LEU C 1 62 ? -27.145 -6.249 43.399 1.00 14.15 387 LEU C CA 1
ATOM 3045 C C . LEU C 1 62 ? -26.460 -5.774 44.675 1.00 14.27 387 LEU C C 1
ATOM 3046 O O . LEU C 1 62 ? -26.376 -6.525 45.668 1.00 13.19 387 LEU C O 1
ATOM 3051 N N . SER C 1 63 ? -25.988 -4.531 44.657 1.00 13.78 388 SER C N 1
ATOM 3052 C CA . SER C 1 63 ? -25.439 -3.920 45.848 1.00 14.80 388 SER C CA 1
ATOM 3053 C C . SER C 1 63 ? -26.493 -2.967 46.423 1.00 15.71 388 SER C C 1
ATOM 3054 O O . SER C 1 63 ? -27.045 -2.107 45.686 1.00 14.73 388 SER C O 1
ATOM 3057 N N . LYS C 1 64 ? -26.791 -3.138 47.717 1.00 15.79 389 LYS C N 1
ATOM 3058 C CA . LYS C 1 64 ? -27.779 -2.297 48.375 1.00 17.81 389 LYS C CA 1
ATOM 3059 C C . LYS C 1 64 ? -27.475 -2.036 49.853 1.00 18.57 389 LYS C C 1
ATOM 3060 O O . LYS C 1 64 ? -26.662 -2.712 50.469 1.00 18.41 389 LYS C O 1
ATOM 3066 N N . ASP C 1 65 ? -28.153 -1.027 50.389 1.00 20.35 390 ASP C N 1
ATOM 3067 C CA . ASP C 1 65 ? -28.118 -0.708 51.824 1.00 21.63 390 ASP C CA 1
ATOM 3068 C C . ASP C 1 65 ? -29.581 -0.558 52.255 1.00 21.17 390 ASP C C 1
ATOM 3069 O O . ASP C 1 65 ? -30.192 0.476 52.007 1.00 21.12 390 ASP C O 1
ATOM 3074 N N . GLY C 1 66 ? -30.140 -1.606 52.845 1.00 21.06 391 GLY C N 1
ATOM 3075 C CA . GLY C 1 66 ? -31.558 -1.609 53.184 1.00 21.59 391 GLY C CA 1
ATOM 3076 C C . GLY C 1 66 ? -32.357 -1.513 51.901 1.00 21.95 391 GLY C C 1
ATOM 3077 O O . GLY C 1 66 ? -32.170 -2.320 50.984 1.00 21.69 391 GLY C O 1
ATOM 3078 N N . ASN C 1 67 ? -33.242 -0.524 51.828 1.00 21.30 392 ASN C N 1
ATOM 3079 C CA . ASN C 1 67 ? -34.052 -0.309 50.621 1.00 21.55 392 ASN C CA 1
ATOM 3080 C C . ASN C 1 67 ? -33.404 0.601 49.571 1.00 21.47 392 ASN C C 1
ATOM 3081 O O . ASN C 1 67 ? -34.030 0.897 48.540 1.00 22.11 392 ASN C O 1
ATOM 3086 N N . ARG C 1 68 ? -32.176 1.050 49.844 1.00 21.61 393 ARG C N 1
ATOM 3087 C CA . ARG C 1 68 ? -31.448 1.894 48.879 1.00 22.21 393 ARG C CA 1
ATOM 3088 C C . ARG C 1 68 ? -30.534 1.022 48.012 1.00 20.54 393 ARG C C 1
ATOM 3089 O O . ARG C 1 68 ? -29.467 0.573 48.440 1.00 19.99 393 ARG C O 1
ATOM 3097 N N . ASN C 1 69 ? -31.024 0.746 46.812 1.00 18.74 394 ASN C N 1
ATOM 3098 C CA . ASN C 1 69 ? -30.261 0.027 45.803 1.00 18.06 394 ASN C CA 1
ATOM 3099 C C . ASN C 1 69 ? -29.143 0.931 45.284 1.00 17.53 394 ASN C C 1
ATOM 3100 O O . ASN C 1 69 ? -29.359 2.123 45.017 1.00 16.67 394 ASN C O 1
ATOM 3105 N N . ASN C 1 70 ? -27.952 0.370 45.134 1.00 16.26 395 ASN C N 1
ATOM 3106 C CA . ASN C 1 70 ? -26.877 1.188 44.672 1.00 16.18 395 ASN C CA 1
ATOM 3107 C C . ASN C 1 70 ? -26.458 0.872 43.220 1.00 15.95 395 ASN C C 1
ATOM 3108 O O . ASN C 1 70 ? -26.425 1.767 42.352 1.00 15.67 395 ASN C O 1
ATOM 3113 N N . TRP C 1 71 ? -26.157 -0.394 42.951 1.00 15.10 396 TRP C N 1
ATOM 3114 C CA . TRP C 1 71 ? -25.824 -0.791 41.569 1.00 14.69 396 TRP C CA 1
ATOM 3115 C C . TRP C 1 71 ? -26.153 -2.258 41.358 1.00 14.66 396 TRP C C 1
ATOM 3116 O O . TRP C 1 71 ? -26.319 -3.020 42.324 1.00 15.23 396 TRP C O 1
ATOM 3127 N N . TYR C 1 72 ? -26.277 -2.652 40.096 1.00 13.89 397 TYR C N 1
ATOM 3128 C CA . TYR C 1 72 ? -26.368 -4.055 39.779 1.00 13.51 397 TYR C CA 1
ATOM 3129 C C . TYR C 1 72 ? -25.615 -4.391 38.500 1.00 13.31 397 TYR C C 1
ATOM 3130 O O . TYR C 1 72 ? -25.362 -3.504 37.649 1.00 12.67 397 TYR C O 1
ATOM 3139 N N . ILE C 1 73 ? -25.232 -5.660 38.411 1.00 12.68 398 ILE C N 1
ATOM 3140 C CA . ILE C 1 73 ? -24.683 -6.219 37.185 1.00 13.80 398 ILE C CA 1
ATOM 3141 C C . ILE C 1 73 ? -25.392 -7.526 36.845 1.00 12.98 398 ILE C C 1
ATOM 3142 O O . ILE C 1 73 ? -25.557 -8.399 37.710 1.00 13.12 398 ILE C O 1
ATOM 3147 N N . GLY C 1 74 ? -25.821 -7.634 35.590 1.00 12.52 399 GLY C N 1
ATOM 3148 C CA . GLY C 1 74 ? -26.238 -8.911 35.023 1.00 12.49 399 GLY C CA 1
ATOM 3149 C C . GLY C 1 74 ? -27.539 -8.831 34.246 1.00 12.77 399 GLY C C 1
ATOM 3150 O O . GLY C 1 74 ? -27.848 -7.804 33.617 1.00 13.35 399 GLY C O 1
ATOM 3151 N N . ARG C 1 75 ? -28.318 -9.910 34.312 1.00 12.51 400 ARG C N 1
ATOM 3152 C CA . ARG C 1 75 ? -29.537 -10.013 33.523 1.00 11.74 400 ARG C CA 1
ATOM 3153 C C . ARG C 1 75 ? -30.706 -9.555 34.409 1.00 12.17 400 ARG C C 1
ATOM 3154 O O . ARG C 1 75 ? -31.261 -10.327 35.214 1.00 11.80 400 ARG C O 1
ATOM 3162 N N . GLY C 1 76 ? -31.050 -8.280 34.285 1.00 12.96 401 GLY C N 1
ATOM 3163 C CA . GLY C 1 76 ? -31.978 -7.671 35.239 1.00 14.06 401 GLY C CA 1
ATOM 3164 C C . GLY C 1 76 ? -33.440 -8.050 35.050 1.00 14.82 401 GLY C C 1
ATOM 3165 O O . GLY C 1 76 ? -34.219 -7.896 35.978 1.00 15.08 401 GLY C O 1
ATOM 3166 N N . SER C 1 77 ? -33.818 -8.577 33.874 1.00 14.51 402 SER C N 1
ATOM 3167 C CA . SER C 1 77 ? -35.242 -8.820 33.572 1.00 14.94 402 SER C CA 1
ATOM 3168 C C . SER C 1 77 ? -35.495 -10.282 33.180 1.00 15.20 402 SER C C 1
ATOM 3169 O O . SER C 1 77 ? -34.621 -10.896 32.566 1.00 15.88 402 SER C O 1
ATOM 3172 N N . ASP C 1 78 ? -36.673 -10.836 33.514 1.00 15.19 403 ASP C N 1
ATOM 3173 C CA . ASP C 1 78 ? -37.119 -12.156 32.980 1.00 15.97 403 ASP C CA 1
ATOM 3174 C C . ASP C 1 78 ? -37.375 -12.033 31.468 1.00 16.20 403 ASP C C 1
ATOM 3175 O O . ASP C 1 78 ? -37.713 -10.962 30.997 1.00 15.49 403 ASP C O 1
ATOM 3180 N N . ASN C 1 79 ? -37.260 -13.132 30.724 1.00 17.72 404 ASN C N 1
ATOM 3181 C CA . ASN C 1 79 ? -37.634 -13.154 29.294 1.00 19.17 404 ASN C CA 1
ATOM 3182 C C . ASN C 1 79 ? -37.008 -12.015 28.517 1.00 18.62 404 ASN C C 1
ATOM 3183 O O . ASN C 1 79 ? -37.652 -11.356 27.702 1.00 18.72 404 ASN C O 1
ATOM 3188 N N . ASN C 1 80 ? -35.739 -11.776 28.799 1.00 17.72 405 ASN C N 1
ATOM 3189 C CA . ASN C 1 80 ? -35.040 -10.636 28.256 1.00 16.01 405 ASN C CA 1
ATOM 3190 C C . ASN C 1 80 ? -33.581 -10.936 28.516 1.00 14.99 405 ASN C C 1
ATOM 3191 O O . ASN C 1 80 ? -33.189 -11.094 29.659 1.00 13.86 405 ASN C O 1
ATOM 3196 N N . ASN C 1 81 ? -32.802 -11.055 27.448 1.00 14.58 406 ASN C N 1
ATOM 3197 C CA . ASN C 1 81 ? -31.382 -11.402 27.565 1.00 14.58 406 ASN C CA 1
ATOM 3198 C C . ASN C 1 81 ? -30.414 -10.227 27.604 1.00 13.79 406 ASN C C 1
ATOM 3199 O O . ASN C 1 81 ? -29.211 -10.427 27.616 1.00 13.92 406 ASN C O 1
ATOM 3204 N N . ASP C 1 82 ? -30.948 -9.014 27.629 1.00 14.06 407 ASP C N 1
ATOM 3205 C CA . ASP C 1 82 ? -30.121 -7.822 27.826 1.00 14.24 407 ASP C CA 1
ATOM 3206 C C . ASP C 1 82 ? -29.348 -7.913 29.158 1.00 14.80 407 ASP C C 1
ATOM 3207 O O . ASP C 1 82 ? -29.920 -8.280 30.211 1.00 13.10 407 ASP C O 1
ATOM 3212 N N . CYS C 1 83 ? -28.052 -7.571 29.099 1.00 14.61 408 CYS C N 1
ATOM 3213 C CA . CYS C 1 83 ? -27.184 -7.589 30.270 1.00 15.35 408 CYS C CA 1
ATOM 3214 C C . CYS C 1 83 ? -26.771 -6.171 30.556 1.00 14.44 408 CYS C C 1
ATOM 3215 O O . CYS C 1 83 ? -26.433 -5.406 29.630 1.00 13.91 408 CYS C O 1
ATOM 3218 N N . THR C 1 84 ? -26.777 -5.825 31.842 1.00 13.10 409 THR C N 1
ATOM 3219 C CA . THR C 1 84 ? -26.682 -4.421 32.269 1.00 12.27 409 THR C CA 1
ATOM 3220 C C . THR C 1 84 ? -25.666 -4.247 33.367 1.00 11.92 409 THR C C 1
ATOM 3221 O O . THR C 1 84 ? -25.539 -5.104 34.258 1.00 11.51 409 THR C O 1
ATOM 3225 N N . PHE C 1 85 ? -24.959 -3.126 33.306 1.00 12.35 410 PHE C N 1
ATOM 3226 C CA . PHE C 1 85 ? -24.219 -2.592 34.439 1.00 12.59 410 PHE C CA 1
ATOM 3227 C C . PHE C 1 85 ? -24.864 -1.229 34.701 1.00 13.17 410 PHE C C 1
ATOM 3228 O O . PHE C 1 85 ? -24.876 -0.354 33.822 1.00 12.94 410 PHE C O 1
ATOM 3236 N N . HIS C 1 86 ? -25.425 -1.054 35.893 1.00 12.66 411 HIS C N 1
ATOM 3237 C CA . HIS C 1 86 ? -26.294 0.078 36.182 1.00 12.29 411 HIS C CA 1
ATOM 3238 C C . HIS C 1 86 ? -26.000 0.639 37.575 1.00 12.98 411 HIS C C 1
ATOM 3239 O O . HIS C 1 86 ? -25.923 -0.115 38.552 1.00 12.03 411 HIS C O 1
ATOM 3246 N N . SER C 1 87 ? -25.902 1.966 37.665 1.00 13.23 412 SER C N 1
ATOM 3247 C CA . SER C 1 87 ? -25.923 2.656 38.942 1.00 13.66 412 SER C CA 1
ATOM 3248 C C . SER C 1 87 ? -27.339 3.185 39.160 1.00 14.63 412 SER C C 1
ATOM 3249 O O . SER C 1 87 ? -27.822 4.043 38.384 1.00 14.52 412 SER C O 1
ATOM 3252 N N . TYR C 1 88 ? -28.007 2.682 40.203 1.00 14.56 413 TYR C N 1
ATOM 3253 C CA . TYR C 1 88 ? -29.304 3.241 40.614 1.00 15.55 413 TYR C CA 1
ATOM 3254 C C . TYR C 1 88 ? -29.188 4.666 41.129 1.00 15.90 413 TYR C C 1
ATOM 3255 O O . TYR C 1 88 ? -30.096 5.484 40.930 1.00 16.81 413 TYR C O 1
ATOM 3264 N N . VAL C 1 89 ? -28.088 4.960 41.806 1.00 16.10 414 VAL C N 1
ATOM 3265 C CA . VAL C 1 89 ? -27.903 6.297 42.381 1.00 16.52 414 VAL C CA 1
ATOM 3266 C C . VAL C 1 89 ? -27.734 7.330 41.264 1.00 17.22 414 VAL C C 1
ATOM 3267 O O . VAL C 1 89 ? -28.523 8.286 41.176 1.00 16.54 414 VAL C O 1
ATOM 3271 N N . HIS C 1 90 ? -26.776 7.082 40.369 1.00 16.40 415 HIS C N 1
ATOM 3272 C CA . HIS C 1 90 ? -26.548 7.982 39.236 1.00 16.73 415 HIS C CA 1
ATOM 3273 C C . HIS C 1 90 ? -27.618 7.887 38.159 1.00 16.54 415 HIS C C 1
ATOM 3274 O O . HIS C 1 90 ? -27.818 8.842 37.418 1.00 18.01 415 HIS C O 1
ATOM 3281 N N . GLY C 1 91 ? -28.305 6.752 38.064 1.00 16.43 416 GLY C N 1
ATOM 3282 C CA . GLY C 1 91 ? -29.211 6.488 36.947 1.00 16.19 416 GLY C CA 1
ATOM 3283 C C . GLY C 1 91 ? -28.433 6.402 35.635 1.00 16.06 416 GLY C C 1
ATOM 3284 O O . GLY C 1 91 ? -28.924 6.794 34.584 1.00 16.47 416 GLY C O 1
ATOM 3285 N N . THR C 1 92 ? -27.214 5.883 35.704 1.00 15.86 417 THR C N 1
ATOM 3286 C CA . THR C 1 92 ? -26.299 5.832 34.555 1.00 15.35 417 THR C CA 1
ATOM 3287 C C . THR C 1 92 ? -26.034 4.346 34.290 1.00 14.69 417 THR C C 1
ATOM 3288 O O . THR C 1 92 ? -25.815 3.573 35.228 1.00 13.06 417 THR C O 1
ATOM 3292 N N . THR C 1 93 ? -26.062 3.969 33.015 1.00 13.76 418 THR C N 1
ATOM 3293 C CA . THR C 1 93 ? -26.242 2.562 32.641 1.00 13.95 418 THR C CA 1
ATOM 3294 C C . THR C 1 93 ? -25.461 2.191 31.378 1.00 13.22 418 THR C C 1
ATOM 3295 O O . THR C 1 93 ? -25.437 2.958 30.409 1.00 13.58 418 THR C O 1
ATOM 3299 N N . LEU C 1 94 ? -24.858 1.000 31.393 1.00 13.33 419 LEU C N 1
ATOM 3300 C CA . LEU C 1 94 ? -24.398 0.335 30.161 1.00 12.90 419 LEU C CA 1
ATOM 3301 C C . LEU C 1 94 ? -25.249 -0.918 29.935 1.00 13.36 419 LEU C C 1
ATOM 3302 O O . LEU C 1 94 ? -25.399 -1.710 30.864 1.00 13.32 419 LEU C O 1
ATOM 3307 N N . THR C 1 95 ? -25.753 -1.120 28.716 1.00 12.73 420 THR C N 1
ATOM 3308 C CA . THR C 1 95 ? -26.519 -2.327 28.405 1.00 12.60 420 THR C CA 1
ATOM 3309 C C . THR C 1 95 ? -25.985 -2.996 27.159 1.00 13.13 420 THR C C 1
ATOM 3310 O O . THR C 1 95 ? -25.644 -2.319 26.164 1.00 12.80 420 THR C O 1
ATOM 3314 N N . LEU C 1 96 ? -25.885 -4.325 27.231 1.00 12.59 421 LEU C N 1
ATOM 3315 C CA . LEU C 1 96 ? -25.518 -5.147 26.091 1.00 12.91 421 LEU C CA 1
ATOM 3316 C C . LEU C 1 96 ? -26.834 -5.677 25.536 1.00 14.24 421 LEU C C 1
ATOM 3317 O O . LEU C 1 96 ? -27.543 -6.428 26.225 1.00 13.18 421 LEU C O 1
ATOM 3322 N N . LYS C 1 97 ? -27.197 -5.222 24.331 1.00 13.47 422 LYS C N 1
ATOM 3323 C CA . LYS C 1 97 ? -28.435 -5.632 23.710 1.00 14.47 422 LYS C CA 1
ATOM 3324 C C . LYS C 1 97 ? -28.157 -6.523 22.505 1.00 14.73 422 LYS C C 1
ATOM 3325 O O . LYS C 1 97 ? -26.994 -6.864 22.221 1.00 14.99 422 LYS C O 1
ATOM 3331 N N . GLN C 1 98 ? -29.203 -6.940 21.811 1.00 14.85 423 GLN C N 1
ATOM 3332 C CA . GLN C 1 98 ? -29.003 -7.926 20.750 1.00 16.58 423 GLN C CA 1
ATOM 3333 C C . GLN C 1 98 ? -28.088 -7.420 19.614 1.00 16.69 423 GLN C C 1
ATOM 3334 O O . GLN C 1 98 ? -27.181 -8.145 19.171 1.00 16.25 423 GLN C O 1
ATOM 3340 N N . ASP C 1 99 ? -28.294 -6.177 19.179 1.00 16.43 424 ASP C N 1
ATOM 3341 C CA . ASP C 1 99 ? -27.597 -5.678 17.964 1.00 17.22 424 ASP C CA 1
ATOM 3342 C C . ASP C 1 99 ? -26.667 -4.525 18.214 1.00 16.52 424 ASP C C 1
ATOM 3343 O O . ASP C 1 99 ? -26.014 -4.033 17.262 1.00 17.21 424 ASP C O 1
ATOM 3348 N N . TYR C 1 100 ? -26.597 -4.094 19.477 1.00 14.99 425 TYR C N 1
ATOM 3349 C CA . TYR C 1 100 ? -25.701 -3.009 19.849 1.00 14.27 425 TYR C CA 1
ATOM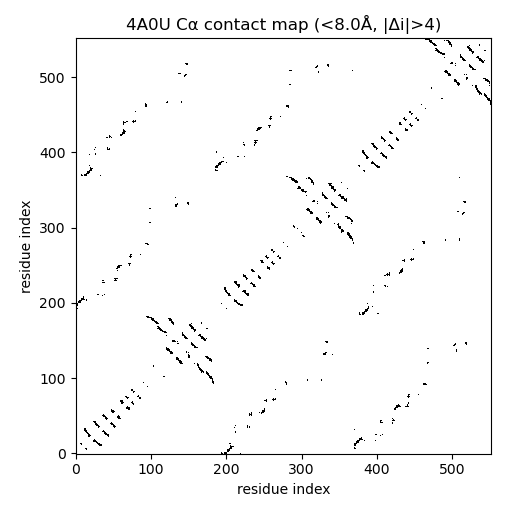 3350 C C . TYR C 1 100 ? -25.474 -2.974 21.366 1.00 14.17 425 TYR C C 1
ATOM 3351 O O . TYR C 1 100 ? -26.184 -3.639 22.116 1.00 14.78 425 TYR C O 1
ATOM 3360 N N . ALA C 1 101 ? -24.475 -2.207 21.797 1.00 13.03 426 ALA C N 1
ATOM 3361 C CA . ALA C 1 101 ? -24.304 -1.844 23.192 1.00 12.92 426 ALA C CA 1
ATOM 3362 C C . ALA C 1 101 ? -24.711 -0.376 23.331 1.00 13.65 426 ALA C C 1
ATOM 3363 O O . ALA C 1 101 ? -24.654 0.395 22.351 1.00 13.73 426 ALA C O 1
ATOM 3365 N N . VAL C 1 102 ? -25.141 0.036 24.528 1.00 13.58 427 VAL C N 1
ATOM 3366 C CA . VAL C 1 102 ? -25.663 1.400 24.694 1.00 13.14 427 VAL C CA 1
ATOM 3367 C C . VAL C 1 102 ? -25.357 1.906 26.091 1.00 13.83 427 VAL C C 1
ATOM 3368 O O . VAL C 1 102 ? -25.453 1.139 27.061 1.00 13.49 427 VAL C O 1
ATOM 3372 N N . VAL C 1 103 ? -24.930 3.162 26.175 1.00 13.14 428 VAL C N 1
ATOM 3373 C CA . VAL C 1 103 ? -24.939 3.867 27.437 1.00 14.21 428 VAL C CA 1
ATOM 3374 C C . VAL C 1 103 ? -26.057 4.898 27.339 1.00 14.93 428 VAL C C 1
ATOM 3375 O O . VAL C 1 103 ? -26.373 5.386 26.232 1.00 16.24 428 VAL C O 1
ATOM 3379 N N . 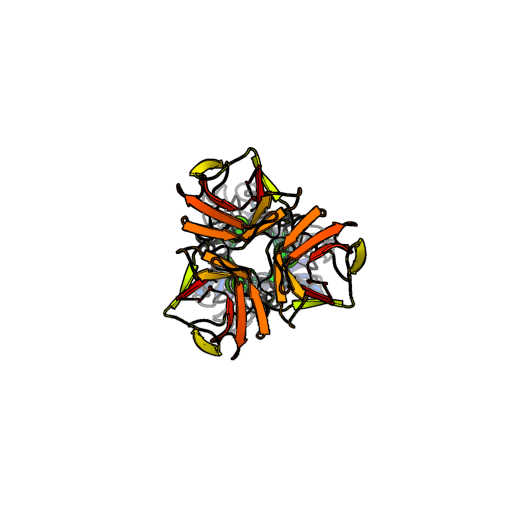ASN C 1 104 ? -26.688 5.199 28.468 1.00 15.09 429 ASN C N 1
ATOM 3380 C CA . ASN C 1 104 ? -27.891 6.047 28.450 1.00 16.08 429 ASN C CA 1
ATOM 3381 C C . ASN C 1 104 ? -27.586 7.525 28.676 1.00 16.53 429 ASN C C 1
ATOM 3382 O O . ASN C 1 104 ? -28.500 8.333 28.783 1.00 17.11 429 ASN C O 1
ATOM 3387 N N . LYS C 1 105 ? -26.302 7.873 28.743 1.00 15.54 430 LYS C N 1
ATOM 3388 C CA . LYS C 1 105 ? -25.878 9.257 28.922 1.00 15.81 430 LYS C CA 1
ATOM 3389 C C . LYS C 1 105 ? -24.689 9.547 27.991 1.00 15.44 430 LYS C C 1
ATOM 3390 O O . LYS C 1 105 ? -24.184 8.628 27.331 1.00 14.50 430 LYS C O 1
ATOM 3396 N N . HIS C 1 106 ? -24.243 10.795 27.955 1.00 14.71 431 HIS C N 1
ATOM 3397 C CA . HIS C 1 106 ? -23.031 11.142 27.193 1.00 14.86 431 HIS C CA 1
ATOM 3398 C C . HIS C 1 106 ? -21.884 10.208 27.568 1.00 15.25 431 HIS C C 1
ATOM 3399 O O . HIS C 1 106 ? -21.777 9.749 28.720 1.00 16.15 431 HIS C O 1
ATOM 3406 N N . PHE C 1 107 ? -21.024 9.932 26.591 1.00 15.04 432 PHE C N 1
ATOM 3407 C CA . PHE C 1 107 ? -19.971 8.931 26.752 1.00 14.38 432 PHE C CA 1
ATOM 3408 C C . PHE C 1 107 ? -18.601 9.580 26.558 1.00 14.07 432 PHE C C 1
ATOM 3409 O O . PHE C 1 107 ? -18.318 10.136 25.478 1.00 14.69 432 PHE C O 1
ATOM 3417 N N . HIS C 1 108 ? -17.736 9.482 27.565 1.00 13.60 433 HIS C N 1
ATOM 3418 C CA . HIS C 1 108 ? -16.416 10.123 27.465 1.00 13.82 433 HIS C CA 1
ATOM 3419 C C . HIS C 1 108 ? -15.363 9.096 27.098 1.00 14.09 433 HIS C C 1
ATOM 3420 O O . HIS C 1 108 ? -15.385 7.953 27.578 1.00 13.91 433 HIS C O 1
ATOM 3427 N N . VAL C 1 109 ? -14.442 9.519 26.244 1.00 14.53 434 VAL C N 1
ATOM 3428 C CA . VAL C 1 109 ? -13.290 8.698 25.841 1.00 14.62 434 VAL C CA 1
ATOM 3429 C C . VAL C 1 109 ? -12.058 9.500 26.242 1.00 15.16 434 VAL C C 1
ATOM 3430 O O . VAL C 1 109 ? -11.682 10.448 25.552 1.00 15.19 434 VAL C O 1
ATOM 3434 N N . GLY C 1 110 ? -11.449 9.139 27.375 1.00 16.01 435 GLY C N 1
ATOM 3435 C CA . GLY C 1 110 ? -10.462 10.016 28.014 1.00 16.43 435 GLY C CA 1
ATOM 3436 C C . GLY C 1 110 ? -11.228 11.274 28.403 1.00 17.82 435 GLY C C 1
ATOM 3437 O O . GLY C 1 110 ? -12.231 11.182 29.160 1.00 18.66 435 GLY C O 1
ATOM 3438 N N . GLN C 1 111 ? -10.802 12.432 27.870 1.00 17.26 436 GLN C N 1
ATOM 3439 C CA . GLN C 1 111 ? -11.549 13.711 28.048 1.00 17.50 436 GLN C CA 1
ATOM 3440 C C . GLN C 1 111 ? -12.506 14.033 26.900 1.00 16.44 436 GLN C C 1
ATOM 3441 O O . GLN C 1 111 ? -13.306 14.994 26.988 1.00 16.06 436 GLN C O 1
ATOM 3447 N N . ALA C 1 112 ? -12.432 13.246 25.824 1.00 15.42 437 ALA C N 1
ATOM 3448 C CA . ALA C 1 112 ? -13.292 13.509 24.654 1.00 15.55 437 ALA C CA 1
ATOM 3449 C C . ALA C 1 112 ? -14.684 13.087 25.021 1.00 15.55 437 ALA C C 1
ATOM 3450 O O . ALA C 1 112 ? -14.844 12.234 25.892 1.00 15.09 437 ALA C O 1
ATOM 3452 N N . VAL C 1 113 ? -15.680 13.709 24.396 1.00 15.51 438 VAL C N 1
ATOM 3453 C CA . VAL C 1 113 ? -17.074 13.416 24.704 1.00 16.04 438 VAL C CA 1
ATOM 3454 C C . VAL C 1 113 ? -17.829 13.068 23.428 1.00 16.28 438 VAL C C 1
ATOM 3455 O O . VAL C 1 113 ? -17.739 13.791 22.435 1.00 15.89 438 VAL C O 1
ATOM 3459 N N . VAL C 1 114 ? -18.536 11.935 23.432 1.00 15.78 439 VAL C N 1
ATOM 3460 C CA . VAL C 1 114 ? -19.577 11.703 22.426 1.00 15.16 439 VAL C CA 1
ATOM 3461 C C . VAL C 1 114 ? -20.904 12.030 23.125 1.00 15.73 439 VAL C C 1
ATOM 3462 O O . VAL C 1 114 ? -21.277 11.361 24.105 1.00 16.13 439 VAL C O 1
ATOM 3466 N N . ALA C 1 115 ? -21.603 13.068 22.668 1.00 15.65 440 ALA C N 1
ATOM 3467 C CA . ALA C 1 115 ? -22.853 13.440 23.337 1.00 15.71 440 ALA C CA 1
ATOM 3468 C C . ALA C 1 115 ? -24.036 12.648 22.774 1.00 15.99 440 ALA C C 1
ATOM 3469 O O . ALA C 1 115 ? -23.955 12.064 21.663 1.00 14.52 440 ALA C O 1
ATOM 3471 N N . THR C 1 116 ? -25.131 12.625 23.547 1.00 15.26 441 THR C N 1
ATOM 3472 C CA . THR C 1 116 ? -26.314 11.854 23.174 1.00 15.33 441 THR C CA 1
ATOM 3473 C C . THR C 1 116 ? -26.997 12.444 21.910 1.00 15.93 441 THR C C 1
ATOM 3474 O O . THR C 1 116 ? -27.887 11.807 21.315 1.00 15.68 441 THR C O 1
ATOM 3478 N N . ASP C 1 117 ? -26.593 13.651 21.508 1.00 15.31 442 ASP C N 1
ATOM 3479 C CA . ASP C 1 117 ? -27.086 14.186 20.240 1.00 16.12 442 ASP C CA 1
ATOM 3480 C C . ASP C 1 117 ? -26.213 13.818 19.026 1.00 15.74 442 ASP C C 1
ATOM 3481 O O . ASP C 1 117 ? -26.485 14.280 17.914 1.00 16.43 442 ASP C O 1
ATOM 3486 N N . GLY C 1 118 ? -25.162 13.011 19.243 1.00 15.89 443 GLY C N 1
ATOM 3487 C CA . GLY C 1 118 ? -24.226 12.616 18.176 1.00 15.24 443 GLY C CA 1
ATOM 3488 C C . GLY C 1 118 ? -23.055 13.583 17.970 1.00 15.55 443 GLY C C 1
ATOM 3489 O O . GLY C 1 118 ? -22.178 13.334 17.123 1.00 15.08 443 GLY C O 1
ATOM 3490 N N . ASN C 1 119 ? -23.033 14.672 18.738 1.00 15.13 444 ASN C N 1
ATOM 3491 C CA . ASN C 1 119 ? -21.924 15.637 18.666 1.00 15.76 444 ASN C CA 1
ATOM 3492 C C . ASN C 1 119 ? -20.692 15.069 19.374 1.00 16.45 444 ASN C C 1
ATOM 3493 O O . ASN C 1 119 ? -20.789 14.155 20.211 1.00 15.60 444 ASN C O 1
ATOM 3498 N N . ILE C 1 120 ? -19.531 15.629 19.054 1.00 16.94 445 ILE C N 1
ATOM 3499 C CA . ILE C 1 120 ? -18.274 15.122 19.598 1.00 17.83 445 ILE C CA 1
ATOM 3500 C C . ILE C 1 120 ? -17.374 16.268 20.005 1.00 17.00 445 ILE C C 1
ATOM 3501 O O . ILE C 1 120 ? -17.192 17.201 19.247 1.00 17.06 445 ILE C O 1
ATOM 3506 N N . GLN C 1 121 ? -16.807 16.204 21.203 1.00 16.68 446 GLN C N 1
ATOM 3507 C CA . GLN C 1 121 ? -15.862 17.242 21.623 1.00 16.98 446 GLN C CA 1
ATOM 3508 C C . GLN C 1 121 ? -14.490 16.622 21.858 1.00 17.05 446 GLN C C 1
ATOM 3509 O O . GLN C 1 121 ? -14.385 15.512 22.412 1.00 17.62 446 GLN C O 1
ATOM 3515 N N . GLY C 1 122 ? -13.431 17.312 21.438 1.00 16.21 447 GLY C N 1
ATOM 3516 C CA . GLY C 1 122 ? -12.110 16.805 21.710 1.00 15.94 447 GLY C CA 1
ATOM 3517 C C . GLY C 1 122 ? -11.042 17.790 21.319 1.00 16.62 447 GLY C C 1
ATOM 3518 O O . GLY C 1 122 ? -11.294 18.732 20.557 1.00 17.07 447 GLY C O 1
ATOM 3519 N N . THR C 1 123 ? -9.838 17.541 21.816 1.00 16.21 448 THR C N 1
ATOM 3520 C CA . THR C 1 123 ? -8.686 18.376 21.497 1.00 16.59 448 THR C CA 1
ATOM 3521 C C . THR C 1 123 ? -8.396 18.361 19.987 1.00 17.07 448 THR C C 1
ATOM 3522 O O . THR C 1 123 ? -7.965 19.368 19.447 1.00 17.29 448 THR C O 1
ATOM 3526 N N . LYS C 1 124 ? -8.639 17.232 19.300 1.00 16.85 449 LYS C N 1
ATOM 3527 C CA . LYS C 1 124 ? -8.452 17.218 17.837 1.00 17.54 449 LYS C CA 1
ATOM 3528 C C . LYS C 1 124 ? -9.312 18.299 17.106 1.00 17.77 449 LYS C C 1
ATOM 3529 O O . LYS C 1 124 ? -8.906 18.841 16.063 1.00 18.95 449 LYS C O 1
ATOM 3535 N N . TRP C 1 125 ? -10.471 18.629 17.669 1.00 17.22 450 TRP C N 1
ATOM 3536 C CA . TRP C 1 125 ? -11.339 19.665 17.102 1.00 16.94 450 TRP C CA 1
ATOM 3537 C C . TRP C 1 125 ? -11.055 21.022 17.755 1.00 17.14 450 TRP C C 1
ATOM 3538 O O . TRP C 1 125 ? -11.922 21.874 17.805 1.00 16.26 450 TRP C O 1
ATOM 3549 N N . GLY C 1 126 ? -9.816 21.197 18.236 1.00 17.97 451 GLY C N 1
ATOM 3550 C CA . GLY C 1 126 ? -9.382 22.398 18.945 1.00 18.13 451 GLY C CA 1
ATOM 3551 C C . GLY C 1 126 ? -10.126 22.648 20.241 1.00 18.10 451 GLY C C 1
ATOM 3552 O O . GLY C 1 126 ? -10.267 23.777 20.666 1.00 18.07 451 GLY C O 1
ATOM 3553 N N . GLY C 1 127 ? -10.630 21.598 20.875 1.00 19.16 452 GLY C N 1
ATOM 3554 C CA . GLY C 1 127 ? -11.440 21.760 22.091 1.00 18.70 452 GLY C CA 1
ATOM 3555 C C . GLY C 1 127 ? -12.884 22.135 21.793 1.00 19.29 452 GLY C C 1
ATOM 3556 O O . GLY C 1 127 ? -13.711 22.289 22.716 1.00 18.61 452 GLY C O 1
ATOM 3557 N N . LYS C 1 128 ? -13.212 22.281 20.506 1.00 18.15 453 LYS C N 1
ATOM 3558 C CA . LYS C 1 128 ? -14.593 22.632 20.130 1.00 18.10 453 LYS C CA 1
ATOM 3559 C C . LYS C 1 128 ? -15.438 21.379 20.049 1.00 17.47 453 LYS C C 1
ATOM 3560 O O . LYS C 1 128 ? -14.897 20.260 19.990 1.00 17.75 453 LYS C O 1
ATOM 3566 N N . TRP C 1 129 ? -16.753 21.568 20.022 1.00 16.18 454 TRP C N 1
ATOM 3567 C CA . TRP C 1 129 ? -17.655 20.535 19.533 1.00 15.71 454 TRP C CA 1
ATOM 3568 C C . TRP C 1 129 ? -17.488 20.469 18.028 1.00 15.66 454 TRP C C 1
ATOM 3569 O O . TRP C 1 129 ? -17.285 21.505 17.366 1.00 15.52 454 TRP C O 1
ATOM 3580 N N . LEU C 1 130 ? -17.615 19.255 17.497 1.00 15.25 455 LEU C N 1
ATOM 3581 C CA . LEU C 1 130 ? -17.426 19.005 16.097 1.00 14.86 455 LEU C CA 1
ATOM 3582 C C . LEU C 1 130 ? -18.323 19.894 15.223 1.00 15.00 455 LEU C C 1
ATOM 3583 O O . LEU C 1 130 ? -17.903 20.401 14.200 1.00 14.99 455 LEU C O 1
ATOM 3588 N N . ASP C 1 131 ? -19.576 20.091 15.618 1.00 15.43 456 ASP C N 1
ATOM 3589 C CA . ASP C 1 131 ? -20.437 20.900 14.762 1.00 14.94 456 ASP C CA 1
ATOM 3590 C C . ASP C 1 131 ? -19.811 22.295 14.552 1.00 14.23 456 ASP C C 1
ATOM 3591 O O . ASP C 1 131 ? -19.848 22.820 13.455 1.00 14.69 456 ASP C O 1
ATOM 3596 N N . ALA C 1 132 ? -19.222 22.859 15.602 1.00 14.03 457 ALA C N 1
ATOM 3597 C CA . ALA C 1 132 ? -18.649 24.195 15.559 1.00 14.26 457 ALA C CA 1
ATOM 3598 C C . ALA C 1 132 ? -17.325 24.154 14.778 1.00 14.23 457 ALA C C 1
ATOM 3599 O O . ALA C 1 132 ? -17.066 25.000 13.925 1.00 13.66 457 ALA C O 1
ATOM 3601 N N . TYR C 1 133 ? -16.507 23.144 15.058 1.00 13.58 458 TYR C N 1
ATOM 3602 C CA . TYR C 1 133 ? -15.283 22.940 14.302 1.00 13.83 458 TYR C CA 1
ATOM 3603 C C . TYR C 1 133 ? -15.571 22.898 12.790 1.00 13.43 458 TYR C C 1
ATOM 3604 O O . TYR C 1 133 ? -14.864 23.530 11.998 1.00 12.60 458 TYR C O 1
ATOM 3613 N N . LEU C 1 134 ? -16.610 22.143 12.410 1.00 13.51 459 LEU C N 1
ATOM 3614 C CA . LEU C 1 134 ? -16.971 21.974 10.994 1.00 13.31 459 LEU C CA 1
ATOM 3615 C C . LEU C 1 134 ? -17.432 23.304 10.438 1.00 13.24 459 LEU C C 1
ATOM 3616 O O . LEU C 1 134 ? -16.959 23.734 9.391 1.00 12.50 459 LEU C O 1
ATOM 3621 N N . ARG C 1 135 ? -18.333 23.980 11.155 1.00 13.86 460 ARG C N 1
ATOM 3622 C CA . ARG C 1 135 ? -18.789 25.301 10.717 1.00 15.09 460 ARG C CA 1
ATOM 3623 C C . ARG C 1 135 ? -17.623 26.293 10.515 1.00 14.97 460 ARG C C 1
ATOM 3624 O O . ARG C 1 135 ? -17.605 27.091 9.561 1.00 14.26 460 ARG C O 1
ATOM 3632 N N . ASP C 1 136 ? -16.670 26.256 11.429 1.00 14.98 461 ASP C N 1
ATOM 3633 C CA . ASP C 1 136 ? -15.545 27.185 11.370 1.00 15.41 461 ASP C CA 1
ATOM 3634 C C . ASP C 1 136 ? -14.519 26.790 10.311 1.00 15.02 461 ASP C C 1
ATOM 3635 O O . ASP C 1 136 ? -13.763 27.634 9.852 1.00 15.23 461 ASP C O 1
ATOM 3640 N N . SER C 1 137 ? -14.468 25.508 9.942 1.00 14.50 462 SER C N 1
ATOM 3641 C CA . SER C 1 137 ? -13.335 25.003 9.163 1.00 14.37 462 SER C CA 1
ATOM 3642 C C . SER C 1 137 ? -13.593 24.855 7.673 1.00 14.42 462 SER C C 1
ATOM 3643 O O . SER C 1 137 ? -12.645 24.902 6.881 1.00 14.97 462 SER C O 1
ATOM 3646 N N . PHE C 1 138 ? -14.854 24.651 7.294 1.00 13.03 463 PHE C N 1
ATOM 3647 C CA . PHE C 1 138 ? -15.201 24.316 5.902 1.00 12.32 463 PHE C CA 1
ATOM 3648 C C . PHE C 1 138 ? -16.260 25.277 5.380 1.00 12.33 463 PHE C C 1
ATOM 3649 O O . PHE C 1 138 ? -17.086 25.813 6.157 1.00 11.96 463 PHE C O 1
ATOM 3657 N N . VAL C 1 139 ? -16.189 25.547 4.075 1.00 11.73 464 VAL C N 1
ATOM 3658 C CA . VAL C 1 139 ? -17.080 26.506 3.447 1.00 10.99 464 VAL C CA 1
ATOM 3659 C C . VAL C 1 139 ? -18.496 25.891 3.386 1.00 11.67 464 VAL C C 1
ATOM 3660 O O . VAL C 1 139 ? -18.656 24.744 2.963 1.00 11.13 464 VAL C O 1
ATOM 3664 N N . ALA C 1 140 ? -19.487 26.658 3.805 1.00 11.16 465 ALA C N 1
ATOM 3665 C CA . ALA C 1 140 ? -20.861 26.169 3.860 1.00 12.45 465 ALA C CA 1
ATOM 3666 C C . ALA C 1 140 ? -21.474 26.070 2.468 1.00 13.32 465 ALA C C 1
ATOM 3667 O O . ALA C 1 140 ? -21.360 27.007 1.646 1.00 12.63 465 ALA C O 1
ATOM 3669 N N . LYS C 1 141 ? -22.107 24.929 2.195 1.00 13.07 466 LYS C N 1
ATOM 3670 C CA . LYS C 1 141 ? -22.901 24.815 0.992 1.00 14.61 466 LYS C CA 1
ATOM 3671 C C . LYS C 1 141 ? -24.314 25.328 1.316 1.00 15.16 466 LYS C C 1
ATOM 3672 O O . LYS C 1 141 ? -25.259 24.549 1.439 1.00 15.56 466 LYS C O 1
ATOM 3678 N N . SER C 1 142 ? -24.427 26.640 1.501 1.00 15.51 467 SER C N 1
ATOM 3679 C CA . SER C 1 142 ? -25.695 27.294 1.898 1.00 15.51 467 SER C CA 1
ATOM 3680 C C . SER C 1 142 ? -26.645 27.515 0.727 1.00 15.41 467 SER C C 1
ATOM 3681 O O . SER C 1 142 ? -27.873 27.542 0.923 1.00 14.65 467 SER C O 1
ATOM 3684 N N . LYS C 1 143 ? -26.085 27.714 -0.479 1.00 14.43 468 LYS C N 1
ATOM 3685 C CA . LYS C 1 143 ? -26.858 28.139 -1.661 1.00 14.08 468 LYS C CA 1
ATOM 3686 C C . LYS C 1 143 ? -27.915 29.191 -1.383 1.00 14.74 468 LYS C C 1
ATOM 3687 O O . LYS C 1 143 ? -29.100 29.053 -1.773 1.00 14.64 468 LYS C O 1
ATOM 3693 N N . ALA C 1 144 ? -27.497 30.258 -0.729 1.00 13.85 469 ALA C N 1
ATOM 3694 C CA . ALA C 1 144 ? -28.426 31.337 -0.437 1.00 13.63 469 ALA C CA 1
ATOM 3695 C C . ALA C 1 144 ? -27.558 32.549 -0.258 1.00 13.42 469 ALA C C 1
ATOM 3696 O O . ALA C 1 144 ? -26.378 32.423 0.072 1.00 12.88 469 ALA C O 1
ATOM 3698 N N . TRP C 1 145 ? -28.122 33.724 -0.503 1.00 12.84 470 TRP C N 1
ATOM 3699 C CA . TRP C 1 145 ? -27.369 34.931 -0.289 1.00 13.01 470 TRP C CA 1
ATOM 3700 C C . TRP C 1 145 ? -28.164 35.971 0.577 1.00 14.02 470 TRP C C 1
ATOM 3701 O O . TRP C 1 145 ? -29.396 35.841 0.768 1.00 13.12 470 TRP C O 1
ATOM 3712 N N . THR C 1 146 ? -27.451 37.002 1.028 1.00 12.78 471 THR C N 1
ATOM 3713 C CA . THR C 1 146 ? -28.005 38.067 1.845 1.00 14.70 471 THR C CA 1
ATOM 3714 C C . THR C 1 146 ? -27.556 39.415 1.265 1.00 15.16 471 THR C C 1
ATOM 3715 O O . THR C 1 146 ? -26.415 39.573 0.784 1.00 15.39 471 THR C O 1
ATOM 3719 N N . GLN C 1 147 ? -28.459 40.383 1.293 1.00 15.30 472 GLN C N 1
ATOM 3720 C CA . GLN C 1 147 ? -28.091 41.734 0.924 1.00 15.97 472 GLN C CA 1
ATOM 3721 C C . GLN C 1 147 ? -27.356 42.408 2.076 1.00 16.15 472 GLN C C 1
ATOM 3722 O O . GLN C 1 147 ? -27.854 42.446 3.208 1.00 14.62 472 GLN C O 1
ATOM 3728 N N . VAL C 1 148 ? -26.166 42.933 1.792 1.00 17.07 473 VAL C N 1
ATOM 3729 C CA . VAL C 1 148 ? -25.386 43.573 2.863 1.00 18.13 473 VAL C CA 1
ATOM 3730 C C . VAL C 1 148 ? -25.376 45.084 2.758 1.00 18.35 473 VAL C C 1
ATOM 3731 O O . VAL C 1 148 ? -24.950 45.770 3.684 1.00 18.67 473 VAL C O 1
ATOM 3735 N N . TRP C 1 149 ? -25.809 45.589 1.613 1.00 18.29 474 TRP C N 1
ATOM 3736 C CA . TRP C 1 149 ? -25.844 47.014 1.361 1.00 18.73 474 TRP C CA 1
ATOM 3737 C C . TRP C 1 149 ? -26.618 47.310 0.091 1.00 18.69 474 TRP C C 1
ATOM 3738 O O . TRP C 1 149 ? -26.582 46.529 -0.878 1.00 18.73 474 TRP C O 1
ATOM 3749 N N . SER C 1 150 ? -27.305 48.447 0.086 1.00 18.56 475 SER C N 1
ATOM 3750 C CA . SER C 1 150 ? -27.818 49.019 -1.148 1.00 19.17 475 SER C CA 1
ATOM 3751 C C . SER C 1 150 ? -27.886 50.526 -1.013 1.00 18.67 475 SER C C 1
ATOM 3752 O O . SER C 1 150 ? -27.975 51.068 0.088 1.00 18.71 475 SER C O 1
ATOM 3755 N N . GLY C 1 151 ? -27.824 51.206 -2.137 1.00 18.95 476 GLY C N 1
ATOM 3756 C CA . GLY C 1 151 ? -27.653 52.655 -2.117 1.00 19.30 476 GLY C CA 1
ATOM 3757 C C . GLY C 1 151 ? -27.035 53.043 -3.434 1.00 19.17 476 GLY C C 1
ATOM 3758 O O . GLY C 1 151 ? -27.390 52.473 -4.470 1.00 17.92 476 GLY C O 1
ATOM 3759 N N . SER C 1 152 ? -26.119 54.016 -3.408 1.00 19.61 477 SER C N 1
ATOM 3760 C CA . SER C 1 152 ? -25.383 54.374 -4.605 1.00 21.21 477 SER C CA 1
ATOM 3761 C C . SER C 1 152 ? -24.013 54.848 -4.204 1.00 21.81 477 SER C C 1
ATOM 3762 O O . SER C 1 152 ? -23.898 55.779 -3.427 1.00 22.59 477 SER C O 1
ATOM 3765 N N . ALA C 1 153 ? -22.966 54.205 -4.706 1.00 22.09 478 ALA C N 1
ATOM 3766 C CA . ALA C 1 153 ? -21.620 54.574 -4.288 1.00 22.36 478 ALA C CA 1
ATOM 3767 C C . ALA C 1 153 ? -20.765 54.929 -5.506 1.00 22.74 478 ALA C C 1
ATOM 3768 O O . ALA C 1 153 ? -20.142 54.052 -6.139 1.00 22.53 478 ALA C O 1
ATOM 3770 N N . GLY C 1 154 ? -20.771 56.227 -5.840 1.00 22.34 479 GLY C N 1
ATOM 3771 C CA . GLY C 1 154 ? -20.026 56.748 -6.989 1.00 22.15 479 GLY C CA 1
ATOM 3772 C C . GLY C 1 154 ? -18.557 56.869 -6.652 1.00 22.25 479 GLY C C 1
ATOM 3773 O O . GLY C 1 154 ? -18.138 56.521 -5.543 1.00 21.78 479 GLY C O 1
ATOM 3774 N N . GLY C 1 155 ? -17.768 57.369 -7.593 1.00 22.27 480 GLY C N 1
ATOM 3775 C CA . GLY C 1 155 ? -16.309 57.401 -7.418 1.00 23.17 480 GLY C CA 1
ATOM 3776 C C . GLY C 1 155 ? -15.905 58.075 -6.117 1.00 23.88 480 GLY C C 1
ATOM 3777 O O . GLY C 1 155 ? -16.400 59.155 -5.792 1.00 24.65 480 GLY C O 1
ATOM 3778 N N . GLY C 1 156 ? -15.028 57.427 -5.359 1.00 23.85 481 GLY C N 1
ATOM 3779 C CA . GLY C 1 156 ? -14.545 57.954 -4.096 1.00 23.50 481 GLY C CA 1
ATOM 3780 C C . GLY C 1 156 ? -15.464 57.755 -2.908 1.00 23.93 481 GLY C C 1
ATOM 3781 O O . GLY C 1 156 ? -15.089 58.098 -1.776 1.00 25.04 481 GLY C O 1
ATOM 3782 N N . VAL C 1 157 ? -16.660 57.211 -3.124 1.00 22.95 482 VAL C N 1
ATOM 3783 C CA . VAL C 1 157 ? -17.618 57.041 -2.025 1.00 22.08 482 VAL C CA 1
ATOM 3784 C C . VAL C 1 157 ? -17.435 55.702 -1.306 1.00 22.12 482 VAL C C 1
ATOM 3785 O O . VAL C 1 157 ? -17.359 54.611 -1.932 1.00 21.91 482 VAL C O 1
ATOM 3789 N N . SER C 1 158 ? -17.388 55.784 0.017 1.00 21.02 483 SER C N 1
ATOM 3790 C CA . SER C 1 158 ? -17.268 54.615 0.853 1.00 21.34 483 SER C CA 1
ATOM 3791 C C . SER C 1 158 ? -18.558 54.418 1.654 1.00 21.48 483 SER C C 1
ATOM 3792 O O . SER C 1 158 ? -19.267 55.388 2.003 1.00 20.93 483 SER C O 1
ATOM 3795 N N . VAL C 1 159 ? -18.901 53.158 1.885 1.00 20.47 484 VAL C N 1
ATOM 3796 C CA . VAL C 1 159 ? -20.089 52.816 2.659 1.00 20.64 484 VAL C CA 1
ATOM 3797 C C . VAL C 1 159 ? -19.715 51.745 3.665 1.00 20.74 484 VAL C C 1
ATOM 3798 O O . VAL C 1 159 ? -18.719 51.034 3.512 1.00 20.86 484 VAL C O 1
ATOM 3802 N N . THR C 1 160 ? -20.526 51.662 4.703 1.00 21.83 485 THR C N 1
ATOM 3803 C CA . THR C 1 160 ? -20.434 50.641 5.704 1.00 22.56 485 THR C CA 1
ATOM 3804 C C . THR C 1 160 ? -21.363 49.497 5.312 1.00 23.25 485 THR C C 1
ATOM 3805 O O . THR C 1 160 ? -22.486 49.747 4.852 1.00 23.17 485 THR C O 1
ATOM 3809 N N . VAL C 1 161 ? -20.877 48.251 5.435 1.00 23.60 486 VAL C N 1
ATOM 3810 C CA . VAL C 1 161 ? -21.679 47.055 5.095 1.00 24.00 486 VAL C CA 1
ATOM 3811 C C . VAL C 1 161 ? -22.055 46.211 6.344 1.00 24.85 486 VAL C C 1
ATOM 3812 O O . VAL C 1 161 ? -21.400 46.346 7.393 1.00 25.02 486 VAL C O 1
ATOM 3816 N N . SER C 1 162 ? -23.075 45.336 6.213 1.00 24.87 487 SER C N 1
ATOM 3817 C CA . SER C 1 162 ? -23.636 44.598 7.383 1.00 25.66 487 SER C CA 1
ATOM 3818 C C . SER C 1 162 ? -22.777 43.409 7.903 1.00 25.32 487 SER C C 1
ATOM 3819 O O . SER C 1 162 ? -22.951 42.956 9.058 1.00 26.30 487 SER C O 1
ATOM 3822 N N . GLN C 1 163 ? -21.853 42.922 7.067 1.00 22.66 488 GLN C N 1
ATOM 3823 C CA . GLN C 1 163 ? -20.992 41.793 7.428 1.00 19.84 488 GLN C CA 1
ATOM 3824 C C . GLN C 1 163 ? -19.551 42.050 7.022 1.00 18.12 488 GLN C C 1
ATOM 3825 O O . GLN C 1 163 ? -19.293 42.868 6.150 1.00 17.23 488 GLN C O 1
ATOM 3831 N N . ASP C 1 164 ? -18.646 41.272 7.602 1.00 16.14 489 ASP C N 1
ATOM 3832 C CA . ASP C 1 164 ? -17.239 41.270 7.211 1.00 15.63 489 ASP C CA 1
ATOM 3833 C C . ASP C 1 164 ? -17.127 40.656 5.811 1.00 15.48 489 ASP C C 1
ATOM 3834 O O . ASP C 1 164 ? -17.315 39.443 5.638 1.00 14.30 489 ASP C O 1
ATOM 3839 N N . LEU C 1 165 ? -16.812 41.483 4.815 1.00 14.88 490 LEU C N 1
ATOM 3840 C CA . LEU C 1 165 ? -16.755 40.991 3.419 1.00 15.00 490 LEU C CA 1
ATOM 3841 C C . LEU C 1 165 ? -15.414 40.390 2.949 1.00 14.93 490 LEU C C 1
ATOM 3842 O O . LEU C 1 165 ? -15.241 40.144 1.742 1.00 14.20 490 LEU C O 1
ATOM 3847 N N . ARG C 1 166 ? -14.493 40.142 3.890 1.00 14.08 491 ARG C N 1
ATOM 3848 C CA . ARG C 1 166 ? -13.217 39.508 3.545 1.00 13.85 491 ARG C CA 1
ATOM 3849 C C . ARG C 1 166 ? -13.354 38.018 3.273 1.00 13.28 491 ARG C C 1
ATOM 3850 O O . ARG C 1 166 ? -14.044 37.316 4.017 1.00 13.63 491 ARG C O 1
ATOM 3858 N N . PHE C 1 167 ? -12.730 37.546 2.187 1.00 12.36 492 PHE C N 1
ATOM 3859 C CA . PHE C 1 167 ? -12.864 36.138 1.763 1.00 11.85 492 PHE C CA 1
ATOM 3860 C C . PHE C 1 167 ? -14.342 35.680 1.740 1.00 11.58 492 PHE C C 1
ATOM 3861 O O . PHE C 1 167 ? -14.729 34.676 2.372 1.00 10.87 492 PHE C O 1
ATOM 3869 N N . ARG C 1 168 ? -15.146 36.468 1.037 1.00 11.35 493 ARG C N 1
ATOM 3870 C CA . ARG C 1 168 ? -16.563 36.179 0.823 1.00 11.51 493 ARG C CA 1
ATOM 3871 C C . ARG C 1 168 ? -16.848 36.101 -0.716 1.00 11.97 493 ARG C C 1
ATOM 3872 O O . ARG C 1 168 ? -16.125 36.700 -1.535 1.00 10.62 493 ARG C O 1
ATOM 3880 N N . ASN C 1 169 ? -17.907 35.378 -1.067 1.00 11.45 494 ASN C N 1
ATOM 3881 C CA . ASN C 1 169 ? -18.480 35.431 -2.402 1.00 11.92 494 ASN C CA 1
ATOM 3882 C C . ASN C 1 169 ? -19.484 36.564 -2.421 1.00 12.20 494 ASN C C 1
ATOM 3883 O O . ASN C 1 169 ? -20.471 36.537 -1.651 1.00 11.78 494 ASN C O 1
ATOM 3888 N N . ILE C 1 170 ? -19.184 37.612 -3.206 1.00 12.10 495 ILE C N 1
ATOM 3889 C CA . ILE C 1 170 ? -20.095 38.754 -3.298 1.00 12.08 495 ILE C CA 1
ATOM 3890 C C . ILE C 1 170 ? -20.572 38.933 -4.729 1.00 12.08 495 ILE C C 1
ATOM 3891 O O . ILE C 1 170 ? -19.952 38.440 -5.638 1.00 10.86 495 ILE C O 1
ATOM 3896 N N . TRP C 1 171 ? -21.708 39.609 -4.892 1.00 11.27 496 TRP C N 1
ATOM 3897 C CA . TRP C 1 171 ? -22.197 40.009 -6.205 1.00 11.24 496 TRP C CA 1
ATOM 3898 C C . TRP C 1 171 ? -22.547 41.478 -6.063 1.00 12.15 496 TRP C C 1
ATOM 3899 O O . TRP C 1 171 ? -23.208 41.890 -5.093 1.00 12.44 496 TRP C O 1
ATOM 3910 N N . ILE C 1 172 ? -22.052 42.267 -7.007 1.00 12.03 497 ILE C N 1
ATOM 3911 C CA . ILE C 1 172 ? -22.236 43.701 -6.988 1.00 12.45 497 ILE C CA 1
ATOM 3912 C C . ILE C 1 172 ? -23.125 44.045 -8.164 1.00 13.34 497 ILE C C 1
ATOM 3913 O O . ILE C 1 172 ? -22.887 43.587 -9.306 1.00 13.81 497 ILE C O 1
ATOM 3918 N N . LYS C 1 173 ? -24.167 44.831 -7.897 1.00 14.34 498 LYS C N 1
ATOM 3919 C CA . LYS C 1 173 ? -25.021 45.282 -8.984 1.00 14.69 498 LYS C CA 1
ATOM 3920 C C . LYS C 1 173 ? -24.606 46.709 -9.285 1.00 15.31 498 LYS C C 1
ATOM 3921 O O . LYS C 1 173 ? -24.533 47.565 -8.362 1.00 14.93 498 LYS C O 1
ATOM 3927 N N . CYS C 1 174 ? -24.336 46.943 -10.572 1.00 15.27 499 CYS C N 1
ATOM 3928 C CA . CYS C 1 174 ? -23.967 48.259 -11.089 1.00 16.61 499 CYS C CA 1
ATOM 3929 C C . CYS C 1 174 ? -24.982 48.631 -12.149 1.00 17.07 499 CYS C C 1
ATOM 3930 O O . CYS C 1 174 ? -26.167 48.748 -11.830 1.00 17.13 499 CYS C O 1
ATOM 3933 N N . ALA C 1 175 ? -24.553 48.781 -13.395 1.00 17.89 500 ALA C N 1
ATOM 3934 C CA . ALA C 1 175 ? -25.489 49.148 -14.472 1.00 18.24 500 ALA C CA 1
ATOM 3935 C C . ALA C 1 175 ? -26.295 47.952 -14.976 1.00 19.06 500 ALA C C 1
ATOM 3936 O O . ALA C 1 175 ? -25.889 46.787 -14.814 1.00 18.06 500 ALA C O 1
ATOM 3938 N N . ASN C 1 176 ? -27.441 48.248 -15.601 1.00 19.02 501 ASN C N 1
ATOM 3939 C CA . ASN C 1 176 ? -28.192 47.250 -16.387 1.00 19.51 501 ASN C CA 1
ATOM 3940 C C . ASN C 1 176 ? -28.761 46.105 -15.570 1.00 19.61 501 ASN C C 1
ATOM 3941 O O . ASN C 1 176 ? -28.977 45.025 -16.092 1.00 19.86 501 ASN C O 1
ATOM 3946 N N . ASN C 1 177 ? -29.017 46.366 -14.291 1.00 19.80 502 ASN C N 1
ATOM 3947 C CA . ASN C 1 177 ? -29.755 45.448 -13.413 1.00 21.03 502 ASN C CA 1
ATOM 3948 C C . ASN C 1 177 ? -29.196 44.013 -13.353 1.00 20.26 502 ASN C C 1
ATOM 3949 O O . ASN C 1 177 ? -29.948 43.048 -13.141 1.00 21.10 502 ASN C O 1
ATOM 3954 N N . SER C 1 178 ? -27.880 43.882 -13.505 1.00 18.56 503 SER C N 1
ATOM 3955 C CA . SER C 1 178 ? -27.224 42.574 -13.469 1.00 16.96 503 SER C CA 1
ATOM 3956 C C . SER C 1 178 ? -26.282 42.409 -12.257 1.00 16.01 503 SER C C 1
ATOM 3957 O O . SER C 1 178 ? -25.797 43.390 -11.699 1.00 14.90 503 SER C O 1
ATOM 3960 N N . TRP C 1 179 ? -26.005 41.157 -11.885 1.00 14.53 504 TRP C N 1
ATOM 3961 C CA . TRP C 1 179 ? -25.068 40.875 -10.791 1.00 13.07 504 TRP C CA 1
ATOM 3962 C C . TRP C 1 179 ? -23.692 40.536 -11.347 1.00 12.29 504 TRP C C 1
ATOM 3963 O O . TRP C 1 179 ? -23.561 39.790 -12.328 1.00 11.94 504 TRP C O 1
ATOM 3974 N N . ASN C 1 180 ? -22.678 41.149 -10.752 1.00 12.29 505 ASN C N 1
ATOM 3975 C CA . ASN C 1 180 ? -21.283 40.938 -11.156 1.00 12.00 505 ASN C CA 1
ATOM 3976 C C . ASN C 1 180 ? -20.606 40.179 -10.016 1.00 11.88 505 ASN C C 1
ATOM 3977 O O . ASN C 1 180 ? -20.509 40.701 -8.902 1.00 12.67 505 ASN C O 1
ATOM 3982 N N . PHE C 1 181 ? -20.173 38.945 -10.269 1.00 10.92 506 PHE C N 1
ATOM 3983 C CA . PHE C 1 181 ? -19.566 38.162 -9.232 1.00 11.17 506 PHE C CA 1
ATOM 3984 C C . PHE C 1 181 ? -18.124 38.598 -8.903 1.00 11.56 506 PHE C C 1
ATOM 3985 O O . PHE C 1 181 ? -17.342 38.908 -9.799 1.00 11.60 506 PHE C O 1
ATOM 3993 N N . PHE C 1 182 ? -17.769 38.549 -7.617 1.00 11.62 507 PHE C N 1
ATOM 3994 C CA . PHE C 1 182 ? -16.377 38.710 -7.207 1.00 11.46 507 PHE C CA 1
ATOM 3995 C C . PHE C 1 182 ? -16.144 37.926 -5.926 1.00 12.16 507 PHE C C 1
ATOM 3996 O O . PHE C 1 182 ? -17.023 37.881 -5.070 1.00 12.17 507 PHE C O 1
ATOM 4004 N N . ARG C 1 183 ? -14.977 37.283 -5.795 1.00 12.11 508 ARG C N 1
ATOM 4005 C CA . ARG C 1 183 ? -14.593 36.714 -4.489 1.00 12.06 508 ARG C CA 1
ATOM 4006 C C . ARG C 1 183 ? -13.436 37.530 -3.920 1.00 12.35 508 ARG C C 1
ATOM 4007 O O . ARG C 1 183 ? -12.364 37.655 -4.549 1.00 11.97 508 ARG C O 1
ATOM 4015 N N . THR C 1 184 ? -13.678 38.132 -2.755 1.00 11.65 509 THR C N 1
ATOM 4016 C CA . THR C 1 184 ? -12.704 39.038 -2.132 1.00 11.72 509 THR C CA 1
ATOM 4017 C C . THR C 1 184 ? -11.653 38.207 -1.376 1.00 11.58 509 THR C C 1
ATOM 4018 O O . THR C 1 184 ? -11.905 37.054 -1.007 1.00 10.59 509 THR C O 1
ATOM 4022 N N . GLY C 1 185 ? -10.486 38.805 -1.172 1.00 11.69 510 GLY C N 1
ATOM 4023 C CA . GLY C 1 185 ? -9.499 38.282 -0.248 1.00 11.91 510 GLY C CA 1
ATOM 4024 C C . GLY C 1 185 ? -9.606 39.142 1.015 1.00 12.48 510 GLY C C 1
ATOM 4025 O O . GLY C 1 185 ? -10.710 39.371 1.513 1.00 12.03 510 GLY C O 1
ATOM 4026 N N . PRO C 1 186 ? -8.467 39.650 1.527 1.00 12.56 511 PRO C N 1
ATOM 4027 C CA . PRO C 1 186 ? -8.507 40.495 2.725 1.00 12.91 511 PRO C CA 1
ATOM 4028 C C . PRO C 1 186 ? -8.847 41.943 2.375 1.00 13.75 511 PRO C C 1
ATOM 4029 O O . PRO C 1 186 ? -9.168 42.265 1.199 1.00 13.31 511 PRO C O 1
ATOM 4033 N N . ASP C 1 187 ? -8.787 42.828 3.362 1.00 14.51 512 ASP C N 1
ATOM 4034 C CA . ASP C 1 187 ? -8.878 44.259 3.056 1.00 16.15 512 ASP C CA 1
ATOM 4035 C C . ASP C 1 187 ? -7.885 44.499 1.917 1.00 16.37 512 ASP C C 1
ATOM 4036 O O . ASP C 1 187 ? -6.786 43.923 1.921 1.00 15.80 512 ASP C O 1
ATOM 4041 N N . GLY C 1 188 ? -8.272 45.292 0.929 1.00 16.11 513 GLY C N 1
ATOM 4042 C CA . GLY C 1 188 ? -7.401 45.486 -0.220 1.00 16.07 513 GLY C CA 1
ATOM 4043 C C . GLY C 1 188 ? -8.133 46.132 -1.374 1.00 15.62 513 GLY C C 1
ATOM 4044 O O . GLY C 1 188 ? -9.315 46.526 -1.246 1.00 15.12 513 GLY C O 1
ATOM 4045 N N . ILE C 1 189 ? -7.419 46.223 -2.499 1.00 15.57 514 ILE C N 1
ATOM 4046 C CA . ILE C 1 189 ? -7.878 46.931 -3.699 1.00 15.39 514 ILE C CA 1
ATOM 4047 C C . ILE C 1 189 ? -8.176 45.883 -4.773 1.00 14.82 514 ILE C C 1
ATOM 4048 O O . ILE C 1 189 ? -7.346 45.006 -5.037 1.00 13.89 514 ILE C O 1
ATOM 4053 N N . TYR C 1 190 ? -9.367 45.981 -5.356 1.00 13.77 515 TYR C N 1
ATOM 4054 C CA . TYR C 1 190 ? -9.879 44.969 -6.256 1.00 14.35 515 TYR C CA 1
ATOM 4055 C C . TYR C 1 190 ? -10.435 45.626 -7.496 1.00 14.91 515 TYR C C 1
ATOM 4056 O O . TYR C 1 190 ? -10.789 46.796 -7.473 1.00 14.46 515 TYR C O 1
ATOM 4065 N N . PHE C 1 191 ? -10.553 44.842 -8.562 1.00 15.36 516 PHE C N 1
ATOM 4066 C CA . PHE C 1 191 ? -11.039 45.333 -9.840 1.00 14.68 516 PHE C CA 1
ATOM 4067 C C . PHE C 1 191 ? -11.983 44.326 -10.478 1.00 14.50 516 PHE C C 1
ATOM 4068 O O . PHE C 1 191 ? -11.707 43.107 -10.515 1.00 13.95 516 PHE C O 1
ATOM 4076 N N . ILE C 1 192 ? -13.093 44.847 -10.991 1.00 14.07 517 ILE C N 1
ATOM 4077 C CA . ILE C 1 192 ? -14.031 44.038 -11.749 1.00 13.75 517 ILE C CA 1
ATOM 4078 C C . ILE C 1 192 ? -14.484 44.835 -12.959 1.00 14.19 517 ILE C C 1
ATOM 4079 O O . ILE C 1 192 ? -14.928 45.971 -12.823 1.00 13.21 517 ILE C O 1
ATOM 4084 N N . ALA C 1 193 ? -14.407 44.232 -14.145 1.00 14.08 518 ALA C N 1
ATOM 4085 C CA . ALA C 1 193 ? -15.031 44.835 -15.337 1.00 14.41 518 ALA C CA 1
ATOM 4086 C C . ALA C 1 193 ? -16.562 44.602 -15.281 1.00 15.00 518 ALA C C 1
ATOM 4087 O O . ALA C 1 193 ? -17.131 43.780 -16.023 1.00 14.32 518 ALA C O 1
ATOM 4089 N N . SER C 1 194 ? -17.204 45.282 -14.338 1.00 15.45 519 SER C N 1
ATOM 4090 C CA . SER C 1 194 ? -18.623 45.101 -14.078 1.00 16.16 519 SER C CA 1
ATOM 4091 C C . SER C 1 194 ? -19.500 45.765 -15.142 1.00 16.72 519 SER C C 1
ATOM 4092 O O . SER C 1 194 ? -19.043 46.695 -15.852 1.00 16.96 519 SER C O 1
ATOM 4095 N N . ASP C 1 195 ? -20.742 45.275 -15.255 1.00 16.89 520 ASP C N 1
ATOM 4096 C CA . ASP C 1 195 ? -21.729 45.801 -16.209 1.00 17.85 520 ASP C CA 1
ATOM 4097 C C . ASP C 1 195 ? -21.766 47.332 -16.195 1.00 18.00 520 ASP C C 1
ATOM 4098 O O . ASP C 1 195 ? -21.978 47.965 -15.138 1.00 17.77 520 ASP C O 1
ATOM 4103 N N . GLY C 1 196 ? -21.542 47.902 -17.383 1.00 18.35 521 GLY C N 1
ATOM 4104 C CA . GLY C 1 196 ? -21.498 49.341 -17.587 1.00 18.88 521 GLY C CA 1
ATOM 4105 C C . GLY C 1 196 ? -20.100 49.784 -17.987 1.00 19.08 521 GLY C C 1
ATOM 4106 O O . GLY C 1 196 ? -19.932 50.720 -18.780 1.00 19.42 521 GLY C O 1
ATOM 4107 N N . GLY C 1 197 ? -19.090 49.115 -17.454 1.00 17.87 522 GLY C N 1
ATOM 4108 C CA . GLY C 1 197 ? -17.709 49.444 -17.815 1.00 18.34 522 GLY C CA 1
ATOM 4109 C C . GLY C 1 197 ? -16.750 48.720 -16.888 1.00 18.23 522 GLY C C 1
ATOM 4110 O O . GLY C 1 197 ? -16.336 47.594 -17.174 1.00 18.50 522 GLY C O 1
ATOM 4111 N N . TRP C 1 198 ? -16.395 49.359 -15.779 1.00 17.42 523 TRP C N 1
ATOM 4112 C CA . TRP C 1 198 ? -15.544 48.714 -14.785 1.00 17.00 523 TRP C CA 1
ATOM 4113 C C . TRP C 1 198 ? -15.622 49.442 -13.448 1.00 16.82 523 TRP C C 1
ATOM 4114 O O . TRP C 1 198 ? -16.101 50.580 -13.374 1.00 15.73 523 TRP C O 1
ATOM 4125 N N . LEU C 1 199 ? -15.153 48.773 -12.403 1.00 16.01 524 LEU C N 1
ATOM 4126 C CA . LEU C 1 199 ? -15.221 49.310 -11.050 1.00 15.79 524 LEU C CA 1
ATOM 4127 C C . LEU C 1 199 ? -13.943 48.848 -10.356 1.00 16.32 524 LEU C C 1
ATOM 4128 O O . LEU C 1 199 ? -13.644 47.662 -10.344 1.00 15.79 524 LEU C O 1
ATOM 4133 N N . ARG C 1 200 ? -13.194 49.790 -9.789 1.00 16.90 525 ARG C N 1
ATOM 4134 C CA . ARG C 1 200 ? -12.056 49.448 -8.937 1.00 17.12 525 ARG C CA 1
ATOM 4135 C C . ARG C 1 200 ? -12.545 49.797 -7.534 1.00 16.93 525 ARG C C 1
ATOM 4136 O O . ARG C 1 200 ? -12.970 50.914 -7.274 1.00 17.63 525 ARG C O 1
ATOM 4144 N N . PHE C 1 201 ? -12.546 48.816 -6.645 1.00 16.32 526 PHE C N 1
ATOM 4145 C CA . PHE C 1 201 ? -13.152 49.004 -5.326 1.00 15.97 526 PHE C CA 1
ATOM 4146 C C . PHE C 1 201 ? -12.212 48.543 -4.202 1.00 15.92 526 PHE C C 1
ATOM 4147 O O . PHE C 1 201 ? -11.224 47.839 -4.424 1.00 15.26 526 PHE C O 1
ATOM 4155 N N . GLN C 1 202 ? -12.512 48.971 -2.992 1.00 15.14 527 GLN C N 1
ATOM 4156 C CA . GLN C 1 202 ? -11.663 48.647 -1.888 1.00 16.07 527 GLN C CA 1
ATOM 4157 C C . GLN C 1 202 ? -12.480 48.049 -0.782 1.00 15.94 527 GLN C C 1
ATOM 4158 O O . GLN C 1 202 ? -13.555 48.577 -0.413 1.00 17.25 527 GLN C O 1
ATOM 4164 N N . ILE C 1 203 ? -11.965 46.953 -0.235 1.00 16.54 528 ILE C N 1
ATOM 4165 C CA . ILE C 1 203 ? -12.492 46.420 1.009 1.00 16.42 528 ILE C CA 1
ATOM 4166 C C . ILE C 1 203 ? -11.593 46.987 2.103 1.00 17.07 528 ILE C C 1
ATOM 4167 O O . ILE C 1 203 ? -10.368 46.882 2.018 1.00 16.68 528 ILE C O 1
ATOM 4172 N N . HIS C 1 204 ? -12.194 47.616 3.108 1.00 17.57 529 HIS C N 1
ATOM 4173 C CA . HIS C 1 204 ? -11.397 48.176 4.190 1.00 18.97 529 HIS C CA 1
ATOM 4174 C C . HIS C 1 204 ? -12.078 48.006 5.549 1.00 19.58 529 HIS C C 1
ATOM 4175 O O . HIS C 1 204 ? -13.177 47.413 5.654 1.00 19.64 529 HIS C O 1
ATOM 4182 N N . SER C 1 205 ? -11.412 48.500 6.595 1.00 20.15 530 SER C N 1
ATOM 4183 C CA . SER C 1 205 ? -11.961 48.477 7.962 1.00 19.74 530 SER C CA 1
ATOM 4184 C C . SER C 1 205 ? -12.371 47.052 8.361 1.00 19.10 530 SER C C 1
ATOM 4185 O O . SER C 1 205 ? -13.504 46.810 8.820 1.00 18.75 530 SER C O 1
ATOM 4188 N N . ASN C 1 206 ? -11.436 46.121 8.189 1.00 19.11 531 ASN C N 1
ATOM 4189 C CA . ASN C 1 206 ? -11.666 44.723 8.518 1.00 19.05 531 ASN C CA 1
ATOM 4190 C C . ASN C 1 206 ? -12.955 44.164 7.896 1.00 18.21 531 ASN C C 1
ATOM 4191 O O . ASN C 1 206 ? -13.775 43.526 8.577 1.00 18.39 531 ASN C O 1
ATOM 4196 N N . GLY C 1 207 ? -13.143 44.432 6.606 1.00 17.31 532 GLY C N 1
ATOM 4197 C CA . GLY C 1 207 ? -14.279 43.881 5.868 1.00 16.80 532 GLY C CA 1
ATOM 4198 C C . GLY C 1 207 ? -15.574 44.645 5.999 1.00 17.52 532 GLY C C 1
ATOM 4199 O O . GLY C 1 207 ? -16.562 44.278 5.372 1.00 16.98 532 GLY C O 1
ATOM 4200 N N . LEU C 1 208 ? -15.598 45.705 6.811 1.00 17.62 533 LEU C N 1
ATOM 4201 C CA . LEU C 1 208 ? -16.875 46.414 7.063 1.00 17.96 533 LEU C CA 1
ATOM 4202 C C . LEU C 1 208 ? -17.037 47.684 6.236 1.00 18.48 533 LEU C C 1
ATOM 4203 O O . LEU C 1 208 ? -18.099 48.315 6.248 1.00 19.20 533 LEU C O 1
ATOM 4208 N N . GLY C 1 209 ? -15.986 48.047 5.505 1.00 18.35 534 GLY C N 1
ATOM 4209 C CA . GLY C 1 209 ? -16.050 49.153 4.579 1.00 18.20 534 GLY C CA 1
ATOM 4210 C C . GLY C 1 209 ? -15.892 48.700 3.141 1.00 18.79 534 GLY C C 1
ATOM 4211 O O . GLY C 1 209 ? -15.029 47.849 2.817 1.00 18.02 534 GLY C O 1
ATOM 4212 N N . PHE C 1 210 ? -16.753 49.274 2.289 1.00 18.23 535 PHE C N 1
ATOM 4213 C CA . PHE C 1 210 ? -16.709 49.054 0.853 1.00 18.43 535 PHE C CA 1
ATOM 4214 C C . PHE C 1 210 ? -16.605 50.430 0.198 1.00 18.31 535 PHE C C 1
ATOM 4215 O O . PHE C 1 210 ? -17.423 51.305 0.453 1.00 19.15 535 PHE C O 1
ATOM 4223 N N . LYS C 1 211 ? -15.614 50.607 -0.650 1.00 18.36 536 LYS C N 1
ATOM 4224 C CA . LYS C 1 211 ? -15.377 51.903 -1.285 1.00 18.33 536 LYS C CA 1
ATOM 4225 C C . LYS C 1 211 ? -15.200 51.746 -2.796 1.00 18.25 536 LYS C C 1
ATOM 4226 O O . LYS C 1 211 ? -14.420 50.906 -3.255 1.00 17.79 536 LYS C O 1
ATOM 4232 N N . ASN C 1 212 ? -15.926 52.567 -3.552 1.00 17.97 537 ASN C N 1
ATOM 4233 C CA . ASN C 1 212 ? -15.693 52.759 -4.970 1.00 17.81 537 ASN C CA 1
ATOM 4234 C C . ASN C 1 212 ? -14.469 53.688 -5.105 1.00 18.96 537 ASN C C 1
ATOM 4235 O O . ASN C 1 212 ? -14.559 54.878 -4.806 1.00 18.51 537 ASN C O 1
ATOM 4240 N N . ILE C 1 213 ? -13.321 53.142 -5.513 1.00 19.46 538 ILE C N 1
ATOM 4241 C CA . ILE C 1 213 ? -12.136 53.986 -5.754 1.00 20.42 538 ILE C CA 1
ATOM 4242 C C . ILE C 1 213 ? -12.347 54.758 -7.056 1.00 20.67 538 ILE C C 1
ATOM 4243 O O . ILE C 1 213 ? -12.259 55.976 -7.085 1.00 21.36 538 ILE C O 1
ATOM 4248 N N . ALA C 1 214 ? -12.644 54.041 -8.132 1.00 20.68 539 ALA C N 1
ATOM 4249 C CA . ALA C 1 214 ? -13.045 54.670 -9.391 1.00 20.65 539 ALA C CA 1
ATOM 4250 C C . ALA C 1 214 ? -13.929 53.691 -10.166 1.00 21.58 539 ALA C C 1
ATOM 4251 O O . ALA C 1 214 ? -13.844 52.468 -9.957 1.00 20.27 539 ALA C O 1
ATOM 4253 N N . ASP C 1 215 ? -14.786 54.227 -11.042 1.00 21.33 540 ASP C N 1
ATOM 4254 C CA . ASP C 1 215 ? -15.544 53.383 -11.950 1.00 21.79 540 ASP C CA 1
ATOM 4255 C C . ASP C 1 215 ? -15.665 54.093 -13.287 1.00 22.38 540 ASP C C 1
ATOM 4256 O O . ASP C 1 215 ? -15.518 55.304 -13.356 1.00 21.64 540 ASP C O 1
ATOM 4261 N N . SER C 1 216 ? -15.900 53.328 -14.351 1.00 22.43 541 SER C N 1
ATOM 4262 C CA . SER C 1 216 ? -16.332 53.904 -15.622 1.00 22.18 541 SER C CA 1
ATOM 4263 C C . SER C 1 216 ? -17.740 53.388 -15.898 1.00 22.34 541 SER C C 1
ATOM 4264 O O . SER C 1 216 ? -17.927 52.200 -16.235 1.00 21.43 541 SER C O 1
ATOM 4267 N N . ARG C 1 217 ? -18.722 54.271 -15.701 1.00 21.73 542 ARG C N 1
ATOM 4268 C CA . ARG C 1 217 ? -20.130 54.009 -16.014 1.00 22.92 542 ARG C CA 1
ATOM 4269 C C . ARG C 1 217 ? -20.695 52.759 -15.306 1.00 22.17 542 ARG C C 1
ATOM 4270 O O . ARG C 1 217 ? -21.575 52.073 -15.839 1.00 22.06 542 ARG C O 1
ATOM 4278 N N . SER C 1 218 ? -20.216 52.502 -14.086 1.00 21.39 543 SER C N 1
ATOM 4279 C CA . SER C 1 218 ? -20.518 51.242 -13.409 1.00 21.23 543 SER C CA 1
ATOM 4280 C C . SER C 1 218 ? -20.519 51.502 -11.915 1.00 20.70 543 SER C C 1
ATOM 4281 O O . SER C 1 218 ? -19.563 51.160 -11.228 1.00 20.97 543 SER C O 1
ATOM 4284 N N . VAL C 1 219 ? -21.604 52.134 -11.452 1.00 20.29 544 VAL C N 1
ATOM 4285 C CA . VAL C 1 219 ? -21.748 52.612 -10.080 1.00 20.07 544 VAL C CA 1
ATOM 4286 C C . VAL C 1 219 ? -22.483 51.544 -9.286 1.00 19.66 544 VAL C C 1
ATOM 4287 O O . VAL C 1 219 ? -23.598 51.178 -9.635 1.00 18.42 544 VAL C O 1
ATOM 4291 N N . PRO C 1 220 ? -21.835 51.021 -8.224 1.00 19.37 545 PRO C N 1
ATOM 4292 C CA . PRO C 1 220 ? -22.459 50.007 -7.364 1.00 19.40 545 PRO C CA 1
ATOM 4293 C C . PRO C 1 220 ? -23.676 50.546 -6.636 1.00 19.11 545 PRO C C 1
ATOM 4294 O O . PRO C 1 220 ? -23.648 51.669 -6.103 1.00 19.59 545 PRO C O 1
ATOM 4298 N N . ASN C 1 221 ? -24.742 49.751 -6.648 1.00 18.31 546 ASN C N 1
ATOM 4299 C CA . ASN C 1 221 ? -26.007 50.123 -6.020 1.00 18.00 546 ASN C CA 1
ATOM 4300 C C . ASN C 1 221 ? -26.580 49.031 -5.116 1.00 17.38 546 ASN C C 1
ATOM 4301 O O . ASN C 1 221 ? -27.535 49.267 -4.394 1.00 17.12 546 ASN C O 1
ATOM 4306 N N . ALA C 1 222 ? -25.975 47.837 -5.144 1.00 16.04 547 ALA C N 1
ATOM 4307 C CA . ALA C 1 222 ? -26.362 46.735 -4.240 1.00 15.62 547 ALA C CA 1
ATOM 4308 C C . ALA C 1 222 ? -25.247 45.699 -4.170 1.00 14.77 547 ALA C C 1
ATOM 4309 O O . ALA C 1 222 ? -24.547 45.456 -5.160 1.00 14.82 547 ALA C O 1
ATOM 4311 N N . ILE C 1 223 ? -25.090 45.091 -3.004 1.00 14.10 548 ILE C N 1
ATOM 4312 C CA . ILE C 1 223 ? -24.111 44.033 -2.846 1.00 13.94 548 ILE C CA 1
ATOM 4313 C C . ILE C 1 223 ? -24.801 42.852 -2.154 1.00 13.74 548 ILE C C 1
ATOM 4314 O O . ILE C 1 223 ? -25.406 43.043 -1.089 1.00 15.04 548 ILE C O 1
ATOM 4319 N N . MET C 1 224 ? -24.715 41.656 -2.751 1.00 12.81 549 MET C N 1
ATOM 4320 C CA . MET C 1 224 ? -25.151 40.425 -2.090 1.00 12.59 549 MET C CA 1
ATOM 4321 C C . MET C 1 224 ? -23.924 39.639 -1.621 1.00 12.95 549 MET C C 1
ATOM 4322 O O . MET C 1 224 ? -22.874 39.716 -2.238 1.00 13.27 549 MET C O 1
ATOM 4327 N N . VAL C 1 225 ? -24.073 38.848 -0.564 1.00 14.02 550 VAL C N 1
ATOM 4328 C CA . VAL C 1 225 ? -22.999 37.965 -0.108 1.00 14.41 550 VAL C CA 1
ATOM 4329 C C . VAL C 1 225 ? -23.563 36.541 0.120 1.00 16.16 550 VAL C C 1
ATOM 4330 O O . VAL C 1 225 ? -24.687 36.371 0.648 1.00 14.89 550 VAL C O 1
ATOM 4334 N N . GLU C 1 226 ? -22.773 35.525 -0.261 1.00 14.54 551 GLU C N 1
ATOM 4335 C CA . GLU C 1 226 ? -23.168 34.174 -0.047 1.00 14.46 551 GLU C CA 1
ATOM 4336 C C . GLU C 1 226 ? -23.165 33.852 1.446 1.00 14.45 551 GLU C C 1
ATOM 4337 O O . GLU C 1 226 ? -22.183 34.164 2.159 1.00 14.12 551 GLU C O 1
ATOM 4343 N N . ASN C 1 227 ? -24.267 33.246 1.908 1.00 13.52 552 ASN C N 1
ATOM 4344 C CA . ASN C 1 227 ? -24.431 32.936 3.334 1.00 13.74 552 ASN C CA 1
ATOM 4345 C C . ASN C 1 227 ? -23.366 31.966 3.834 1.00 13.16 552 ASN C C 1
ATOM 4346 O O . ASN C 1 227 ? -23.029 30.980 3.168 1.00 12.12 552 ASN C O 1
ATOM 4351 N N . GLU C 1 228 ? -22.867 32.234 5.030 1.00 14.31 553 GLU C N 1
ATOM 4352 C CA . GLU C 1 228 ? -21.946 31.299 5.678 1.00 14.70 553 GLU C CA 1
ATOM 4353 C C . GLU C 1 228 ? -22.718 30.459 6.675 1.00 15.61 553 GLU C C 1
ATOM 4354 O O . GLU C 1 228 ? -22.074 29.659 7.354 1.00 15.54 553 GLU C O 1
#

CATH classification: 6.20.80.10 (+2 more: 6.20.70.20, 2.60.320.30)

Nearest PDB structures (foldseek):
  4a0t-assembly1_C  TM=9.738E-01  e=1.037E-34  Escherichia phage T7
  1a3q-assembly1_B  TM=3.498E-01  e=6.844E+00  Homo sapiens
  8rap-assembly1_Z  TM=1.225E-01  e=1.200E+00  Saccharomyces cerevisiae
  4a0t-assembly1_C  TM=9.861E-01  e=9.859E-35  Escherichia phage T7
  7nlj-assembly1_B  TM=4.501E-01  e=3.929E+00  Pyricularia oryzae Y34

Sequence (552 aa):
GHVLQLESASDKAHYILSKDGNRNNWYIGRGSDNNNDCTFHSYVHGTTLTLKQDYAVVNKHFHVGQAVVATDGNIQGTKWGGKWLDAYLRDSFVAKSKAWTQVWSGSAGGGVSVTVSQDLRFRNIWIKCANNSWNFFRTGPDGIYFIASDGGWLRFQIHSNGLGFKNIADSRSVPNAIMVENEKAMGHVLQLESASDKAHYILSKDGGNNRNNWYIGRGSDNNNDCTFHSYVHGTTLTLKQDYAVVNKHFHVGQAVVATDGNIQGTKWGGKWLDAYLRDSFVAKSKAWTQVWSGSAGGGVSVTVSQDLRFRNIWIKCANNSWNFFRTGPDGIYFIASDGGWLRFQIHSNGLGFKNIADSRSVPNAIMVENEGHVLQLESASDKAHYILSKDGNRNNWYIGRGSDNNNDCTFHSYVHGTTLTLKQDYAVVNKHFHVGQAVVATDGNIQGTKWGGKWLDAYLRDSFVAKSKAWTQVWSGSAGGGVSVTVSQDLRFRNIWIKCANNSWNFFRTGPDGIYFIASDGGWLRFQIHSNGLGFKNIADSRSVPNAIMVENE